Protein AF-A0AAV3YLU3-F1 (afdb_monomer)

pLDDT: mean 72.95, std 26.76, range [26.94, 98.31]

Mean predicted aligned error: 15.56 Å

Foldseek 3Di:
DPDPPDPDPPCLL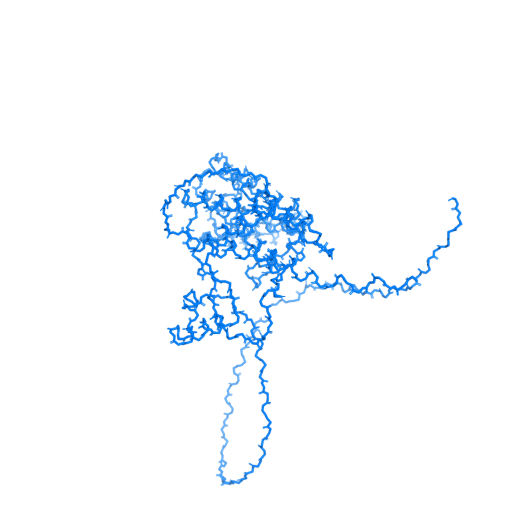QLLLVLQCVVVLVVQLPVPPDDDDDDDDDDDDDPPPPVVVVVVVVVVSCVSRDDPDDDLVLLQVLCVCCVPVVVLDQVCCVVSVNSSDRPPDPDTPSNDHDDVLVVLLVLLVVLVVLLLLLLQVLLVVLLPDPDWLDPLSVLCVFAPLCSVVLVVLVVVLVVVVVVVVVPPDPPVNVVSVVVSVVVSVVRGHDHHDRCSGPQSVCLVVLCVVLVWFFDPPPSRTGGSVNSLSCLDLVSQLCSLVSQLVVSVSTDPPVVSNVSSVVSSVLSNQLSPLVSQLCVLPVDPDRRDPVSSVVNVVSSVSNVVSVVVVVVVCVVVVVDDPPPPVVVPPPPPPPPPPDDDDDDDDDDDDDDDDDDDDDDDDDDPDDDDDPPDPPDDPDDDDDDDDDDDDDDDDDDDD

Organism: NCBI:txid259542

Nearest PDB structures (foldseek):
  2xoa-assembly1_A  TM=3.058E-01  e=7.431E+00  Oryctolagus cuniculus

Secondary structure (DSSP, 8-state):
-----SSSSSSHHHHHHHHHHHHHHHHHHTTS-S------------S-HHHHHHHHHHHHHHHHT-PPPP-HHHHHHHHHHHHHTSTT-GGGGGGGTT--S---S---GGG----HHHHHHHHHHHHHHHHHHHHHHHHHHHHH-S---SHHHHHHHHHBTTHHHHHHHHHHHHHHHHHHTTSS-HHHHHHHHHHHHHHHHTS--B---TT-STTTTTHHHHHHHTT----TTTTTPPPHHHHHHHTSHHHHHHHHHHHHHHHHHH---HHHHHHHHHHHHHHHHHHHHHHHHHHHHSSSSPPPHHHHHHHHHHHHHHHHHHHHHHHHHHHTT-S----GGGGG-----------PPP----------------PPP------------TT---------------PPP----

Radius of gyration: 31.16 Å; Cα contacts (8 Å, |Δi|>4): 279; chains: 1; bounding box: 103×81×79 Å

Structure (mmCIF, N/CA/C/O backbone):
data_AF-A0AAV3YLU3-F1
#
_entry.id   AF-A0AAV3YLU3-F1
#
loop_
_atom_site.group_PDB
_atom_site.id
_atom_site.type_symbol
_atom_site.label_atom_id
_atom_site.label_alt_id
_atom_site.label_comp_id
_atom_site.label_asym_id
_atom_site.label_entity_id
_atom_site.label_seq_id
_atom_site.pdbx_PDB_ins_code
_atom_site.Cartn_x
_atom_site.Cartn_y
_atom_site.Cartn_z
_atom_site.occupancy
_atom_site.B_iso_or_equiv
_atom_site.auth_seq_id
_atom_site.auth_comp_id
_atom_site.auth_asym_id
_atom_site.auth_atom_id
_atom_site.pdbx_PDB_model_num
ATOM 1 N N . MET A 1 1 ? 21.639 33.125 -40.028 1.00 37.78 1 MET A N 1
ATOM 2 C CA . MET A 1 1 ? 21.686 32.409 -38.728 1.00 37.78 1 MET A CA 1
ATOM 3 C C . MET A 1 1 ? 20.550 31.367 -38.610 1.00 37.78 1 MET A C 1
ATOM 5 O O . MET A 1 1 ? 19.800 31.357 -37.646 1.00 37.78 1 MET A O 1
ATOM 9 N N . ARG A 1 2 ? 20.388 30.489 -39.617 1.00 31.20 2 ARG A N 1
ATOM 10 C CA . ARG A 1 2 ? 19.366 29.416 -39.686 1.00 31.20 2 ARG A CA 1
ATOM 11 C C . ARG A 1 2 ? 19.909 28.228 -40.499 1.00 31.20 2 ARG A C 1
ATOM 13 O O . ARG A 1 2 ? 19.443 27.970 -41.600 1.00 31.20 2 ARG A O 1
ATOM 20 N N . ALA A 1 3 ? 20.939 27.547 -39.991 1.00 29.92 3 ALA A N 1
ATOM 21 C CA . ALA A 1 3 ? 21.516 26.383 -40.683 1.00 29.92 3 ALA A CA 1
ATOM 22 C C . ALA A 1 3 ? 22.140 25.303 -39.769 1.00 29.92 3 ALA A C 1
ATOM 24 O O . ALA A 1 3 ? 22.920 24.496 -40.253 1.00 29.92 3 ALA A O 1
ATOM 25 N N . HIS A 1 4 ? 21.801 25.232 -38.472 1.00 30.83 4 HIS A N 1
ATOM 26 C CA . HIS A 1 4 ? 22.415 24.243 -37.559 1.00 30.83 4 HIS A CA 1
ATOM 27 C C . HIS A 1 4 ? 21.443 23.457 -36.660 1.00 30.83 4 HIS A C 1
ATOM 29 O O . HIS A 1 4 ? 21.808 23.024 -35.575 1.00 30.83 4 HIS A O 1
ATOM 35 N N . ILE A 1 5 ? 20.213 23.195 -37.116 1.00 36.72 5 ILE A N 1
ATOM 36 C CA . ILE A 1 5 ? 19.277 22.306 -36.398 1.00 36.72 5 ILE A CA 1
ATOM 37 C C . ILE A 1 5 ? 18.736 21.247 -37.362 1.00 36.72 5 ILE A C 1
ATOM 39 O O . ILE A 1 5 ? 17.593 21.331 -37.797 1.00 36.72 5 ILE A O 1
ATOM 43 N N . LYS A 1 6 ? 19.564 20.266 -37.750 1.00 28.38 6 LYS A N 1
ATOM 44 C CA . LYS A 1 6 ? 19.087 19.044 -38.437 1.00 28.38 6 LYS A CA 1
ATOM 45 C C . LYS A 1 6 ? 19.791 17.734 -38.038 1.00 28.38 6 LYS A C 1
ATOM 47 O O . LYS A 1 6 ? 19.505 16.707 -38.635 1.00 28.38 6 LYS A O 1
ATOM 52 N N . THR A 1 7 ? 20.629 17.703 -36.998 1.00 31.80 7 THR A N 1
ATOM 53 C CA . THR A 1 7 ? 21.407 16.490 -36.639 1.00 31.80 7 THR A CA 1
ATOM 54 C C . THR A 1 7 ? 21.307 16.050 -35.171 1.00 31.80 7 THR A C 1
ATOM 56 O O . THR A 1 7 ? 22.203 15.380 -34.671 1.00 31.80 7 THR A O 1
ATOM 59 N N . ALA A 1 8 ? 20.206 16.357 -34.471 1.00 32.81 8 ALA A N 1
ATOM 60 C CA . ALA A 1 8 ? 20.026 15.965 -33.060 1.00 32.81 8 ALA A CA 1
ATOM 61 C C . ALA A 1 8 ? 18.778 15.107 -32.758 1.00 32.81 8 ALA A C 1
ATOM 63 O O . ALA A 1 8 ? 18.545 14.755 -31.606 1.00 32.81 8 ALA A O 1
ATOM 64 N N . THR A 1 9 ? 17.986 14.717 -33.760 1.00 32.81 9 THR A N 1
ATOM 65 C CA . THR A 1 9 ? 16.745 13.937 -33.563 1.00 32.81 9 THR A CA 1
ATOM 66 C C . THR A 1 9 ? 16.918 12.416 -33.653 1.00 32.81 9 THR A C 1
ATOM 68 O O . THR A 1 9 ? 15.957 11.692 -33.424 1.00 32.81 9 THR A O 1
ATOM 71 N N . CYS A 1 10 ? 18.128 11.904 -33.916 1.00 29.11 10 CYS A N 1
ATOM 72 C CA . CYS A 1 10 ? 18.352 10.467 -34.138 1.00 29.11 10 CYS A CA 1
ATOM 73 C C . CYS A 1 10 ? 18.860 9.676 -32.909 1.00 29.11 10 CYS A C 1
ATOM 75 O O . CYS A 1 10 ? 18.945 8.458 -32.983 1.00 29.11 10 CYS A O 1
ATOM 77 N N . ARG A 1 11 ? 19.180 10.322 -31.773 1.00 36.53 11 ARG A N 1
ATOM 78 C CA . ARG A 1 11 ? 19.734 9.643 -30.571 1.00 36.53 11 ARG A CA 1
ATOM 79 C C . ARG A 1 11 ? 18.795 9.571 -29.359 1.00 36.53 11 ARG A C 1
ATOM 81 O O . ARG A 1 11 ? 19.130 8.952 -28.355 1.00 36.53 11 ARG A O 1
ATOM 88 N N . ALA A 1 12 ? 17.602 10.163 -29.440 1.00 34.69 12 ALA A N 1
ATOM 89 C CA . ALA A 1 12 ? 16.636 10.147 -28.336 1.00 34.69 12 ALA A CA 1
ATOM 90 C C . ALA A 1 12 ? 15.937 8.781 -28.158 1.00 34.69 12 ALA A C 1
ATOM 92 O O . ALA A 1 12 ? 15.554 8.427 -27.044 1.00 34.69 12 ALA A O 1
ATOM 93 N N . SER A 1 13 ? 15.812 7.983 -29.226 1.00 36.03 13 SER A N 1
ATOM 94 C CA . SER A 1 13 ? 15.224 6.637 -29.172 1.00 36.03 13 SER A CA 1
ATOM 95 C C . SER A 1 13 ? 16.159 5.587 -28.561 1.00 36.03 13 SER A C 1
ATOM 97 O O . SER A 1 13 ? 15.684 4.644 -27.935 1.00 36.03 13 SER A O 1
ATOM 99 N N . GLU A 1 14 ? 17.478 5.766 -28.674 1.00 36.41 14 GLU A N 1
ATOM 100 C CA . GLU A 1 14 ? 18.473 4.822 -28.141 1.00 36.41 14 GLU A CA 1
ATOM 101 C C . GLU A 1 14 ? 18.572 4.885 -26.607 1.00 36.41 14 GLU A C 1
ATOM 103 O O . GLU A 1 14 ? 18.702 3.855 -25.950 1.00 36.41 14 GLU A O 1
ATOM 108 N N . LEU A 1 15 ? 18.422 6.069 -26.003 1.00 41.41 15 LEU A N 1
ATOM 109 C CA . LEU A 1 15 ? 18.579 6.257 -24.551 1.00 41.41 15 LEU A CA 1
ATOM 110 C C . LEU A 1 15 ? 17.330 5.852 -23.747 1.00 41.41 15 LEU A C 1
ATOM 112 O O . LEU A 1 15 ? 17.439 5.358 -22.625 1.00 41.41 15 LEU A O 1
ATOM 116 N N . SER A 1 16 ? 16.145 5.979 -24.352 1.00 38.22 16 SER A N 1
ATOM 117 C CA . SER A 1 16 ? 14.884 5.450 -23.817 1.00 38.22 16 SER A CA 1
ATOM 118 C C . SER A 1 16 ? 14.914 3.916 -23.722 1.00 38.22 16 SER A C 1
ATOM 120 O O . SER A 1 16 ? 14.542 3.332 -22.705 1.00 38.22 16 SER A O 1
ATOM 122 N N . SER A 1 17 ? 15.443 3.253 -24.755 1.00 37.09 17 SER A N 1
ATOM 123 C CA . SER A 1 17 ? 15.532 1.791 -24.850 1.00 37.09 17 SER A CA 1
ATOM 124 C C . SER A 1 17 ? 16.413 1.170 -23.752 1.00 37.09 17 SER A C 1
ATOM 126 O O . SER A 1 17 ? 16.040 0.163 -23.144 1.00 37.09 17 SER A O 1
ATOM 128 N N . VAL A 1 18 ? 17.539 1.811 -23.409 1.00 42.09 18 VAL A N 1
ATOM 129 C CA . VAL A 1 18 ? 18.486 1.337 -22.377 1.00 42.09 18 VAL A CA 1
ATOM 130 C C . VAL A 1 18 ? 17.862 1.334 -20.974 1.00 42.09 18 VAL A C 1
ATOM 132 O O . VAL A 1 18 ? 17.966 0.333 -20.259 1.00 42.09 18 VAL A O 1
ATOM 135 N N . PHE A 1 19 ? 17.136 2.395 -20.604 1.00 44.16 19 PHE A N 1
ATOM 136 C CA . PHE A 1 19 ? 16.503 2.535 -19.285 1.00 44.16 19 PHE A CA 1
ATOM 137 C C . PHE A 1 19 ? 15.471 1.427 -19.004 1.00 44.16 19 PHE A C 1
ATOM 139 O O . PHE A 1 19 ? 15.462 0.821 -17.929 1.00 44.16 19 PHE A O 1
ATOM 146 N N . TYR A 1 20 ? 14.627 1.093 -19.982 1.00 46.31 20 TYR A N 1
ATOM 147 C CA . TYR A 1 20 ? 13.596 0.064 -19.803 1.00 46.31 20 TYR A CA 1
ATOM 148 C C . TYR A 1 20 ? 14.111 -1.354 -20.027 1.00 46.31 20 TYR A C 1
ATOM 150 O O . TYR A 1 20 ? 13.642 -2.282 -19.366 1.00 46.31 20 TYR A O 1
ATOM 158 N N . SER A 1 21 ? 15.113 -1.519 -20.891 1.00 41.34 21 SER A N 1
ATOM 159 C CA . SER A 1 21 ? 15.867 -2.759 -21.040 1.00 41.34 21 SER A CA 1
ATOM 160 C C . SER A 1 21 ? 16.469 -3.192 -19.700 1.00 41.34 21 SER A C 1
ATOM 162 O O . SER A 1 21 ? 16.260 -4.334 -19.306 1.00 41.34 21 SER A O 1
ATOM 164 N N . LEU A 1 22 ? 17.089 -2.296 -18.921 1.00 45.91 22 LEU A N 1
ATOM 165 C CA . LEU A 1 22 ? 17.618 -2.640 -17.592 1.00 45.91 22 LEU A CA 1
ATOM 166 C C . LEU A 1 22 ? 16.523 -2.997 -16.572 1.00 45.91 22 LEU A C 1
ATOM 168 O O . LEU A 1 22 ? 16.628 -4.020 -15.894 1.00 45.91 22 LEU A O 1
ATOM 172 N N . VAL A 1 23 ? 15.450 -2.202 -16.477 1.00 46.66 23 VAL A N 1
ATOM 173 C CA . VAL A 1 23 ? 14.373 -2.426 -15.491 1.00 46.66 23 VAL A CA 1
ATOM 174 C C . VAL A 1 23 ? 13.582 -3.707 -15.793 1.00 46.66 23 VAL A C 1
ATOM 176 O O . VAL A 1 23 ? 13.275 -4.474 -14.877 1.00 46.66 23 VAL A O 1
ATOM 179 N N . LEU A 1 24 ? 13.293 -3.989 -17.069 1.00 42.41 24 LEU A N 1
ATOM 180 C CA . LEU A 1 24 ? 12.567 -5.188 -17.495 1.00 42.41 24 LEU A CA 1
ATOM 181 C C . LEU A 1 24 ? 13.467 -6.438 -17.489 1.00 42.41 24 LEU A C 1
ATOM 183 O O . LEU A 1 24 ? 13.022 -7.496 -17.040 1.00 42.41 24 LEU A O 1
ATOM 187 N N . ARG A 1 25 ? 14.742 -6.329 -17.908 1.00 44.66 25 ARG A N 1
ATOM 188 C CA . ARG A 1 25 ? 15.709 -7.447 -17.869 1.00 44.66 25 ARG A CA 1
ATOM 189 C C . ARG A 1 25 ? 16.017 -7.852 -16.434 1.00 44.66 25 ARG A C 1
ATOM 191 O O . ARG A 1 25 ? 15.978 -9.043 -16.143 1.00 44.66 25 ARG A O 1
ATOM 198 N N . HIS A 1 26 ? 16.202 -6.904 -15.513 1.00 44.41 26 HIS A N 1
ATOM 199 C CA . HIS A 1 26 ? 16.452 -7.223 -14.105 1.00 44.41 26 HIS A CA 1
ATOM 200 C C . HIS A 1 26 ? 15.207 -7.799 -13.396 1.00 44.41 26 HIS A C 1
ATOM 202 O O . HIS A 1 26 ? 15.338 -8.659 -12.518 1.00 44.41 26 HIS A O 1
ATOM 208 N N . TRP A 1 27 ? 13.998 -7.382 -13.796 1.00 39.78 27 TRP A N 1
ATOM 209 C CA . TRP A 1 27 ? 12.731 -7.920 -13.282 1.00 39.78 27 TRP A CA 1
ATOM 210 C C . TRP A 1 27 ? 12.436 -9.349 -13.780 1.00 39.78 27 TRP A C 1
ATOM 212 O O . TRP A 1 27 ? 11.986 -10.178 -12.990 1.00 39.78 27 TRP A O 1
ATOM 222 N N . LEU A 1 28 ? 12.754 -9.671 -15.042 1.00 36.88 28 LEU A N 1
ATOM 223 C CA . LEU A 1 28 ? 12.590 -11.017 -15.621 1.00 36.88 28 LEU A CA 1
ATOM 224 C C . LEU A 1 28 ? 13.664 -12.016 -15.160 1.00 36.88 28 LEU A C 1
ATOM 226 O O . LEU A 1 28 ? 13.380 -13.204 -15.012 1.00 36.88 28 LEU A O 1
ATOM 230 N N . CYS A 1 29 ? 14.871 -11.535 -14.860 1.00 36.34 29 CYS A N 1
ATOM 231 C CA . CYS A 1 29 ? 16.017 -12.338 -14.430 1.00 36.34 29 CYS A CA 1
ATOM 232 C C . CYS A 1 29 ? 15.758 -13.233 -13.206 1.00 36.34 29 CYS A C 1
ATOM 234 O O . CYS A 1 29 ? 16.305 -14.324 -13.077 1.00 36.34 29 CYS A O 1
ATOM 236 N N . ARG A 1 30 ? 14.885 -12.792 -12.294 1.00 44.12 30 ARG A N 1
ATOM 237 C CA . ARG A 1 30 ? 14.725 -13.418 -10.975 1.00 44.12 30 ARG A CA 1
ATOM 238 C C . ARG A 1 30 ? 13.584 -14.408 -10.819 1.00 44.12 30 ARG A C 1
ATOM 240 O O . ARG A 1 30 ? 13.431 -14.971 -9.739 1.00 44.12 30 ARG A O 1
ATOM 247 N N . ILE A 1 31 ? 12.818 -14.676 -11.871 1.00 34.47 31 ILE A N 1
ATOM 248 C CA . ILE A 1 31 ? 11.839 -15.773 -11.842 1.00 34.47 31 ILE A CA 1
ATOM 249 C C . ILE A 1 31 ? 12.550 -17.150 -11.851 1.00 34.47 31 ILE A C 1
ATOM 251 O O . ILE A 1 31 ? 11.921 -18.162 -11.561 1.00 34.47 31 ILE A O 1
ATOM 255 N N . ARG A 1 32 ? 13.874 -17.209 -12.089 1.00 37.66 32 ARG A N 1
ATOM 256 C CA . ARG A 1 32 ? 14.597 -18.468 -12.350 1.00 37.66 32 ARG A CA 1
ATOM 257 C C . ARG A 1 32 ? 15.764 -18.813 -11.401 1.00 37.66 32 ARG A C 1
ATOM 259 O O . ARG A 1 32 ? 16.334 -19.887 -11.540 1.00 37.66 32 ARG A O 1
ATOM 266 N N . GLU A 1 33 ? 16.101 -17.997 -10.397 1.00 34.44 33 GLU A N 1
ATOM 267 C CA . GLU A 1 33 ? 17.227 -18.268 -9.467 1.00 34.44 33 GLU A CA 1
ATOM 268 C C . GLU A 1 33 ? 16.894 -19.305 -8.362 1.00 34.44 33 GLU A C 1
ATOM 270 O O . GLU A 1 33 ? 16.993 -19.034 -7.164 1.00 34.44 33 GLU A O 1
ATOM 275 N N . ARG A 1 34 ? 16.520 -20.529 -8.755 1.00 32.56 34 ARG A N 1
ATOM 276 C CA . ARG A 1 34 ? 16.715 -21.745 -7.946 1.00 32.56 34 ARG A CA 1
ATOM 277 C C . ARG A 1 34 ? 17.571 -22.720 -8.752 1.00 32.56 34 ARG A C 1
ATOM 279 O O . ARG A 1 34 ? 17.048 -23.456 -9.579 1.00 32.56 34 ARG A O 1
ATOM 286 N N . GLY A 1 35 ? 18.872 -22.710 -8.475 1.00 30.91 35 GLY A N 1
ATOM 287 C CA . GLY A 1 35 ? 19.823 -23.719 -8.942 1.00 30.91 35 GLY A CA 1
ATOM 288 C C . GLY A 1 35 ? 20.962 -23.151 -9.783 1.00 30.91 35 GLY A C 1
ATOM 289 O O . GLY A 1 35 ? 20.814 -23.014 -10.989 1.00 30.91 35 GLY A O 1
ATOM 290 N N . CYS A 1 36 ? 22.084 -22.816 -9.142 1.00 26.94 36 CYS A N 1
ATOM 291 C CA . CYS A 1 36 ? 23.405 -23.397 -9.430 1.00 26.94 36 CYS A CA 1
ATOM 292 C C . CYS A 1 36 ? 24.501 -22.687 -8.620 1.00 26.94 36 CYS A C 1
ATOM 294 O O . CYS A 1 36 ? 24.477 -21.474 -8.429 1.00 26.94 36 CYS A O 1
ATOM 296 N N . HIS A 1 37 ? 25.447 -23.489 -8.139 1.00 28.23 37 HIS A N 1
ATOM 297 C CA . HIS A 1 37 ? 26.575 -23.147 -7.276 1.00 28.23 37 HIS A CA 1
ATOM 298 C C . HIS A 1 37 ? 27.908 -23.299 -8.043 1.00 28.23 37 HIS A C 1
ATOM 300 O O . HIS A 1 37 ? 27.998 -24.193 -8.879 1.00 28.23 37 HIS A O 1
ATOM 306 N N . TYR A 1 38 ? 28.924 -22.506 -7.642 1.00 27.58 38 TYR A N 1
ATOM 307 C CA . TYR A 1 38 ? 30.381 -22.586 -7.947 1.00 27.58 38 TYR A CA 1
ATOM 308 C C . TYR A 1 38 ? 30.793 -22.291 -9.420 1.00 27.58 38 TYR A C 1
ATOM 310 O O . TYR A 1 38 ? 30.050 -22.603 -10.335 1.00 27.58 38 TYR A O 1
ATOM 318 N N . VAL A 1 39 ? 31.902 -21.613 -9.780 1.00 27.50 39 VAL A N 1
ATOM 319 C CA . VAL A 1 39 ? 33.308 -21.597 -9.306 1.00 27.50 39 VAL A CA 1
ATOM 320 C C . VAL A 1 39 ? 33.986 -20.227 -9.595 1.00 27.50 39 VAL A C 1
ATOM 322 O O . VAL A 1 39 ? 33.650 -19.546 -10.560 1.00 27.50 39 VAL A O 1
ATOM 325 N N . THR A 1 40 ? 34.958 -19.853 -8.755 1.00 31.27 40 THR A N 1
ATOM 326 C CA . THR A 1 40 ? 35.920 -18.721 -8.808 1.00 31.27 40 THR A CA 1
ATOM 327 C C . THR A 1 40 ? 37.156 -18.974 -9.695 1.00 31.27 40 THR A C 1
ATOM 329 O O . THR A 1 40 ? 37.607 -20.109 -9.704 1.00 31.27 40 THR A O 1
ATOM 332 N N . THR A 1 41 ? 37.777 -17.941 -10.310 1.00 30.14 41 THR A N 1
ATOM 333 C CA . THR A 1 41 ? 39.133 -17.391 -9.966 1.00 30.14 41 THR A CA 1
ATOM 334 C C . THR A 1 41 ? 39.801 -16.478 -11.037 1.00 30.14 41 THR A C 1
ATOM 336 O O . THR A 1 41 ? 39.778 -16.799 -12.217 1.00 30.14 41 THR A O 1
ATOM 339 N N . HIS A 1 42 ? 40.499 -15.440 -10.521 1.00 32.34 42 HIS A N 1
ATOM 340 C CA . HIS A 1 42 ? 41.770 -14.755 -10.909 1.00 32.34 42 HIS A CA 1
ATOM 341 C C . HIS A 1 42 ? 41.928 -13.657 -12.014 1.00 32.34 42 HIS A C 1
ATOM 343 O O . HIS A 1 42 ? 41.784 -13.928 -13.196 1.00 32.34 42 HIS A O 1
ATOM 349 N N . ASN A 1 43 ? 42.322 -12.444 -11.534 1.00 30.61 43 ASN A N 1
ATOM 350 C CA . ASN A 1 43 ? 43.468 -11.511 -11.824 1.00 30.61 43 ASN A CA 1
ATOM 351 C C . ASN A 1 43 ? 43.955 -11.244 -13.278 1.00 30.61 43 ASN A C 1
ATOM 353 O O . ASN A 1 43 ? 43.975 -12.166 -14.070 1.00 30.61 43 ASN A O 1
ATOM 357 N N . SER A 1 44 ? 44.477 -10.079 -13.726 1.00 36.06 44 SER A N 1
ATOM 358 C CA . SER A 1 44 ? 44.892 -8.755 -13.181 1.00 36.06 44 SER A CA 1
ATOM 359 C C . SER A 1 44 ? 45.127 -7.739 -14.341 1.00 36.06 44 SER A C 1
ATOM 361 O O . SER A 1 44 ? 45.446 -8.189 -15.433 1.00 36.06 44 SER A O 1
ATOM 363 N N . THR A 1 45 ? 45.055 -6.415 -14.056 1.00 36.47 45 THR A N 1
ATOM 364 C CA . THR A 1 45 ? 45.735 -5.226 -14.697 1.00 36.47 45 THR A CA 1
ATOM 365 C C . THR A 1 45 ? 45.645 -5.032 -16.233 1.00 36.47 45 THR A C 1
ATOM 367 O O . THR A 1 45 ? 45.846 -5.962 -16.985 1.00 36.47 45 THR A O 1
ATOM 370 N N . ASP A 1 46 ? 45.429 -3.868 -16.856 1.00 37.97 46 ASP A N 1
ATOM 371 C CA . ASP A 1 46 ? 45.634 -2.468 -16.483 1.00 37.97 46 ASP A CA 1
ATOM 372 C C . ASP A 1 46 ? 44.843 -1.519 -17.430 1.00 37.97 46 ASP A C 1
ATOM 374 O O . ASP A 1 46 ? 44.225 -1.927 -18.412 1.00 37.97 46 ASP A O 1
ATOM 378 N N . ARG A 1 47 ? 44.856 -0.231 -17.084 1.00 36.22 47 ARG A N 1
ATOM 379 C CA . ARG A 1 47 ? 44.136 0.949 -17.618 1.00 36.22 47 ARG A CA 1
ATOM 380 C C . ARG A 1 47 ? 43.681 0.959 -19.101 1.00 36.22 47 ARG A C 1
ATOM 382 O O . ARG A 1 47 ? 44.339 1.523 -19.966 1.00 36.22 47 ARG A O 1
ATOM 389 N N . CYS A 1 48 ? 42.437 0.530 -19.335 1.00 35.72 48 CYS A N 1
ATOM 390 C CA . CYS A 1 48 ? 41.515 1.006 -20.396 1.00 35.72 48 CYS A CA 1
ATOM 391 C C . CYS A 1 48 ? 40.043 0.961 -19.905 1.00 35.72 48 CYS A C 1
ATOM 393 O O . CYS A 1 48 ? 39.101 0.653 -20.635 1.00 35.72 48 CYS A O 1
ATOM 395 N N . ARG A 1 49 ? 39.845 1.197 -18.601 1.00 39.69 49 ARG A N 1
ATOM 396 C CA . ARG A 1 49 ? 38.741 0.613 -17.819 1.00 39.69 49 ARG A CA 1
ATOM 397 C C . ARG A 1 49 ? 37.377 1.309 -17.893 1.00 39.69 49 ARG A C 1
ATOM 399 O O . ARG A 1 49 ? 36.381 0.656 -17.607 1.00 39.69 49 ARG A O 1
ATOM 406 N N . ALA A 1 50 ? 37.279 2.565 -18.327 1.00 39.44 50 ALA A N 1
ATOM 407 C CA . ALA A 1 50 ? 35.998 3.284 -18.257 1.00 39.44 50 ALA A CA 1
ATOM 408 C C . ALA A 1 50 ? 34.957 2.820 -19.301 1.00 39.44 50 ALA A C 1
ATOM 410 O O . ALA A 1 50 ? 33.768 2.798 -19.003 1.00 39.44 50 ALA A O 1
ATOM 411 N N . ASN A 1 51 ? 35.387 2.360 -20.484 1.00 40.03 51 ASN A N 1
ATOM 412 C CA . ASN A 1 51 ? 34.469 1.858 -21.523 1.00 40.03 51 ASN A CA 1
ATOM 413 C C . ASN A 1 51 ? 34.287 0.329 -21.492 1.00 40.03 51 ASN A C 1
ATOM 415 O O . ASN A 1 51 ? 33.321 -0.191 -22.048 1.00 40.03 51 ASN A O 1
ATOM 419 N N . HIS A 1 52 ? 35.183 -0.402 -20.818 1.00 40.12 52 HIS A N 1
ATOM 420 C CA . HIS A 1 52 ? 35.120 -1.863 -20.733 1.00 40.12 52 HIS A CA 1
ATOM 421 C C . HIS A 1 52 ? 34.357 -2.360 -19.493 1.00 40.12 52 HIS A C 1
ATOM 423 O O . HIS A 1 52 ? 33.765 -3.434 -19.546 1.00 40.12 52 HIS A O 1
ATOM 429 N N . GLU A 1 53 ? 34.282 -1.587 -18.402 1.00 38.06 53 GLU A N 1
ATOM 430 C CA . GLU A 1 53 ? 33.517 -1.983 -17.204 1.00 38.06 53 GLU A CA 1
ATOM 431 C C . GLU A 1 53 ? 32.006 -1.768 -17.354 1.00 38.06 53 GLU A C 1
ATOM 433 O O . GLU A 1 53 ? 31.233 -2.618 -16.911 1.00 38.06 53 GLU A O 1
ATOM 438 N N . ALA A 1 54 ? 31.575 -0.748 -18.107 1.00 43.28 54 ALA A N 1
ATOM 439 C CA . ALA A 1 54 ? 30.182 -0.645 -18.552 1.00 43.28 54 ALA A CA 1
ATOM 440 C C . ALA A 1 54 ? 29.788 -1.837 -19.451 1.00 43.28 54 ALA A C 1
ATOM 442 O O . ALA A 1 54 ? 28.667 -2.339 -19.371 1.00 43.28 54 ALA A O 1
ATOM 443 N N . SER A 1 55 ? 30.729 -2.359 -20.250 1.00 52.59 55 SER A N 1
ATOM 444 C CA . SER A 1 55 ? 30.536 -3.564 -21.069 1.00 52.59 55 SER A CA 1
ATOM 445 C C . SER A 1 55 ? 30.499 -4.842 -20.227 1.00 52.59 55 SER A C 1
ATOM 447 O O . SER A 1 55 ? 29.650 -5.696 -20.468 1.00 52.59 55 SER A O 1
ATOM 449 N N . LEU A 1 56 ? 31.344 -4.961 -19.197 1.00 42.03 56 LEU A N 1
ATOM 450 C CA . LEU A 1 56 ? 31.459 -6.166 -18.370 1.00 42.03 56 LEU A CA 1
ATOM 451 C C . LEU A 1 56 ? 30.299 -6.317 -17.382 1.00 42.03 56 LEU A C 1
ATOM 453 O O . LEU A 1 56 ? 29.773 -7.412 -17.243 1.00 42.03 56 LEU A O 1
ATOM 457 N N . VAL A 1 57 ? 29.831 -5.233 -16.758 1.00 44.66 57 VAL A N 1
ATOM 458 C CA . VAL A 1 57 ? 28.634 -5.266 -15.898 1.00 44.66 57 VAL A CA 1
ATOM 459 C C . VAL A 1 57 ? 27.383 -5.528 -16.742 1.00 44.66 57 VAL A C 1
ATOM 461 O O . VAL A 1 57 ? 26.562 -6.371 -16.383 1.00 44.66 57 VAL A O 1
ATOM 464 N N . THR A 1 58 ? 27.290 -4.932 -17.936 1.00 50.88 58 THR A N 1
ATOM 465 C CA . THR A 1 58 ? 26.228 -5.249 -18.905 1.00 50.88 58 THR A CA 1
ATOM 466 C C . THR A 1 58 ? 26.333 -6.693 -19.417 1.00 50.88 58 THR A C 1
ATOM 468 O O . THR A 1 58 ? 25.310 -7.354 -19.580 1.00 50.88 58 THR A O 1
ATOM 471 N N . GLN A 1 59 ? 27.537 -7.232 -19.640 1.00 47.22 59 GLN A N 1
ATOM 472 C CA . GLN A 1 59 ? 27.766 -8.632 -20.025 1.00 47.22 59 GLN A CA 1
ATOM 473 C C . GLN A 1 59 ? 27.462 -9.607 -18.886 1.00 47.22 59 GLN A C 1
ATOM 475 O O . GLN A 1 59 ? 26.885 -10.655 -19.153 1.00 47.22 59 GLN A O 1
ATOM 480 N N . ILE A 1 60 ? 27.772 -9.264 -17.635 1.00 42.94 60 ILE A N 1
ATOM 481 C CA . ILE A 1 60 ? 27.471 -10.066 -16.443 1.00 42.94 60 ILE A CA 1
ATOM 482 C C . ILE A 1 60 ? 25.959 -10.073 -16.181 1.00 42.94 60 ILE A C 1
ATOM 484 O O . ILE A 1 60 ? 25.385 -11.137 -15.978 1.00 42.94 60 ILE A O 1
ATOM 488 N N . ILE A 1 61 ? 25.271 -8.933 -16.307 1.00 47.31 61 ILE A N 1
ATOM 489 C CA . ILE A 1 61 ? 23.800 -8.866 -16.238 1.00 47.31 61 ILE A CA 1
ATOM 490 C C . ILE A 1 61 ? 23.164 -9.636 -17.413 1.00 47.31 61 ILE A C 1
ATOM 492 O O . ILE A 1 61 ? 22.194 -10.368 -17.220 1.00 47.31 61 ILE A O 1
ATOM 496 N N . ARG A 1 62 ? 23.738 -9.572 -18.625 1.00 45.94 62 ARG A N 1
ATOM 497 C CA . ARG A 1 62 ? 23.333 -10.412 -19.774 1.00 45.94 62 ARG A CA 1
ATOM 498 C C . ARG A 1 62 ? 23.595 -11.909 -19.542 1.00 45.94 62 ARG A C 1
ATOM 500 O O . ARG A 1 62 ? 22.823 -12.727 -20.033 1.00 45.94 62 ARG A O 1
ATOM 507 N N . LEU A 1 63 ? 24.651 -12.272 -18.810 1.00 41.78 63 LEU A N 1
ATOM 508 C CA . LEU A 1 63 ? 25.018 -13.651 -18.457 1.00 41.78 63 LEU A CA 1
ATOM 509 C C . LEU A 1 63 ? 24.104 -14.237 -17.375 1.00 41.78 63 LEU A C 1
ATOM 511 O O . LEU A 1 63 ? 23.720 -15.399 -17.480 1.00 41.78 63 LEU A O 1
ATOM 515 N N . ILE A 1 64 ? 23.719 -13.436 -16.381 1.00 42.53 64 ILE A N 1
ATOM 516 C CA . ILE A 1 64 ? 22.852 -13.856 -15.269 1.00 42.53 64 ILE A CA 1
ATOM 517 C C . ILE A 1 64 ? 21.379 -13.930 -15.719 1.00 42.53 64 ILE A C 1
ATOM 519 O O . ILE A 1 64 ? 20.630 -14.786 -15.256 1.00 42.53 64 ILE A O 1
ATOM 523 N N . CYS A 1 65 ? 20.969 -13.108 -16.694 1.00 49.09 65 CYS A N 1
ATOM 524 C CA . CYS A 1 65 ? 19.577 -12.987 -17.145 1.00 49.09 65 CYS A CA 1
ATOM 525 C C . CYS A 1 65 ? 19.299 -13.568 -18.535 1.00 49.09 65 CYS A C 1
ATOM 527 O O . CYS A 1 65 ? 18.415 -13.040 -19.207 1.00 49.09 65 CYS A O 1
ATOM 529 N N . ARG A 1 66 ? 20.039 -14.600 -18.980 1.00 49.44 66 ARG A N 1
ATOM 530 C CA . ARG A 1 66 ? 20.001 -15.174 -20.347 1.00 49.44 66 ARG A CA 1
ATOM 531 C C . ARG A 1 66 ? 18.607 -15.649 -20.792 1.00 49.44 66 ARG A C 1
ATOM 533 O O . ARG A 1 66 ? 18.325 -16.839 -20.891 1.00 49.44 66 ARG A O 1
ATOM 540 N N . GLN A 1 67 ? 17.745 -14.706 -21.127 1.00 59.72 67 GLN A N 1
ATOM 541 C CA . GLN 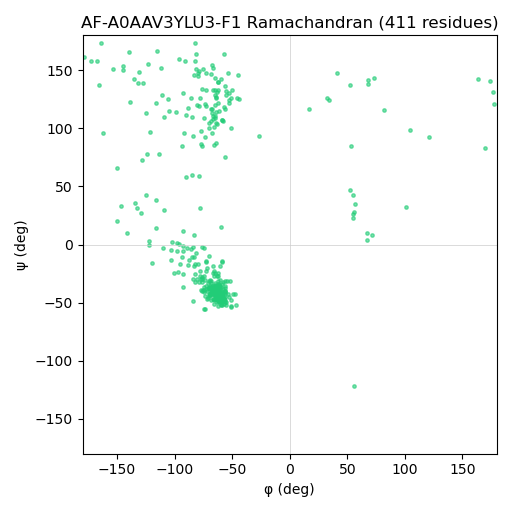A 1 67 ? 16.829 -14.850 -22.236 1.00 59.72 67 GLN A CA 1
ATOM 542 C C . GLN A 1 67 ? 17.545 -14.240 -23.443 1.00 59.72 67 GLN A C 1
ATOM 544 O O . GLN A 1 67 ? 18.098 -13.141 -23.313 1.00 59.72 67 GLN A O 1
ATOM 549 N N . PRO A 1 68 ? 17.602 -14.942 -24.586 1.00 74.38 68 PRO A N 1
ATOM 550 C CA . PRO A 1 68 ? 18.060 -14.324 -25.820 1.00 74.38 68 PRO A CA 1
ATOM 551 C C . PRO A 1 68 ? 17.240 -13.055 -26.074 1.00 74.38 68 PRO A C 1
ATOM 553 O O . PRO A 1 68 ? 16.073 -12.966 -25.679 1.00 74.38 68 PRO A O 1
ATOM 556 N N . GLU A 1 69 ? 17.868 -12.051 -26.685 1.00 78.06 69 GLU A N 1
ATOM 557 C CA . GLU A 1 69 ? 17.160 -10.840 -27.083 1.00 78.06 69 GLU A CA 1
ATOM 558 C C . GLU A 1 69 ? 15.942 -11.238 -27.915 1.00 78.06 69 GLU A C 1
ATOM 560 O O . GLU A 1 69 ? 16.062 -11.996 -28.880 1.00 78.06 69 GLU A O 1
ATOM 565 N N . ARG A 1 70 ? 14.751 -10.799 -27.488 1.00 84.75 70 ARG A N 1
ATOM 566 C CA . ARG A 1 70 ? 13.544 -11.100 -28.250 1.00 84.75 70 ARG A CA 1
ATOM 567 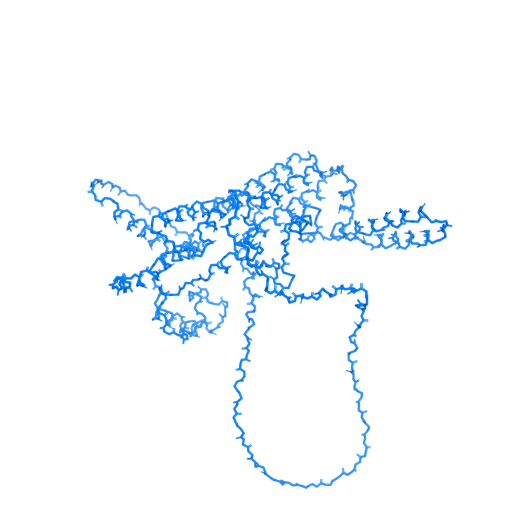C C . ARG A 1 70 ? 13.660 -10.394 -29.585 1.00 84.75 70 ARG A C 1
ATOM 569 O O . ARG A 1 70 ? 13.897 -9.192 -29.635 1.00 84.75 70 ARG A O 1
ATOM 576 N N . THR A 1 71 ? 13.460 -11.155 -30.643 1.00 90.12 71 THR A N 1
ATOM 577 C CA . THR A 1 71 ? 13.348 -10.669 -32.011 1.00 90.12 71 THR A CA 1
ATOM 578 C C . THR A 1 71 ? 11.939 -10.961 -32.516 1.00 90.12 71 THR A C 1
ATOM 580 O O . THR A 1 71 ? 11.201 -11.750 -31.921 1.00 90.12 71 THR A O 1
ATOM 583 N N . PHE A 1 72 ? 11.546 -10.358 -33.636 1.00 90.88 72 PHE A N 1
ATOM 584 C CA . PHE A 1 72 ? 10.280 -10.708 -34.289 1.00 90.88 72 PHE A CA 1
ATOM 585 C C . PHE A 1 72 ? 10.199 -12.184 -34.672 1.00 90.88 72 PHE A C 1
ATOM 587 O O . PHE A 1 72 ? 9.158 -12.816 -34.488 1.00 90.88 72 PHE A O 1
ATOM 594 N N . SER A 1 73 ? 11.317 -12.747 -35.135 1.00 92.44 73 SER A N 1
ATOM 595 C CA . SER A 1 73 ? 11.421 -14.171 -35.449 1.00 92.44 73 SER A CA 1
ATOM 596 C C . SER A 1 73 ? 11.230 -15.033 -34.198 1.00 92.44 73 SER A C 1
ATOM 598 O O . SER A 1 73 ? 10.425 -15.969 -34.209 1.00 92.44 73 SER A O 1
ATOM 600 N N . SER A 1 74 ? 11.871 -14.673 -33.076 1.00 93.31 74 SER A N 1
ATOM 601 C CA . SER A 1 74 ? 11.703 -15.425 -31.828 1.00 93.31 74 SER A CA 1
ATOM 602 C C . SER A 1 74 ? 10.281 -15.314 -31.274 1.00 93.31 74 SER A C 1
ATOM 604 O O . SER A 1 74 ? 9.747 -16.312 -30.813 1.00 93.31 74 SER A O 1
ATOM 606 N N . LEU A 1 75 ? 9.642 -14.138 -31.347 1.00 92.81 75 LEU A N 1
ATOM 607 C CA . LEU A 1 75 ? 8.243 -13.964 -30.936 1.00 92.81 75 LEU A CA 1
ATOM 608 C C . LEU A 1 75 ? 7.286 -14.780 -31.806 1.00 92.81 75 LEU A C 1
ATOM 610 O O . LEU A 1 75 ? 6.390 -15.427 -31.278 1.00 92.81 75 LEU A O 1
ATOM 614 N N . SER A 1 76 ? 7.486 -14.780 -33.124 1.00 94.88 76 SER A N 1
ATOM 615 C CA . SER A 1 76 ? 6.662 -15.572 -34.044 1.00 94.88 76 SER A CA 1
ATOM 616 C C . SER A 1 76 ? 6.809 -17.068 -33.764 1.00 94.88 76 SER A C 1
ATOM 618 O O . SER A 1 76 ? 5.814 -17.783 -33.701 1.00 94.88 76 SER A O 1
ATOM 620 N N . THR A 1 77 ? 8.039 -17.515 -33.495 1.00 95.81 77 THR A N 1
ATOM 621 C CA . THR A 1 77 ? 8.337 -18.901 -33.105 1.00 95.81 77 THR A CA 1
ATOM 622 C C . THR A 1 77 ? 7.695 -19.259 -31.763 1.00 95.81 77 THR A C 1
ATOM 624 O O . THR A 1 77 ? 7.072 -20.311 -31.634 1.00 95.81 77 THR A O 1
ATOM 627 N N . ASP A 1 78 ? 7.824 -18.395 -30.752 1.00 95.75 78 ASP A N 1
ATOM 628 C CA . ASP A 1 78 ? 7.229 -18.610 -29.430 1.00 95.75 78 ASP A CA 1
ATOM 629 C C . ASP A 1 78 ? 5.697 -18.659 -29.513 1.00 95.75 78 ASP A C 1
ATOM 631 O O . ASP A 1 78 ? 5.081 -19.517 -28.882 1.00 95.75 78 ASP A O 1
ATOM 635 N N . TYR A 1 79 ? 5.086 -17.798 -30.331 1.00 97.00 79 TYR A N 1
ATOM 636 C CA . TYR A 1 79 ? 3.647 -17.805 -30.581 1.00 97.00 79 TYR A CA 1
ATOM 637 C C . TYR A 1 79 ? 3.188 -19.087 -31.288 1.00 97.00 79 TYR A C 1
ATOM 639 O O . TYR A 1 79 ? 2.234 -19.719 -30.839 1.00 97.00 79 TYR A O 1
ATOM 647 N N . GLN A 1 80 ? 3.882 -19.522 -32.344 1.00 97.75 80 GLN A N 1
ATOM 648 C CA . GLN A 1 80 ? 3.582 -20.789 -33.023 1.00 97.75 80 GLN A CA 1
ATOM 649 C C . GLN A 1 80 ? 3.660 -21.964 -32.047 1.00 97.75 80 GLN A C 1
ATOM 651 O O . GLN A 1 80 ? 2.722 -22.750 -31.946 1.00 97.75 80 GLN A O 1
ATOM 656 N N . ARG A 1 81 ? 4.713 -22.019 -31.222 1.00 97.62 81 ARG A N 1
ATOM 657 C CA . ARG A 1 81 ? 4.853 -23.051 -30.186 1.00 97.62 81 ARG A CA 1
ATOM 658 C C . ARG A 1 81 ? 3.750 -22.987 -29.132 1.00 97.62 81 ARG A C 1
ATOM 660 O O . ARG A 1 81 ? 3.289 -24.030 -28.668 1.00 97.62 81 ARG A O 1
ATOM 667 N N . PHE A 1 82 ? 3.317 -21.787 -28.752 1.00 97.81 82 PHE A N 1
ATOM 668 C CA . PHE A 1 82 ? 2.192 -21.600 -27.840 1.00 97.81 82 PHE A CA 1
ATOM 669 C C . PHE A 1 82 ? 0.874 -22.116 -28.437 1.00 97.81 82 PHE A C 1
ATOM 671 O O . PHE A 1 82 ? 0.088 -22.744 -27.725 1.00 97.81 82 PHE A O 1
ATOM 678 N N . MET A 1 83 ? 0.643 -21.905 -29.733 1.00 98.06 83 MET A N 1
ATOM 679 C CA . MET A 1 83 ? -0.545 -22.403 -30.428 1.00 98.06 83 MET A CA 1
ATOM 680 C C . MET A 1 83 ? -0.503 -23.925 -30.622 1.00 98.06 83 MET A C 1
ATOM 682 O O . MET A 1 83 ? -1.473 -24.602 -30.292 1.00 98.06 83 MET A O 1
ATOM 686 N N . GLU A 1 84 ? 0.623 -24.469 -31.085 1.00 97.94 84 GLU A N 1
ATOM 687 C CA . GLU A 1 84 ? 0.787 -25.894 -31.406 1.00 97.94 84 GLU A CA 1
ATOM 688 C C . GLU A 1 84 ? 0.903 -26.772 -30.154 1.00 97.94 84 GLU A C 1
ATOM 690 O O . GLU A 1 84 ? 0.123 -27.703 -29.957 1.00 97.94 84 GLU A O 1
ATOM 695 N N . PHE A 1 85 ? 1.862 -26.469 -29.275 1.00 97.56 85 PHE A N 1
ATOM 696 C CA . PHE A 1 85 ? 2.158 -27.292 -28.098 1.00 97.56 85 PHE A CA 1
ATOM 697 C C . PHE A 1 85 ? 1.388 -26.821 -26.864 1.00 97.56 85 PHE A C 1
ATOM 699 O O . PHE A 1 85 ? 0.938 -27.636 -26.059 1.00 97.56 85 PHE A O 1
ATOM 706 N N . GLY A 1 86 ? 1.212 -25.505 -26.721 1.00 96.31 86 GLY A N 1
ATOM 707 C CA . GLY A 1 86 ? 0.467 -24.903 -25.613 1.00 96.31 86 GLY A CA 1
ATOM 708 C C . GLY A 1 86 ? -1.051 -24.921 -25.803 1.00 96.31 86 GLY A C 1
ATOM 709 O O . GLY A 1 86 ? -1.771 -24.567 -24.863 1.00 96.31 86 GLY A O 1
ATOM 710 N N . LYS A 1 87 ? -1.534 -25.323 -26.992 1.00 97.69 87 LYS A N 1
ATOM 711 C CA . LYS A 1 87 ? -2.950 -25.360 -27.400 1.00 97.69 87 LYS A CA 1
ATOM 712 C C . LYS A 1 87 ? -3.673 -24.013 -27.256 1.00 97.69 87 LYS A C 1
ATOM 714 O O . LYS A 1 87 ? -4.886 -23.978 -27.066 1.00 97.69 87 LYS A O 1
ATOM 719 N N . GLY A 1 88 ? -2.932 -22.902 -27.255 1.00 95.81 88 GLY A N 1
ATOM 720 C CA . GLY A 1 88 ? -3.482 -21.565 -27.014 1.00 95.81 88 GLY A CA 1
ATOM 721 C C . GLY A 1 88 ? -4.012 -21.331 -25.589 1.00 95.81 88 GLY A C 1
ATOM 722 O O . GLY A 1 88 ? -4.649 -20.310 -25.319 1.00 95.81 88 GLY A O 1
ATOM 723 N N . GLU A 1 89 ? -3.771 -22.242 -24.639 1.00 96.62 89 GLU A N 1
ATOM 724 C CA . GLU A 1 89 ? -4.298 -22.112 -23.281 1.00 96.62 89 GLU A CA 1
ATOM 725 C C . GLU A 1 89 ? -3.434 -21.156 -22.446 1.00 96.62 89 GLU A C 1
ATOM 727 O O . GLU A 1 89 ? -2.264 -21.428 -22.175 1.00 96.62 89 GLU A O 1
ATOM 732 N N . LYS A 1 90 ? -4.018 -20.061 -21.934 1.00 95.12 90 LYS A N 1
ATOM 733 C CA . LYS A 1 90 ? -3.293 -19.033 -21.149 1.00 95.12 90 LYS A CA 1
ATOM 734 C C . LYS A 1 90 ? -2.471 -19.589 -19.977 1.00 95.12 90 LYS A C 1
ATOM 736 O O . LYS A 1 90 ? -1.432 -19.025 -19.650 1.00 95.12 90 LYS A O 1
ATOM 741 N N . LYS A 1 91 ? -2.902 -20.694 -19.359 1.00 94.94 91 LYS A N 1
ATOM 742 C CA . LYS A 1 91 ? -2.170 -21.364 -18.266 1.00 94.94 91 LYS A CA 1
ATOM 743 C C . LYS A 1 91 ? -0.789 -21.896 -18.696 1.00 94.94 91 LYS A C 1
ATOM 745 O O . LYS A 1 91 ? 0.099 -21.986 -17.858 1.00 94.94 91 LYS A O 1
ATOM 750 N N . ASN A 1 92 ? -0.596 -22.167 -19.989 1.00 95.06 92 ASN A N 1
ATOM 751 C CA . ASN A 1 92 ? 0.656 -22.666 -20.564 1.00 95.06 92 ASN A CA 1
ATOM 752 C C . ASN A 1 92 ? 1.568 -21.535 -21.077 1.00 95.06 92 ASN A C 1
ATOM 754 O O . ASN A 1 92 ? 2.697 -21.793 -21.480 1.00 95.06 92 ASN A O 1
ATOM 758 N N . ALA A 1 93 ? 1.116 -20.274 -21.063 1.00 93.69 93 ALA A N 1
ATOM 759 C CA . ALA A 1 93 ? 1.837 -19.142 -21.657 1.00 93.69 93 ALA A CA 1
ATOM 760 C C . ALA A 1 93 ? 3.251 -18.937 -21.083 1.00 93.69 93 ALA A C 1
ATOM 762 O O . ALA A 1 93 ? 4.163 -18.515 -21.797 1.00 93.69 93 ALA A O 1
ATOM 763 N N . SER A 1 94 ? 3.458 -19.262 -19.806 1.00 92.62 94 SER A N 1
ATOM 764 C CA . SER A 1 94 ? 4.756 -19.137 -19.136 1.00 92.62 94 SER A CA 1
ATOM 765 C C . SER A 1 94 ? 5.843 -20.026 -19.753 1.00 92.62 94 SER A C 1
ATOM 767 O O . SER A 1 94 ? 7.014 -19.651 -19.712 1.00 92.62 94 SER A O 1
ATOM 769 N N . CYS A 1 95 ? 5.472 -21.149 -20.380 1.00 93.06 95 CYS A N 1
ATOM 770 C CA . CYS A 1 95 ? 6.388 -22.043 -21.096 1.00 93.06 95 CYS A CA 1
ATOM 771 C C . CYS A 1 95 ? 6.888 -21.459 -22.428 1.00 93.06 95 CYS A C 1
ATOM 773 O O . CYS A 1 95 ? 7.880 -21.942 -22.966 1.00 93.06 95 CYS A O 1
ATOM 775 N N . TYR A 1 96 ? 6.237 -20.408 -22.937 1.00 93.69 96 TYR A N 1
ATOM 776 C CA . TYR A 1 96 ? 6.502 -19.804 -24.248 1.00 93.69 96 TYR A CA 1
ATOM 777 C C . TYR A 1 96 ? 6.788 -18.309 -24.116 1.00 93.69 96 TYR A C 1
ATOM 779 O O . TYR A 1 96 ? 6.246 -17.476 -24.841 1.00 93.69 96 TYR A O 1
ATOM 787 N N . ASN A 1 97 ? 7.583 -17.938 -23.107 1.00 90.56 97 ASN A N 1
ATOM 788 C CA . ASN A 1 97 ? 7.982 -16.551 -22.854 1.00 90.56 97 ASN A CA 1
ATOM 789 C C . ASN A 1 97 ? 6.792 -15.575 -22.714 1.00 90.56 97 ASN A C 1
ATOM 791 O O . ASN A 1 97 ? 6.933 -14.369 -22.936 1.00 90.56 97 ASN A O 1
ATOM 795 N N . ASN A 1 98 ? 5.618 -16.065 -22.309 1.00 92.50 98 ASN A N 1
ATOM 796 C CA . ASN A 1 98 ? 4.364 -15.309 -22.267 1.00 92.50 98 ASN A CA 1
ATOM 797 C C . ASN A 1 98 ? 3.967 -14.681 -23.622 1.00 92.50 98 ASN A C 1
ATOM 799 O O . ASN A 1 98 ? 3.307 -13.642 -23.647 1.00 92.50 98 ASN A O 1
ATOM 803 N N . CYS A 1 99 ? 4.376 -15.274 -24.749 1.00 94.00 99 CYS A N 1
ATOM 804 C CA . CYS A 1 99 ? 3.950 -14.856 -26.082 1.00 94.00 99 CYS A CA 1
ATOM 805 C C . CYS A 1 99 ? 2.601 -15.505 -26.424 1.00 94.00 99 CYS A C 1
ATOM 807 O O . CYS A 1 99 ? 2.538 -16.640 -26.878 1.00 94.00 99 CYS A O 1
ATOM 809 N N . ILE A 1 100 ? 1.510 -14.786 -26.150 1.00 96.00 100 ILE A N 1
ATOM 810 C CA . ILE A 1 100 ? 0.134 -15.279 -26.353 1.00 96.00 100 ILE A CA 1
ATOM 811 C C . ILE A 1 100 ? -0.549 -14.707 -27.602 1.00 96.00 100 ILE A C 1
ATOM 813 O O . ILE A 1 100 ? -1.670 -15.093 -27.924 1.00 96.00 100 ILE A O 1
ATOM 817 N N . HIS A 1 101 ? 0.114 -13.779 -28.289 1.00 94.31 101 HIS A N 1
ATOM 818 C CA . HIS A 1 101 ? -0.398 -13.107 -29.477 1.00 94.31 101 HIS A CA 1
ATOM 819 C C . HIS A 1 101 ? 0.682 -13.049 -30.548 1.00 94.31 101 HIS A C 1
ATOM 821 O O . HIS A 1 101 ? 1.853 -12.812 -30.239 1.00 94.31 101 HIS A O 1
ATOM 827 N N . GLN A 1 102 ? 0.260 -13.209 -31.800 1.00 94.44 102 GLN A N 1
ATOM 828 C CA . GLN A 1 102 ? 1.102 -12.925 -32.950 1.00 94.44 102 GLN A CA 1
ATOM 829 C C . GLN A 1 102 ? 1.470 -11.433 -32.957 1.00 94.44 102 GLN A C 1
ATOM 831 O O . GLN A 1 102 ? 0.610 -10.596 -32.655 1.00 94.44 102 GLN A O 1
ATOM 836 N N . PRO A 1 103 ? 2.715 -11.064 -33.300 1.00 88.94 103 PRO A N 1
ATOM 837 C CA . PRO A 1 103 ? 3.058 -9.667 -33.517 1.00 88.94 103 PRO A CA 1
ATOM 838 C C . PRO A 1 103 ? 2.160 -9.059 -34.604 1.00 88.94 103 PRO A C 1
ATOM 840 O O . PRO A 1 103 ? 2.161 -9.523 -35.739 1.00 88.94 103 PRO A O 1
ATOM 843 N N . MET A 1 104 ? 1.371 -8.043 -34.247 1.00 90.75 104 MET A N 1
ATOM 844 C CA . MET A 1 104 ? 0.436 -7.393 -35.180 1.00 90.75 104 MET A CA 1
ATOM 845 C C . MET A 1 104 ? 1.108 -6.339 -36.063 1.00 90.75 104 MET A C 1
ATOM 847 O O . MET A 1 104 ? 0.604 -6.017 -37.132 1.00 90.75 104 MET A O 1
ATOM 851 N N . LEU A 1 105 ? 2.213 -5.761 -35.588 1.00 88.25 105 LEU A N 1
ATOM 852 C CA . LEU A 1 105 ? 2.923 -4.663 -36.233 1.00 88.25 105 LEU A CA 1
ATOM 853 C C . LEU A 1 105 ? 4.414 -4.989 -36.278 1.00 88.25 105 LEU A C 1
ATOM 855 O O . LEU A 1 105 ? 4.970 -5.446 -35.277 1.00 88.25 105 LEU A O 1
ATOM 859 N N . ASP A 1 106 ? 5.063 -4.683 -37.398 1.00 86.81 106 ASP A N 1
ATOM 860 C CA . ASP A 1 106 ? 6.510 -4.831 -37.587 1.00 86.81 106 ASP A CA 1
ATOM 861 C C . ASP A 1 106 ? 7.266 -3.596 -37.057 1.00 86.81 106 ASP A C 1
ATOM 863 O O . ASP A 1 106 ? 7.900 -2.835 -37.787 1.00 86.81 106 ASP A O 1
ATOM 867 N N . ILE A 1 107 ? 7.101 -3.315 -35.760 1.00 85.81 107 ILE A N 1
ATOM 868 C CA . ILE A 1 107 ? 7.802 -2.229 -35.060 1.00 85.81 107 ILE A CA 1
ATOM 869 C C . ILE A 1 107 ? 9.003 -2.803 -34.303 1.00 85.81 107 ILE A C 1
ATOM 871 O O . ILE A 1 107 ? 8.790 -3.518 -33.321 1.00 85.81 107 ILE A O 1
ATOM 875 N N . PRO A 1 108 ? 10.251 -2.456 -34.671 1.00 82.56 108 PRO A N 1
ATOM 876 C CA . PRO A 1 108 ? 11.445 -2.924 -33.973 1.00 82.56 108 PRO A CA 1
ATOM 877 C C . PRO A 1 108 ? 11.305 -2.810 -32.447 1.00 82.56 108 PRO A C 1
ATOM 879 O O . PRO A 1 108 ? 10.940 -1.757 -31.920 1.00 82.56 108 PRO A O 1
ATOM 882 N N . LEU A 1 109 ? 11.527 -3.920 -31.735 1.00 81.75 109 LEU A N 1
ATOM 883 C CA . LEU A 1 109 ? 11.248 -4.019 -30.295 1.00 81.75 109 LEU A CA 1
ATOM 884 C C . LEU A 1 109 ? 12.097 -3.054 -29.459 1.00 81.75 109 LEU A C 1
ATOM 886 O O . LEU A 1 109 ? 11.666 -2.614 -28.397 1.00 81.75 109 LEU A O 1
ATOM 890 N N . ASP A 1 110 ? 13.275 -2.690 -29.957 1.00 79.69 110 ASP A N 1
ATOM 891 C CA . ASP A 1 110 ? 14.172 -1.680 -29.395 1.00 79.69 110 ASP A CA 1
ATOM 892 C C . ASP A 1 110 ? 13.597 -0.255 -29.456 1.00 79.69 110 ASP A C 1
ATOM 894 O O . ASP A 1 110 ? 14.041 0.610 -28.699 1.00 79.69 110 ASP A O 1
ATOM 898 N N . ARG A 1 111 ? 12.588 -0.017 -30.304 1.00 81.25 111 ARG A N 1
ATOM 899 C CA . ARG A 1 111 ? 11.857 1.256 -30.420 1.00 81.25 111 ARG A CA 1
ATOM 900 C C . ARG A 1 111 ? 10.594 1.303 -29.565 1.00 81.25 111 ARG A C 1
ATOM 902 O O . ARG A 1 111 ? 10.000 2.371 -29.412 1.00 81.25 111 ARG A O 1
ATOM 909 N N . VAL A 1 112 ? 10.172 0.175 -28.995 1.00 79.62 112 VAL A N 1
ATOM 910 C CA . VAL A 1 112 ? 8.999 0.120 -28.121 1.00 79.62 112 VAL A CA 1
ATOM 911 C C . VAL A 1 112 ? 9.429 0.410 -26.693 1.00 79.62 112 VAL A C 1
ATOM 913 O O . VAL A 1 112 ? 10.185 -0.334 -26.075 1.00 79.62 112 VAL A O 1
ATOM 916 N N . THR A 1 113 ? 8.903 1.500 -26.144 1.00 78.00 113 THR A N 1
ATOM 917 C CA . THR A 1 113 ? 9.188 1.896 -24.768 1.00 78.00 113 THR A CA 1
ATOM 918 C C . THR A 1 113 ? 7.976 1.600 -23.882 1.00 78.00 113 THR A C 1
ATOM 920 O O . THR A 1 113 ? 6.884 2.090 -24.184 1.00 78.00 113 THR A O 1
ATOM 923 N N . PRO A 1 114 ? 8.119 0.841 -22.778 1.00 80.06 114 PRO A N 1
ATOM 924 C CA . PRO A 1 114 ? 7.055 0.703 -21.798 1.00 80.06 114 PRO A CA 1
ATOM 925 C C . PRO A 1 114 ? 6.613 2.081 -21.286 1.00 80.06 114 PRO A C 1
ATOM 927 O O . PRO A 1 114 ? 7.452 2.895 -20.896 1.00 80.06 114 PRO A O 1
ATOM 930 N N . PRO A 1 115 ? 5.305 2.368 -21.246 1.00 87.50 115 PRO A N 1
ATOM 931 C CA . PRO A 1 115 ? 4.822 3.657 -20.777 1.00 87.50 115 PRO A CA 1
ATOM 932 C C . PRO A 1 115 ? 5.099 3.827 -19.277 1.00 87.50 115 PRO A C 1
ATOM 934 O O . PRO A 1 115 ? 4.519 3.115 -18.452 1.00 87.50 115 PRO A O 1
ATOM 937 N N . TYR A 1 116 ? 5.928 4.818 -18.919 1.00 89.81 116 TYR A N 1
ATOM 938 C CA . TYR A 1 116 ? 6.322 5.118 -17.533 1.00 89.81 116 TYR A CA 1
ATOM 939 C C . TYR A 1 116 ? 5.137 5.173 -16.564 1.00 89.81 116 TYR A C 1
ATOM 941 O O . TYR A 1 116 ? 5.195 4.626 -15.463 1.00 89.81 116 TYR A O 1
ATOM 949 N N . LEU A 1 117 ? 4.039 5.799 -16.999 1.00 91.00 117 LEU A N 1
ATOM 950 C CA . LEU A 1 117 ? 2.817 5.925 -16.214 1.00 91.00 117 LEU A CA 1
ATOM 951 C C . LEU A 1 117 ? 2.330 4.564 -15.697 1.00 91.00 117 LEU A C 1
ATOM 953 O O . LEU A 1 117 ? 2.030 4.440 -14.516 1.00 91.00 117 LEU A O 1
ATOM 957 N N . HIS A 1 118 ? 2.307 3.526 -16.532 1.00 90.50 118 HIS A N 1
ATOM 958 C CA . HIS A 1 118 ? 1.834 2.202 -16.122 1.00 90.50 118 HIS A CA 1
ATOM 959 C C . HIS A 1 118 ? 2.782 1.540 -15.116 1.00 90.50 118 HIS A C 1
ATOM 961 O O . HIS A 1 118 ? 2.323 0.918 -14.154 1.00 90.50 118 HIS A O 1
ATOM 967 N N . CYS A 1 119 ? 4.094 1.727 -15.284 1.00 90.88 119 CYS A N 1
ATOM 968 C CA . CYS A 1 119 ? 5.088 1.287 -14.306 1.00 90.88 119 CYS A CA 1
ATOM 969 C C . CYS A 1 119 ? 4.863 1.975 -12.955 1.00 90.88 119 CYS A C 1
ATOM 971 O O . CYS A 1 119 ? 4.811 1.308 -11.921 1.00 90.88 119 CYS A O 1
ATOM 973 N N . LEU A 1 120 ? 4.665 3.296 -12.967 1.00 94.94 120 LEU A N 1
ATOM 974 C CA . LEU A 1 120 ? 4.387 4.090 -11.776 1.00 94.94 120 LEU A CA 1
ATOM 975 C C . LEU A 1 120 ? 3.113 3.606 -11.063 1.00 94.94 120 LEU A C 1
ATOM 977 O O . LEU A 1 120 ? 3.157 3.352 -9.861 1.00 94.94 120 LEU A O 1
ATOM 981 N N . LEU A 1 121 ? 2.011 3.403 -11.793 1.00 94.62 121 LEU A N 1
ATOM 982 C CA . LEU A 1 121 ? 0.756 2.885 -11.233 1.00 94.62 121 LEU A CA 1
ATOM 983 C C . LEU A 1 121 ? 0.947 1.517 -10.563 1.00 94.62 121 LEU A C 1
ATOM 985 O O . LEU A 1 121 ? 0.487 1.301 -9.437 1.00 94.62 121 LEU A O 1
ATOM 989 N N . GLY A 1 122 ? 1.653 0.603 -11.236 1.00 93.88 122 GLY A N 1
ATOM 990 C CA . GLY A 1 122 ? 1.947 -0.728 -10.710 1.00 93.88 122 GLY A CA 1
ATOM 991 C C . GLY A 1 122 ? 2.804 -0.686 -9.444 1.00 93.88 122 GLY A C 1
ATOM 992 O O . GLY A 1 122 ? 2.534 -1.416 -8.487 1.00 93.88 122 GLY A O 1
ATOM 993 N N . ILE A 1 123 ? 3.806 0.195 -9.404 1.00 95.69 123 ILE A N 1
ATOM 994 C CA . ILE A 1 123 ? 4.699 0.343 -8.251 1.00 95.69 123 ILE A CA 1
ATOM 995 C C . ILE A 1 123 ? 3.974 0.994 -7.070 1.00 95.69 123 ILE A C 1
ATOM 997 O O . ILE A 1 123 ? 4.041 0.441 -5.972 1.00 95.69 123 ILE A O 1
ATOM 1001 N N . THR A 1 124 ? 3.210 2.075 -7.280 1.00 97.19 124 THR A N 1
ATOM 1002 C CA . THR A 1 124 ? 2.383 2.685 -6.221 1.00 97.19 124 THR A CA 1
ATOM 1003 C C . THR A 1 124 ? 1.426 1.665 -5.623 1.00 97.19 124 THR A C 1
ATOM 1005 O O . THR A 1 124 ? 1.380 1.509 -4.404 1.00 97.19 124 THR A O 1
ATOM 1008 N N . LYS A 1 125 ? 0.690 0.928 -6.469 1.00 95.88 125 LYS A N 1
ATOM 1009 C CA . LYS A 1 125 ? -0.244 -0.104 -6.008 1.00 95.88 125 LYS A CA 1
ATOM 1010 C C . LYS A 1 125 ? 0.474 -1.142 -5.155 1.00 95.88 125 LYS A C 1
ATOM 1012 O O . LYS A 1 125 ? 0.029 -1.437 -4.055 1.00 95.88 125 LYS A O 1
ATOM 1017 N N . ARG A 1 126 ? 1.611 -1.650 -5.633 1.00 95.00 126 ARG A N 1
ATOM 1018 C CA . ARG A 1 126 ? 2.394 -2.654 -4.912 1.00 95.00 126 ARG A CA 1
ATOM 1019 C C . ARG A 1 126 ? 2.901 -2.145 -3.563 1.00 95.00 126 ARG A C 1
ATOM 1021 O O . ARG A 1 126 ? 2.803 -2.873 -2.582 1.00 95.00 126 ARG A O 1
ATOM 1028 N N . HIS A 1 127 ? 3.445 -0.931 -3.501 1.00 96.75 127 HIS A N 1
ATOM 1029 C CA . HIS A 1 127 ? 3.918 -0.333 -2.246 1.00 96.75 127 HIS A CA 1
ATOM 1030 C C . HIS A 1 127 ? 2.774 -0.122 -1.261 1.00 96.75 127 HIS A C 1
ATOM 1032 O O . HIS A 1 127 ? 2.919 -0.438 -0.083 1.00 96.75 127 HIS A O 1
ATOM 1038 N N . HIS A 1 128 ? 1.626 0.350 -1.745 1.00 97.19 128 HIS A N 1
ATOM 1039 C CA . HIS A 1 128 ? 0.457 0.540 -0.901 1.00 97.19 128 HIS A CA 1
ATOM 1040 C C . HIS A 1 128 ? -0.111 -0.790 -0.391 1.00 97.19 128 HIS A C 1
ATOM 1042 O O . HIS A 1 128 ? -0.435 -0.888 0.784 1.00 97.19 128 HIS A O 1
ATOM 1048 N N . THR A 1 129 ? -0.157 -1.837 -1.221 1.00 95.19 129 THR A N 1
ATOM 1049 C CA . THR A 1 129 ? -0.560 -3.179 -0.773 1.00 95.19 129 THR A CA 1
ATOM 1050 C C . THR A 1 129 ? 0.367 -3.714 0.317 1.00 95.19 129 THR A C 1
ATOM 1052 O O . THR A 1 129 ? -0.131 -4.240 1.300 1.00 95.19 129 THR A O 1
ATOM 1055 N N . LEU A 1 130 ? 1.689 -3.519 0.204 1.00 95.44 130 LEU A N 1
ATOM 1056 C CA . LEU A 1 130 ? 2.631 -3.911 1.264 1.00 95.44 130 LEU A CA 1
ATOM 1057 C C . LEU A 1 130 ? 2.373 -3.168 2.585 1.00 95.44 130 LEU A C 1
ATOM 1059 O O . LEU A 1 130 ? 2.553 -3.742 3.656 1.00 95.44 130 LEU A O 1
ATOM 1063 N N . LEU A 1 131 ? 1.959 -1.901 2.515 1.00 96.81 131 LEU A N 1
ATOM 1064 C CA . LEU A 1 131 ? 1.559 -1.127 3.689 1.00 96.81 131 LEU A CA 1
ATOM 1065 C C . LEU A 1 131 ? 0.233 -1.631 4.281 1.00 96.81 131 LEU A C 1
ATOM 1067 O O . LEU A 1 131 ? 0.138 -1.768 5.495 1.00 96.81 131 LEU A O 1
ATOM 1071 N N . GLU A 1 132 ? -0.773 -1.911 3.446 1.00 96.50 132 GLU A N 1
ATOM 1072 C CA . GLU A 1 132 ? -2.052 -2.481 3.893 1.00 96.50 132 GLU A CA 1
ATOM 1073 C C . GLU A 1 132 ? -1.860 -3.869 4.525 1.00 96.50 132 GLU A C 1
ATOM 1075 O O . GLU A 1 132 ? -2.498 -4.157 5.533 1.00 96.50 132 GLU A O 1
ATOM 1080 N N . ASP A 1 133 ? -0.971 -4.700 3.969 1.00 95.56 133 ASP A N 1
ATOM 1081 C CA . ASP A 1 133 ? -0.608 -6.017 4.509 1.00 95.56 133 ASP A CA 1
ATOM 1082 C C . ASP A 1 133 ? 0.051 -5.889 5.887 1.00 95.56 133 ASP A C 1
ATOM 1084 O O . ASP A 1 133 ? -0.351 -6.572 6.823 1.00 95.56 133 ASP A O 1
ATOM 1088 N N . ALA A 1 134 ? 1.012 -4.971 6.032 1.00 96.56 134 ALA A N 1
ATOM 1089 C CA . ALA A 1 134 ? 1.662 -4.703 7.314 1.00 96.56 134 ALA A CA 1
ATOM 1090 C C . ALA A 1 134 ? 0.675 -4.176 8.369 1.00 96.56 134 ALA A C 1
ATOM 1092 O O . ALA A 1 134 ? 0.747 -4.553 9.534 1.00 96.56 134 ALA A O 1
ATOM 1093 N N . ALA A 1 135 ? -0.257 -3.304 7.976 1.00 97.75 135 ALA A N 1
ATOM 1094 C CA . ALA A 1 135 ? -1.288 -2.807 8.881 1.00 97.75 135 ALA A CA 1
ATOM 1095 C C . ALA A 1 135 ? -2.272 -3.910 9.299 1.00 97.75 135 ALA A C 1
ATOM 1097 O O . ALA A 1 135 ? -2.637 -3.973 10.467 1.00 97.75 135 ALA A O 1
ATOM 1098 N N . ASP A 1 136 ? -2.662 -4.788 8.370 1.00 96.81 136 ASP A N 1
ATOM 1099 C CA . ASP A 1 136 ? -3.530 -5.938 8.655 1.00 96.81 136 ASP A CA 1
ATOM 1100 C C . ASP A 1 136 ? -2.861 -6.945 9.600 1.00 96.81 136 ASP A C 1
ATOM 1102 O O . ASP A 1 136 ? -3.513 -7.472 10.497 1.00 96.81 136 ASP A O 1
ATOM 1106 N N . GLU A 1 137 ? -1.559 -7.190 9.431 1.00 96.75 137 GLU A N 1
ATOM 1107 C CA . GLU A 1 137 ? -0.765 -8.030 10.332 1.00 96.75 137 GLU A CA 1
ATOM 1108 C C . GLU A 1 137 ? -0.793 -7.484 11.764 1.00 96.75 137 GLU A C 1
ATOM 1110 O O . GLU A 1 137 ? -1.126 -8.212 12.697 1.00 96.75 137 GLU A O 1
ATOM 1115 N N . ILE A 1 138 ? -0.542 -6.185 11.936 1.00 97.69 138 ILE A N 1
ATOM 1116 C CA . ILE A 1 138 ? -0.571 -5.548 13.258 1.00 97.69 138 ILE A CA 1
ATOM 1117 C C . ILE A 1 138 ? -1.991 -5.540 13.835 1.00 97.69 138 ILE A C 1
ATOM 1119 O O . ILE A 1 138 ? -2.163 -5.836 15.014 1.00 97.69 138 ILE A O 1
ATOM 1123 N N . ASP A 1 139 ? -3.016 -5.259 13.023 1.00 97.69 139 ASP A N 1
ATOM 1124 C CA . ASP A 1 139 ? -4.418 -5.336 13.453 1.00 97.69 139 ASP A CA 1
ATOM 1125 C C . ASP A 1 139 ? -4.754 -6.732 14.003 1.00 97.69 139 ASP A C 1
ATOM 1127 O O . ASP A 1 139 ? -5.433 -6.845 15.022 1.00 97.69 139 ASP A O 1
ATOM 1131 N N . ARG A 1 140 ? -4.245 -7.802 13.374 1.00 96.69 140 ARG A N 1
ATOM 1132 C CA . ARG A 1 140 ? -4.414 -9.181 13.861 1.00 96.69 140 ARG A CA 1
ATOM 1133 C C . ARG A 1 140 ? -3.682 -9.422 15.174 1.00 96.69 140 ARG A C 1
ATOM 1135 O O . ARG A 1 140 ? -4.266 -10.037 16.057 1.00 96.69 140 ARG A O 1
ATOM 1142 N N . MET A 1 141 ? -2.453 -8.925 15.319 1.00 96.88 141 MET A N 1
ATOM 1143 C CA . MET A 1 141 ? -1.708 -9.040 16.578 1.00 96.88 141 MET A CA 1
ATOM 1144 C C . MET A 1 141 ? -2.445 -8.339 17.725 1.00 96.88 141 MET A C 1
ATOM 1146 O O . MET A 1 141 ? -2.619 -8.928 18.786 1.00 96.88 141 MET A O 1
ATOM 1150 N N . VAL A 1 142 ? -2.939 -7.116 17.497 1.00 96.75 142 VAL A N 1
ATOM 1151 C CA . VAL A 1 142 ? -3.728 -6.351 18.481 1.00 96.75 142 VAL A CA 1
ATOM 1152 C C . VAL A 1 142 ? -5.054 -7.045 18.798 1.00 96.75 142 VAL A C 1
ATOM 1154 O O . VAL A 1 142 ? -5.522 -7.004 19.933 1.00 96.75 142 VAL A O 1
ATOM 1157 N N . PHE A 1 143 ? -5.672 -7.692 17.809 1.00 95.88 143 PHE A N 1
ATOM 1158 C CA . PHE A 1 143 ? -6.908 -8.445 18.009 1.00 95.88 143 PHE A CA 1
ATOM 1159 C C . PHE A 1 143 ? -6.718 -9.661 18.927 1.00 95.88 143 PHE A C 1
ATOM 1161 O O . PHE A 1 143 ? -7.628 -9.985 19.686 1.00 95.88 143 PHE A O 1
ATOM 1168 N N . THR A 1 144 ? -5.560 -10.327 18.850 1.00 96.31 144 THR A N 1
ATOM 1169 C CA . THR A 1 144 ? -5.223 -11.507 19.668 1.00 96.31 144 THR A CA 1
ATOM 1170 C C . THR A 1 144 ? -4.568 -11.181 21.006 1.00 96.31 144 THR A C 1
ATOM 1172 O O . THR A 1 144 ? -4.500 -12.054 21.860 1.00 96.31 144 THR A O 1
ATOM 1175 N N . ASP A 1 145 ? -4.042 -9.969 21.171 1.00 96.25 145 ASP A N 1
ATOM 1176 C CA . ASP A 1 145 ? -3.479 -9.492 22.437 1.00 96.25 145 ASP A CA 1
ATOM 1177 C C . ASP A 1 145 ? -4.586 -9.476 23.498 1.00 96.25 145 ASP A C 1
ATOM 1179 O O . ASP A 1 145 ? -5.706 -9.091 23.179 1.00 96.25 145 ASP A O 1
ATOM 1183 N N . ASP A 1 146 ? -4.326 -9.860 24.747 1.00 92.50 146 ASP A N 1
ATOM 1184 C CA . ASP A 1 146 ? -5.354 -9.802 25.802 1.00 92.50 146 ASP A CA 1
ATOM 1185 C C . ASP A 1 146 ? -5.465 -8.392 26.390 1.00 92.50 146 ASP A C 1
ATOM 1187 O O . ASP A 1 146 ? -6.561 -7.920 26.696 1.00 92.50 146 ASP A O 1
ATOM 1191 N N . ALA A 1 147 ? -4.350 -7.659 26.434 1.00 90.31 147 ALA A N 1
ATOM 1192 C CA . ALA A 1 147 ? -4.321 -6.291 26.922 1.00 90.31 147 ALA A CA 1
ATOM 1193 C C . ALA A 1 147 ? -5.171 -5.369 26.027 1.00 90.31 147 ALA A C 1
ATOM 1195 O O . ALA A 1 147 ? -5.034 -5.334 24.799 1.00 90.31 147 ALA A O 1
ATOM 1196 N N . THR A 1 148 ? -6.093 -4.622 26.633 1.00 82.00 148 THR A N 1
ATOM 1197 C CA . THR A 1 148 ? -6.829 -3.536 25.978 1.00 82.00 148 THR A CA 1
ATOM 1198 C C . THR A 1 148 ? -6.378 -2.211 26.570 1.00 82.00 148 THR A C 1
ATOM 1200 O O . THR A 1 148 ? -6.358 -2.027 27.781 1.00 82.00 148 THR A O 1
ATOM 1203 N N . LYS A 1 149 ? -6.000 -1.264 25.705 1.00 90.12 149 LYS A N 1
ATOM 1204 C CA . LYS A 1 149 ? -5.629 0.095 26.130 1.00 90.12 149 LYS A CA 1
ATOM 1205 C C . LYS A 1 149 ? -6.772 1.098 25.994 1.00 90.12 149 LYS A C 1
ATOM 1207 O O . LYS A 1 149 ? -6.761 2.156 26.612 1.00 90.12 149 LYS A O 1
ATOM 1212 N N . THR A 1 150 ? -7.730 0.813 25.112 1.00 92.50 150 THR A N 1
ATOM 1213 C CA . THR A 1 150 ? -8.796 1.752 24.750 1.00 92.50 150 THR A CA 1
ATOM 1214 C C . THR A 1 150 ? -10.104 1.020 24.488 1.00 92.50 150 THR A C 1
ATOM 1216 O O . THR A 1 150 ? -10.089 -0.081 23.935 1.00 92.50 150 THR A O 1
ATOM 1219 N N . ASN A 1 151 ? -11.224 1.694 24.757 1.00 92.69 151 ASN A N 1
ATOM 1220 C CA . ASN A 1 151 ? -12.569 1.211 24.432 1.00 92.69 151 ASN A CA 1
ATOM 1221 C C . ASN A 1 151 ? -12.718 0.903 22.929 1.00 92.69 151 ASN A C 1
ATOM 1223 O O . ASN A 1 151 ? -13.424 -0.024 22.552 1.00 92.69 151 ASN A O 1
ATOM 1227 N N . GLU A 1 152 ? -12.012 1.633 22.048 1.00 92.75 152 GLU A N 1
ATOM 1228 C CA . GLU A 1 152 ? -11.972 1.328 20.605 1.00 92.75 152 GLU A CA 1
ATOM 1229 C C . GLU A 1 152 ? -11.499 -0.115 20.349 1.00 92.75 152 GLU A C 1
ATOM 1231 O O . GLU A 1 152 ? -12.063 -0.806 19.503 1.00 92.75 152 GLU A O 1
ATOM 1236 N N . ILE A 1 153 ? -10.499 -0.596 21.095 1.00 94.94 153 ILE A N 1
ATOM 1237 C CA . ILE A 1 153 ? -9.984 -1.963 20.948 1.00 94.94 153 ILE A CA 1
ATOM 1238 C C . ILE A 1 153 ? -10.909 -2.999 21.577 1.00 94.94 153 ILE A C 1
ATOM 1240 O O . ILE A 1 153 ? -11.035 -4.094 21.037 1.00 94.94 153 ILE A O 1
ATOM 12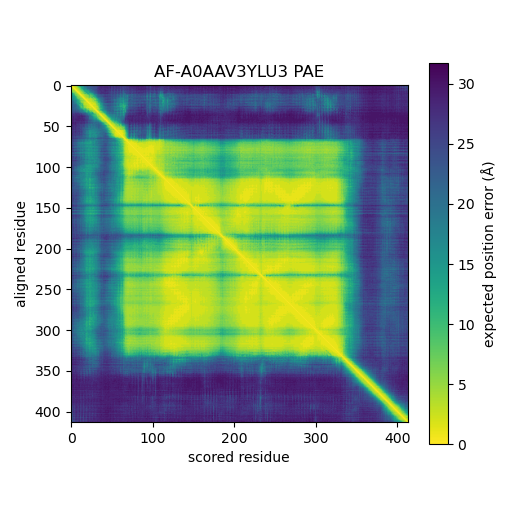44 N N . GLU A 1 154 ? -11.607 -2.666 22.656 1.00 94.94 154 GLU A N 1
ATOM 1245 C CA . GLU A 1 154 ? -12.626 -3.550 23.231 1.00 94.94 154 GLU A CA 1
ATOM 1246 C C . GLU A 1 154 ? -13.769 -3.785 22.245 1.00 94.94 154 GLU A C 1
ATOM 1248 O O . GLU A 1 154 ? -14.089 -4.931 21.928 1.00 94.94 154 GLU A O 1
ATOM 1253 N N . VAL A 1 155 ? -14.294 -2.709 21.648 1.00 94.81 155 VAL A N 1
ATOM 1254 C CA . VAL A 1 155 ? -15.295 -2.792 20.575 1.00 94.81 155 VAL A CA 1
ATOM 1255 C C . VAL A 1 155 ? -14.725 -3.574 19.386 1.00 94.81 155 VAL A C 1
ATOM 1257 O O . VAL A 1 155 ? -15.402 -4.423 18.806 1.00 94.81 155 VAL A O 1
ATOM 1260 N N . PHE A 1 156 ? -13.461 -3.353 19.022 1.00 95.88 156 PHE A N 1
ATOM 1261 C CA . PHE A 1 156 ? -12.824 -4.108 17.946 1.00 95.88 156 PHE A CA 1
ATOM 1262 C C . PHE A 1 156 ? -12.758 -5.616 18.235 1.00 95.88 156 PHE A C 1
ATOM 1264 O O . PHE A 1 156 ? -13.130 -6.416 17.376 1.00 95.88 156 PHE A O 1
ATOM 1271 N N . LYS A 1 157 ? -12.361 -6.023 19.444 1.00 95.50 157 LYS A N 1
ATOM 1272 C CA . LYS A 1 157 ? -12.305 -7.435 19.860 1.00 95.50 157 LYS A CA 1
ATOM 1273 C C . LYS A 1 157 ? -13.695 -8.072 19.961 1.00 95.50 157 LYS A C 1
ATOM 1275 O O . LYS A 1 157 ? -13.855 -9.249 19.607 1.00 95.50 157 LYS A O 1
ATOM 1280 N N . GLN A 1 158 ? -14.693 -7.302 20.397 1.00 95.44 158 GLN A N 1
ATOM 1281 C CA . GLN A 1 158 ? -16.084 -7.738 20.525 1.00 95.44 158 GLN A CA 1
ATOM 1282 C C . GLN A 1 158 ? -16.729 -7.993 19.157 1.00 95.44 158 GLN A C 1
ATOM 1284 O O . GLN A 1 158 ? -17.322 -9.048 18.945 1.00 95.44 158 GLN A O 1
ATOM 1289 N N . TYR A 1 159 ? -16.571 -7.069 18.207 1.00 95.50 159 TYR A N 1
ATOM 1290 C CA . TYR A 1 159 ? -17.310 -7.093 16.938 1.00 95.50 159 TYR A CA 1
ATOM 1291 C C . TYR A 1 159 ? -16.493 -7.592 15.736 1.00 95.50 159 TYR A C 1
ATOM 1293 O O . TYR A 1 159 ? -17.060 -7.914 14.685 1.00 95.50 159 TYR A O 1
ATOM 1301 N N . GLY A 1 160 ? -15.167 -7.684 15.866 1.00 95.00 160 GLY A N 1
ATOM 1302 C CA . GLY A 1 160 ? -14.264 -8.135 14.808 1.00 95.00 160 GLY A CA 1
ATOM 1303 C C . GLY A 1 160 ? -14.411 -7.304 13.533 1.00 95.00 160 GLY A C 1
ATOM 1304 O O . GLY A 1 160 ? -14.270 -6.081 13.550 1.00 95.00 160 GLY A O 1
ATOM 1305 N N . GLY A 1 161 ? -14.736 -7.955 12.413 1.00 93.25 161 GLY A N 1
ATOM 1306 C CA . GLY A 1 161 ? -14.930 -7.304 11.113 1.00 93.25 161 GLY A CA 1
ATOM 1307 C C . GLY A 1 161 ? -16.052 -6.255 11.069 1.00 93.25 161 GLY A C 1
ATOM 1308 O O . GLY A 1 161 ? -16.044 -5.396 10.185 1.00 93.25 161 GLY A O 1
ATOM 1309 N N . ASN A 1 162 ? -16.983 -6.273 12.030 1.00 94.19 162 ASN A N 1
ATOM 1310 C CA . ASN A 1 162 ? -18.079 -5.304 12.128 1.00 94.19 162 ASN A CA 1
ATOM 1311 C C . ASN A 1 162 ? -17.707 -4.020 12.882 1.00 94.19 162 ASN A C 1
ATOM 1313 O O . ASN A 1 162 ? -18.514 -3.088 12.910 1.00 94.19 162 ASN A O 1
ATOM 1317 N N . TYR A 1 163 ? -16.493 -3.932 13.434 1.00 94.19 163 TYR A N 1
ATOM 1318 C CA . TYR A 1 163 ? -16.011 -2.792 14.218 1.00 94.19 163 TYR A CA 1
ATOM 1319 C C . TYR A 1 163 ? -16.306 -1.436 13.565 1.00 94.19 163 TYR A C 1
ATOM 1321 O O . TYR A 1 163 ? -16.948 -0.587 14.172 1.00 94.19 163 TYR A O 1
ATOM 1329 N N . VAL A 1 164 ? -15.937 -1.250 12.292 1.00 92.19 164 VAL A N 1
ATOM 1330 C CA . VAL A 1 164 ? -16.129 0.031 11.584 1.00 92.19 164 VAL A CA 1
ATOM 1331 C C . VAL A 1 164 ? -17.607 0.434 11.509 1.00 92.19 164 VAL A C 1
ATOM 1333 O O . VAL A 1 164 ? -17.933 1.620 11.588 1.00 92.19 164 VAL A O 1
ATOM 1336 N N . THR A 1 165 ? -18.508 -0.535 11.338 1.00 92.31 165 THR A N 1
ATOM 1337 C CA . THR A 1 165 ? -19.956 -0.288 11.297 1.00 92.31 165 THR A CA 1
ATOM 1338 C C . THR A 1 165 ? -20.467 0.132 12.668 1.00 92.31 165 THR A C 1
ATOM 1340 O O . THR A 1 165 ? -21.223 1.100 12.753 1.00 92.31 165 THR A O 1
ATOM 1343 N N . VAL A 1 166 ? -20.020 -0.551 13.726 1.00 93.25 166 VAL A N 1
ATOM 1344 C CA . VAL A 1 166 ? -20.372 -0.225 15.112 1.00 93.25 166 VAL A CA 1
ATOM 1345 C C . VAL A 1 166 ? -19.871 1.170 15.467 1.00 93.25 166 VAL A C 1
ATOM 1347 O O . VAL A 1 166 ? -20.688 2.023 15.791 1.00 93.25 166 VAL A O 1
ATOM 1350 N N . THR A 1 167 ? -18.585 1.474 15.260 1.00 92.06 167 THR A N 1
ATOM 1351 C CA . THR A 1 167 ? -18.015 2.800 15.551 1.00 92.06 167 THR A CA 1
ATOM 1352 C C . THR A 1 167 ? -18.757 3.924 14.827 1.00 92.06 167 THR A C 1
ATOM 1354 O O . THR A 1 167 ? -19.007 4.975 15.410 1.00 92.06 167 THR A O 1
ATOM 1357 N N . LYS A 1 168 ? -19.161 3.720 13.564 1.00 91.50 168 LYS A N 1
ATOM 1358 C CA . LYS A 1 168 ? -19.958 4.711 12.819 1.00 91.50 168 LYS A CA 1
ATOM 1359 C C . LYS A 1 168 ? -21.354 4.904 13.406 1.00 91.50 168 LYS A C 1
ATOM 1361 O O . LYS A 1 168 ? -21.832 6.035 13.443 1.00 91.50 168 LYS A O 1
ATOM 1366 N N . LYS A 1 169 ? -22.022 3.824 13.821 1.00 91.44 169 LYS A N 1
ATOM 1367 C CA . LYS A 1 169 ? -23.354 3.893 14.437 1.00 91.44 169 LYS A CA 1
ATOM 1368 C C . LYS A 1 169 ? -23.289 4.555 15.811 1.00 91.44 169 LYS A C 1
ATOM 1370 O O . LYS A 1 169 ? -24.096 5.443 16.059 1.00 91.44 169 LYS A O 1
ATOM 1375 N N . THR A 1 170 ? -22.295 4.212 16.629 1.00 90.50 170 THR A N 1
ATOM 1376 C CA . THR A 1 170 ? -22.036 4.855 17.925 1.00 90.50 170 THR A CA 1
ATOM 1377 C C . THR A 1 170 ? -21.744 6.344 17.752 1.00 90.50 170 THR A C 1
ATOM 1379 O O . THR A 1 170 ? -22.421 7.162 18.355 1.00 90.50 170 THR A O 1
ATOM 1382 N N . ALA A 1 171 ? -20.859 6.728 16.825 1.00 91.06 171 ALA A N 1
ATOM 1383 C CA . ALA A 1 171 ? -20.582 8.142 16.561 1.00 91.06 171 ALA A CA 1
ATOM 1384 C C . ALA A 1 171 ? -21.822 8.914 16.070 1.00 91.06 171 ALA A C 1
ATOM 1386 O O . ALA A 1 171 ? -22.010 10.081 16.411 1.00 91.06 171 ALA A O 1
ATOM 1387 N N . LYS A 1 172 ? -22.690 8.272 15.272 1.00 89.25 172 LYS A N 1
ATOM 1388 C CA . LYS A 1 172 ? -23.966 8.867 14.852 1.00 89.25 172 LYS A CA 1
ATOM 1389 C C . LYS A 1 172 ? -24.907 9.054 16.048 1.00 89.25 172 LYS A C 1
ATOM 1391 O O . LYS A 1 172 ? -25.571 10.081 16.126 1.00 89.25 172 LYS A O 1
ATOM 1396 N N . LEU A 1 173 ? -24.952 8.085 16.961 1.00 86.88 173 LEU A N 1
ATOM 1397 C CA . LEU A 1 173 ? -25.738 8.161 18.191 1.00 86.88 173 LEU A CA 1
ATOM 1398 C C . LEU A 1 173 ? -25.254 9.298 19.097 1.00 86.88 173 LEU A C 1
ATOM 1400 O O . LEU A 1 173 ? -26.075 10.088 19.548 1.00 86.88 173 LEU A O 1
ATOM 1404 N N . ASP A 1 174 ? -23.943 9.428 19.299 1.00 88.88 174 ASP A N 1
ATOM 1405 C CA . ASP A 1 174 ? -23.348 10.494 20.117 1.00 88.88 174 ASP A CA 1
ATOM 1406 C C . ASP A 1 174 ? -23.642 11.885 19.540 1.00 88.88 174 ASP A C 1
ATOM 1408 O O . ASP A 1 174 ? -23.986 12.819 20.270 1.00 88.88 174 ASP A O 1
ATOM 1412 N N . PHE A 1 175 ? -23.578 12.020 18.212 1.00 89.19 175 PHE A N 1
ATOM 1413 C CA . PHE A 1 175 ? -23.993 13.240 17.524 1.00 89.19 175 PHE A CA 1
ATOM 1414 C C . PHE A 1 175 ? -25.474 13.557 17.777 1.00 89.19 175 PHE A C 1
ATOM 1416 O O . PHE A 1 175 ? -25.795 14.685 18.142 1.00 89.19 175 PHE A O 1
ATOM 1423 N N . TYR A 1 176 ? -26.373 12.574 17.650 1.00 84.06 176 TYR A N 1
ATOM 1424 C CA . TYR A 1 176 ? -27.796 12.788 17.930 1.00 84.06 176 TYR A CA 1
ATOM 1425 C C . TYR A 1 176 ? -28.066 13.152 19.388 1.00 84.06 176 TYR A C 1
ATOM 1427 O O . TYR A 1 176 ? -28.835 14.076 19.620 1.00 84.06 176 TYR A O 1
ATOM 1435 N N . LYS A 1 177 ? -27.413 12.491 20.354 1.00 85.38 177 LYS A N 1
ATOM 1436 C CA . LYS A 1 177 ? -27.496 12.851 21.780 1.00 85.38 177 LYS A CA 1
ATOM 1437 C C . LYS A 1 177 ? -27.086 14.305 22.004 1.00 85.38 177 LYS A C 1
ATOM 1439 O O . LYS A 1 177 ? -27.764 15.041 22.709 1.00 85.38 177 LYS A O 1
ATOM 1444 N N . THR A 1 178 ? -26.020 14.743 21.332 1.00 89.06 178 THR A N 1
ATOM 1445 C CA . THR A 1 178 ? -25.562 16.138 21.391 1.00 89.06 178 THR A CA 1
ATOM 1446 C C . THR A 1 178 ? -26.602 17.102 20.812 1.00 89.06 178 THR A C 1
ATOM 1448 O O . THR A 1 178 ? -26.871 18.131 21.419 1.00 89.06 178 THR A O 1
ATOM 1451 N N . CYS A 1 179 ? -27.213 16.781 19.666 1.00 84.94 179 CYS A N 1
ATOM 1452 C CA . CYS A 1 179 ? -28.270 17.608 19.077 1.00 84.94 179 CYS A CA 1
ATOM 1453 C C . CYS A 1 179 ? -29.545 17.641 19.933 1.00 84.94 179 CYS A C 1
ATOM 1455 O O . CYS A 1 179 ? -30.147 18.700 20.068 1.00 84.94 179 CYS A O 1
ATOM 1457 N N . LEU A 1 180 ? -29.948 16.507 20.509 1.00 83.38 180 LEU A N 1
ATOM 1458 C CA . LEU A 1 180 ? -31.154 16.393 21.333 1.00 83.38 180 LEU A CA 1
ATOM 1459 C C . LEU A 1 180 ? -31.013 17.121 22.664 1.00 83.38 180 LEU A C 1
ATOM 1461 O O . LEU A 1 180 ? -31.961 17.765 23.090 1.00 83.38 180 LEU A O 1
ATOM 1465 N N . ALA A 1 181 ? -29.819 17.127 23.262 1.00 85.25 181 ALA A N 1
ATOM 1466 C CA . ALA A 1 181 ? -29.525 17.946 24.437 1.00 85.25 181 ALA A CA 1
ATOM 1467 C C . ALA A 1 181 ? -29.722 19.458 24.190 1.00 85.25 181 ALA A C 1
ATOM 1469 O O . ALA A 1 181 ? -29.779 20.231 25.143 1.00 85.25 181 ALA A O 1
ATOM 1470 N N . MET A 1 182 ? -29.823 19.888 22.925 1.00 88.00 182 MET A N 1
ATOM 1471 C CA . MET A 1 182 ? -30.138 21.267 22.535 1.00 88.00 182 MET A CA 1
ATOM 1472 C C . MET A 1 182 ? -31.632 21.494 22.232 1.00 88.00 182 MET A C 1
ATOM 1474 O O . MET A 1 182 ? -32.002 22.604 21.856 1.00 88.00 182 MET A O 1
ATOM 1478 N N . THR A 1 183 ? -32.486 20.472 22.353 1.00 85.00 183 THR A N 1
ATOM 1479 C CA . THR A 1 183 ? -33.924 20.526 22.039 1.00 85.00 183 THR A CA 1
ATOM 1480 C C . THR A 1 183 ? -34.769 20.015 23.208 1.00 85.00 183 THR A C 1
ATOM 1482 O O . THR A 1 183 ? -34.464 18.973 23.773 1.00 85.00 183 THR A O 1
ATOM 1485 N N . ASP A 1 184 ? -35.892 20.664 23.519 1.00 81.75 184 ASP A N 1
ATOM 1486 C CA . ASP A 1 184 ? -36.791 20.266 24.623 1.00 81.75 184 ASP A CA 1
ATOM 1487 C C . ASP A 1 184 ? -37.702 19.054 24.293 1.00 81.75 184 ASP A C 1
ATOM 1489 O O . ASP A 1 184 ? -38.833 18.963 24.770 1.00 81.75 184 ASP A O 1
ATOM 1493 N N . ALA A 1 185 ? -37.250 18.115 23.451 1.00 77.00 185 ALA A N 1
ATOM 1494 C CA . ALA A 1 185 ? -38.045 16.988 22.944 1.00 77.00 185 ALA A CA 1
ATOM 1495 C C . ALA A 1 185 ? -37.538 15.618 23.465 1.00 77.00 185 ALA A C 1
ATOM 1497 O O . ALA A 1 185 ? -36.894 14.872 22.726 1.00 77.00 185 ALA A O 1
ATOM 1498 N N . PRO A 1 186 ? -37.842 15.234 24.721 1.00 73.62 186 PRO A N 1
ATOM 1499 C CA . PRO A 1 186 ? -37.269 14.042 25.364 1.00 73.62 186 PRO A CA 1
ATOM 1500 C C . PRO A 1 186 ? -37.792 12.698 24.824 1.00 73.62 186 PRO A C 1
ATOM 1502 O O . PRO A 1 186 ? -37.149 11.666 25.006 1.00 73.62 186 PRO A O 1
ATOM 1505 N N . ASN A 1 187 ? -38.955 12.675 24.163 1.00 78.56 187 ASN A N 1
ATOM 1506 C CA . ASN A 1 187 ? -39.613 11.418 23.781 1.00 78.56 187 ASN A CA 1
ATOM 1507 C C . ASN A 1 187 ? -38.981 10.749 22.541 1.00 78.56 187 ASN A C 1
ATOM 1509 O O . ASN A 1 187 ? -38.997 9.524 22.416 1.00 78.56 187 ASN A O 1
ATOM 1513 N N . ASP A 1 188 ? -38.370 11.535 21.649 1.00 76.56 188 ASP A N 1
ATOM 1514 C CA . ASP A 1 188 ? -37.726 11.021 20.432 1.00 76.56 188 ASP A CA 1
ATOM 1515 C C . ASP A 1 188 ? -36.351 10.393 20.720 1.00 76.56 188 ASP A C 1
ATOM 1517 O O . ASP A 1 188 ? -35.885 9.523 19.976 1.00 76.56 188 ASP A O 1
ATOM 1521 N N . GLU A 1 189 ? -35.715 10.784 21.828 1.00 76.69 189 GLU A N 1
ATOM 1522 C CA . GLU A 1 189 ? -34.398 10.297 22.232 1.00 76.69 189 GLU A CA 1
ATOM 1523 C C . GLU A 1 189 ? -34.419 8.804 22.578 1.00 76.69 189 GLU A C 1
ATOM 1525 O O . GLU A 1 189 ? -33.630 8.025 22.034 1.00 76.69 189 GLU A O 1
ATOM 1530 N N . GLN A 1 190 ? -35.353 8.389 23.438 1.00 79.31 190 GLN A N 1
ATOM 1531 C CA . GLN A 1 190 ? -35.438 7.007 23.920 1.00 79.31 190 GLN A CA 1
ATOM 1532 C C . GLN A 1 190 ? -35.714 6.024 22.776 1.00 79.31 190 GLN A C 1
ATOM 1534 O O . GLN A 1 190 ? -35.104 4.955 22.704 1.00 79.31 190 GLN A O 1
ATOM 1539 N N . GLN A 1 191 ? -36.587 6.392 21.832 1.00 83.31 191 GLN A N 1
ATOM 1540 C CA . GLN A 1 191 ? -36.932 5.513 20.715 1.00 83.31 191 GLN A CA 1
ATOM 1541 C C . GLN A 1 191 ? -35.749 5.309 19.753 1.00 83.31 191 GLN A C 1
ATOM 1543 O O . GLN A 1 191 ? -35.559 4.212 19.220 1.00 83.31 191 GLN A O 1
ATOM 1548 N N . TRP A 1 192 ? -34.950 6.351 19.509 1.00 76.88 192 TRP A N 1
ATOM 1549 C CA . TRP A 1 192 ? -33.773 6.256 18.646 1.00 76.88 192 TRP A CA 1
ATOM 1550 C C . TRP A 1 192 ? -32.607 5.532 19.310 1.00 76.88 192 TRP A C 1
ATOM 1552 O O . TRP A 1 192 ? -31.968 4.716 18.642 1.00 76.88 192 TRP A O 1
ATOM 1562 N N . GLN A 1 193 ? -32.355 5.788 20.597 1.00 80.50 193 GLN A N 1
ATOM 1563 C CA . GLN A 1 193 ? -31.354 5.055 21.376 1.00 80.50 193 GLN A CA 1
ATOM 1564 C C . GLN A 1 193 ? -31.631 3.552 21.316 1.00 80.50 193 GLN A C 1
ATOM 1566 O O . GLN A 1 193 ? -30.778 2.802 20.840 1.00 80.50 193 GLN A O 1
ATOM 1571 N N . LEU A 1 194 ? -32.867 3.142 21.621 1.00 84.88 194 LEU A N 1
ATOM 1572 C CA . LEU A 1 194 ? -33.277 1.741 21.579 1.00 84.88 194 LEU A CA 1
ATOM 1573 C C . LEU A 1 194 ? -33.085 1.123 20.182 1.00 84.88 194 LEU A C 1
ATOM 1575 O O . LEU A 1 194 ? -32.565 0.020 20.048 1.00 84.88 194 LEU A O 1
ATOM 1579 N N . LYS A 1 195 ? -33.441 1.844 19.106 1.00 85.69 195 LYS A N 1
ATOM 1580 C CA . LYS A 1 195 ? -33.237 1.368 17.723 1.00 85.69 195 LYS A CA 1
ATOM 1581 C C . LYS A 1 195 ? -31.759 1.166 17.378 1.00 85.69 195 LYS A C 1
ATOM 1583 O O . LYS A 1 195 ? -31.432 0.223 16.654 1.00 85.69 195 LYS A O 1
ATOM 1588 N N . VAL A 1 196 ? -30.872 2.059 17.824 1.00 81.94 196 VAL A N 1
ATOM 1589 C CA . VAL A 1 196 ? -29.431 1.946 17.548 1.00 81.94 196 VAL A CA 1
ATOM 1590 C C . VAL A 1 196 ? -28.805 0.841 18.387 1.00 81.94 196 VAL A C 1
ATOM 1592 O O . VAL A 1 196 ? -28.056 0.046 17.825 1.00 81.94 196 VAL A O 1
ATOM 1595 N N . GLU A 1 197 ? -29.137 0.762 19.674 1.00 85.12 197 GLU A N 1
ATOM 1596 C CA . GLU A 1 197 ? -28.655 -0.272 20.595 1.00 85.12 197 GLU A CA 1
ATOM 1597 C C . GLU A 1 197 ? -29.056 -1.662 20.111 1.00 85.12 197 GLU A C 1
ATOM 1599 O O . GLU A 1 197 ? -28.171 -2.470 19.840 1.00 85.12 197 GLU A O 1
ATOM 1604 N N . ILE A 1 198 ? -30.344 -1.887 19.814 1.00 87.44 198 ILE A N 1
ATOM 1605 C CA . ILE A 1 198 ? -30.828 -3.145 19.223 1.00 87.44 198 ILE A CA 1
ATOM 1606 C C . ILE A 1 198 ? -30.049 -3.477 17.947 1.00 87.44 198 ILE A C 1
ATOM 1608 O O . ILE A 1 198 ? -29.686 -4.625 17.699 1.00 87.44 198 ILE A O 1
ATOM 1612 N N . HIS A 1 199 ? -29.782 -2.492 17.087 1.00 85.31 199 HIS A N 1
ATOM 1613 C CA . HIS A 1 199 ? -29.053 -2.767 15.856 1.00 85.31 199 HIS A CA 1
ATOM 1614 C C . HIS A 1 199 ? -27.575 -3.097 16.101 1.00 85.31 199 HIS A C 1
ATOM 1616 O O . HIS A 1 199 ? -27.026 -3.924 15.379 1.00 85.31 199 HIS A O 1
ATOM 1622 N N . VAL A 1 200 ? -26.920 -2.446 17.065 1.00 87.25 200 VAL A N 1
ATOM 1623 C CA . VAL A 1 200 ? -25.524 -2.728 17.429 1.00 87.25 200 VAL A CA 1
ATOM 1624 C C . VAL A 1 200 ? -25.410 -4.098 18.094 1.00 87.25 200 VAL A C 1
ATOM 1626 O O . VAL A 1 200 ? -24.539 -4.866 17.701 1.00 87.25 200 VAL A O 1
ATOM 1629 N N . GLU A 1 201 ? -26.325 -4.451 18.995 1.00 86.81 201 GLU A N 1
ATOM 1630 C CA . GLU A 1 201 ? -26.387 -5.776 19.627 1.00 86.81 201 GLU A CA 1
ATOM 1631 C C . GLU A 1 201 ? -26.610 -6.897 18.605 1.00 86.81 201 GLU A C 1
ATOM 1633 O O . GLU A 1 201 ? -26.015 -7.969 18.704 1.00 86.81 201 GLU A O 1
ATOM 1638 N N . ASN A 1 202 ? -27.401 -6.631 17.562 1.00 91.88 202 ASN A N 1
ATOM 1639 C CA . ASN A 1 202 ? -27.626 -7.580 16.470 1.00 91.88 202 ASN A CA 1
ATOM 1640 C C . ASN A 1 202 ? -26.421 -7.739 15.525 1.00 91.88 202 ASN A C 1
ATOM 1642 O O . ASN A 1 202 ? -26.381 -8.686 14.732 1.00 91.88 202 ASN A O 1
ATOM 1646 N N . LEU A 1 203 ? -25.428 -6.841 15.569 1.00 87.62 203 LEU A N 1
ATOM 1647 C CA . LEU A 1 203 ? -24.185 -7.016 14.821 1.00 87.62 203 LEU A CA 1
ATOM 1648 C C . LEU A 1 203 ? -23.315 -8.030 15.567 1.00 87.62 203 LEU A C 1
ATOM 1650 O O . LEU A 1 203 ? -22.462 -7.670 16.364 1.00 87.62 203 LEU A O 1
ATOM 1654 N N . GLY A 1 204 ? -23.508 -9.319 15.295 1.00 92.25 204 GLY A N 1
ATOM 1655 C CA . GLY A 1 204 ? -22.643 -10.365 15.842 1.00 92.25 204 GLY A CA 1
ATOM 1656 C C . GLY A 1 204 ? -21.161 -10.171 15.480 1.00 92.25 204 GLY A C 1
ATOM 1657 O O . GLY A 1 204 ? -20.799 -9.433 14.552 1.00 92.25 204 GLY A O 1
ATOM 1658 N N . LYS A 1 205 ? -20.280 -10.873 16.198 1.00 95.06 205 LYS A N 1
ATOM 1659 C CA . LYS A 1 205 ? -18.845 -10.914 15.892 1.00 95.06 205 LYS A CA 1
ATOM 1660 C C . LYS A 1 205 ? -18.617 -11.542 14.517 1.00 95.06 205 LYS A C 1
ATOM 1662 O O . LYS A 1 205 ? -19.145 -12.610 14.223 1.00 95.06 205 LYS A O 1
ATOM 1667 N N . THR A 1 206 ? -17.814 -10.892 13.679 1.00 95.25 206 THR A N 1
ATOM 1668 C CA . THR A 1 206 ? -17.432 -11.422 12.359 1.00 95.25 206 THR A CA 1
ATOM 1669 C C . THR A 1 206 ? -15.925 -11.521 12.213 1.00 95.25 206 THR A C 1
ATOM 1671 O O . THR A 1 206 ? -15.175 -10.779 12.849 1.00 95.25 206 THR A O 1
ATOM 1674 N N . ASP A 1 207 ? -15.481 -12.418 11.336 1.00 94.31 207 ASP A N 1
ATOM 1675 C CA . ASP A 1 207 ? -14.063 -12.583 11.039 1.00 94.31 207 ASP A CA 1
ATOM 1676 C C . ASP A 1 207 ? -13.436 -11.301 10.494 1.00 94.31 207 ASP A C 1
ATOM 1678 O O . ASP A 1 207 ? -14.024 -10.558 9.695 1.00 94.31 207 ASP A O 1
ATOM 1682 N N . LEU A 1 208 ? -12.189 -11.064 10.904 1.00 93.38 208 LEU A N 1
ATOM 1683 C CA . LEU A 1 208 ? -11.432 -9.900 10.482 1.00 93.38 208 LEU A CA 1
ATOM 1684 C C . LEU A 1 208 ? -11.050 -10.010 9.002 1.00 93.38 208 LEU A C 1
ATOM 1686 O O . LEU A 1 208 ? -10.076 -10.672 8.614 1.00 93.38 208 LEU A O 1
ATOM 1690 N N . ARG A 1 209 ? -11.821 -9.311 8.168 1.00 93.62 209 ARG A N 1
ATOM 1691 C CA . ARG A 1 209 ? -11.502 -9.103 6.756 1.00 93.62 209 ARG A CA 1
ATOM 1692 C C . ARG A 1 209 ? -10.262 -8.231 6.624 1.00 93.62 209 ARG A C 1
ATOM 1694 O O . ARG A 1 209 ? -10.022 -7.348 7.446 1.00 93.62 209 ARG A O 1
ATOM 1701 N N . LYS A 1 210 ? -9.533 -8.427 5.525 1.00 91.25 210 LYS A N 1
ATOM 1702 C CA . LYS A 1 210 ? -8.403 -7.569 5.173 1.00 91.25 210 LYS A CA 1
ATOM 1703 C C . LYS A 1 210 ? -8.842 -6.103 5.174 1.00 91.25 210 LYS A C 1
ATOM 1705 O O . LYS A 1 210 ? -9.839 -5.777 4.525 1.00 91.25 210 LYS A O 1
ATOM 1710 N N . ARG A 1 211 ? -8.090 -5.230 5.852 1.00 91.25 211 ARG A N 1
ATOM 1711 C CA . ARG A 1 211 ? -8.399 -3.788 6.014 1.00 91.25 211 ARG A CA 1
ATOM 1712 C C . ARG A 1 211 ? -9.579 -3.471 6.945 1.00 91.25 211 ARG A C 1
ATOM 1714 O O . ARG A 1 211 ? -10.013 -2.322 6.999 1.00 91.25 211 ARG A O 1
ATOM 1721 N N . GLY A 1 212 ? -10.119 -4.467 7.647 1.00 92.44 212 GLY A N 1
ATOM 1722 C CA . GLY A 1 212 ? -11.232 -4.288 8.583 1.00 92.44 212 GLY A CA 1
ATOM 1723 C C . GLY A 1 212 ? -10.815 -3.736 9.947 1.00 92.44 212 GLY A C 1
ATOM 1724 O O . GLY A 1 212 ? -11.670 -3.257 10.688 1.00 92.44 212 GLY A O 1
ATOM 1725 N N . GLY A 1 213 ? -9.523 -3.797 10.275 1.00 95.62 213 GLY A N 1
ATOM 1726 C CA . GLY A 1 213 ? -9.011 -3.387 11.576 1.00 95.62 213 GLY A CA 1
ATOM 1727 C C . GLY A 1 213 ? -8.803 -1.874 11.735 1.00 95.62 213 GLY A C 1
ATOM 1728 O O . GLY A 1 213 ? -8.820 -1.113 10.7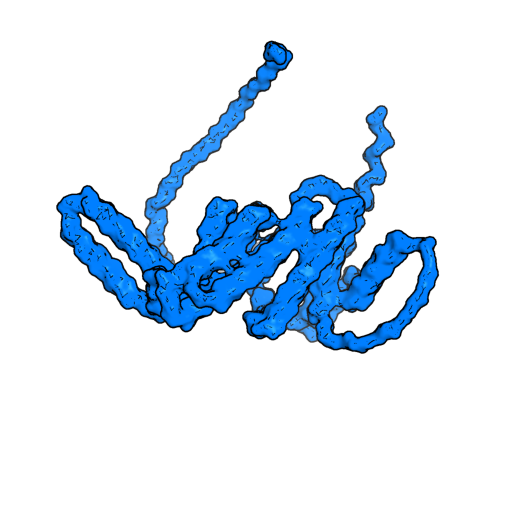54 1.00 95.62 213 GLY A O 1
ATOM 1729 N N . PRO A 1 214 ? -8.657 -1.407 12.986 1.00 96.12 214 PRO A N 1
ATOM 1730 C CA . PRO A 1 214 ? -8.574 0.010 13.325 1.00 96.12 214 PRO A CA 1
ATOM 1731 C C . PRO A 1 214 ? -7.313 0.704 12.792 1.00 96.12 214 PRO A C 1
ATOM 1733 O O . PRO A 1 214 ? -7.345 1.915 12.588 1.00 96.12 214 PRO A O 1
ATOM 1736 N N . ILE A 1 215 ? -6.215 -0.013 12.542 1.00 96.88 215 ILE A N 1
ATOM 1737 C CA . ILE A 1 215 ? -4.978 0.560 11.994 1.00 96.88 215 ILE A CA 1
ATOM 1738 C C . ILE A 1 215 ? -5.073 0.645 10.471 1.00 96.88 215 ILE A C 1
ATOM 1740 O O . ILE A 1 215 ? -4.797 1.691 9.881 1.00 96.88 215 ILE A O 1
ATOM 1744 N N . CYS A 1 216 ? -5.483 -0.436 9.807 1.00 96.44 216 CYS A N 1
ATOM 1745 C CA . CYS A 1 216 ? -5.528 -0.469 8.349 1.00 96.44 216 CYS A CA 1
ATOM 1746 C C . CYS A 1 216 ? -6.636 0.439 7.785 1.00 96.44 216 CYS A C 1
ATOM 1748 O O . CYS A 1 216 ? -6.424 1.149 6.798 1.00 96.44 216 CYS A O 1
ATOM 1750 N N . SER A 1 217 ? -7.796 0.506 8.448 1.00 94.50 217 SER A N 1
ATOM 1751 C CA . SER A 1 217 ? -8.911 1.364 8.019 1.00 94.50 217 SER A CA 1
ATOM 1752 C C . SER A 1 217 ? -8.597 2.866 8.080 1.00 94.50 217 SER A C 1
ATOM 1754 O O . SER A 1 217 ? -9.171 3.644 7.313 1.00 94.50 217 SER A O 1
ATOM 1756 N N . THR A 1 218 ? -7.654 3.304 8.922 1.00 95.19 218 THR A N 1
ATOM 1757 C CA . THR A 1 218 ? -7.295 4.727 9.038 1.00 95.19 218 THR A CA 1
ATOM 1758 C C . THR A 1 218 ? -6.292 5.194 7.985 1.00 95.19 218 THR A C 1
ATOM 1760 O O . THR A 1 218 ? -6.124 6.402 7.804 1.00 95.19 218 THR A O 1
ATOM 1763 N N . LEU A 1 219 ? -5.676 4.285 7.220 1.00 96.62 219 LEU A N 1
ATOM 1764 C CA . LEU A 1 219 ? -4.804 4.652 6.097 1.00 96.62 219 LEU A CA 1
ATOM 1765 C C . LEU A 1 219 ? -5.556 5.467 5.032 1.00 96.62 219 LEU A C 1
ATOM 1767 O O . LEU A 1 219 ? -5.008 6.430 4.489 1.00 96.62 219 LEU A O 1
ATOM 1771 N N . ASP A 1 220 ? -6.834 5.152 4.795 1.00 95.50 220 ASP A N 1
ATOM 1772 C CA . ASP A 1 220 ? -7.688 5.899 3.865 1.00 95.50 220 ASP A CA 1
ATOM 1773 C C . ASP A 1 220 ? -7.870 7.363 4.312 1.00 95.50 220 ASP A C 1
ATOM 1775 O O . ASP A 1 220 ? -7.944 8.259 3.472 1.00 95.50 220 ASP A O 1
ATOM 1779 N N . ALA A 1 221 ? -7.856 7.651 5.620 1.00 95.81 221 ALA A N 1
ATOM 1780 C CA . ALA A 1 221 ? -7.926 9.025 6.123 1.00 95.81 221 ALA A CA 1
ATOM 1781 C C . ALA A 1 221 ? -6.670 9.835 5.756 1.00 95.81 221 ALA A C 1
ATOM 1783 O O . ALA A 1 221 ? -6.773 11.006 5.382 1.00 95.81 221 ALA A O 1
ATOM 1784 N N . VAL A 1 222 ? -5.487 9.210 5.798 1.00 97.12 222 VAL A N 1
ATOM 1785 C CA . VAL A 1 222 ? -4.224 9.850 5.394 1.00 97.12 222 VAL A CA 1
ATOM 1786 C C . VAL A 1 222 ? -4.202 10.103 3.885 1.00 97.12 222 VAL A C 1
ATOM 1788 O O . VAL A 1 222 ? -3.794 11.182 3.448 1.00 97.12 222 VAL A O 1
ATOM 1791 N N . LEU A 1 223 ? -4.686 9.152 3.079 1.00 97.69 223 LEU A N 1
ATOM 1792 C CA . LEU A 1 223 ? -4.822 9.337 1.630 1.00 97.69 223 LEU A CA 1
ATOM 1793 C C . LEU A 1 223 ? -5.800 10.473 1.297 1.00 97.69 223 LEU A C 1
ATOM 1795 O O . LEU A 1 223 ? -5.452 11.383 0.539 1.00 97.69 223 LEU A O 1
ATOM 1799 N N . ASN A 1 224 ? -6.977 10.482 1.928 1.00 97.25 224 ASN A N 1
ATOM 1800 C CA . ASN A 1 224 ? -7.997 11.513 1.731 1.00 97.25 224 ASN A CA 1
ATOM 1801 C C . ASN A 1 224 ? -7.484 12.908 2.116 1.00 97.25 224 ASN A C 1
ATOM 1803 O O . ASN A 1 224 ? -7.673 13.857 1.352 1.00 97.25 224 ASN A O 1
ATOM 1807 N N . LYS A 1 225 ? -6.749 13.030 3.232 1.00 97.62 225 LYS A N 1
ATOM 1808 C CA . LYS A 1 225 ? -6.094 14.285 3.645 1.00 97.62 225 LYS A CA 1
ATOM 1809 C C . LYS A 1 225 ? -5.156 14.832 2.564 1.00 97.62 225 LYS A C 1
ATOM 1811 O O . LYS A 1 225 ? -5.078 16.041 2.366 1.00 97.62 225 LYS A O 1
ATOM 1816 N N . ASN A 1 226 ? -4.485 13.948 1.828 1.00 97.69 226 ASN A N 1
ATOM 1817 C CA . ASN A 1 226 ? -3.568 14.304 0.745 1.00 97.69 226 ASN A CA 1
ATOM 1818 C C . ASN A 1 226 ? -4.241 14.348 -0.641 1.00 97.69 226 ASN A C 1
ATOM 1820 O O . ASN A 1 226 ? -3.558 14.459 -1.665 1.00 97.69 226 ASN A O 1
ATOM 1824 N N . ARG A 1 227 ? -5.582 14.302 -0.694 1.00 97.88 227 ARG A N 1
ATOM 1825 C CA . ARG A 1 227 ? -6.377 14.279 -1.934 1.00 97.88 227 ARG A CA 1
ATOM 1826 C C . ARG A 1 227 ? -5.913 13.164 -2.877 1.00 97.88 227 ARG A C 1
ATOM 1828 O O . ARG A 1 227 ? -5.654 13.407 -4.063 1.00 97.88 227 ARG A O 1
ATOM 1835 N N . ILE A 1 228 ? -5.736 11.974 -2.308 1.00 97.94 228 ILE A N 1
ATOM 1836 C CA . ILE A 1 228 ? -5.444 10.729 -3.007 1.00 97.94 228 ILE A CA 1
ATOM 1837 C C . ILE A 1 228 ? -6.623 9.792 -2.777 1.00 97.94 228 ILE A C 1
ATOM 1839 O O . ILE A 1 228 ? -6.949 9.457 -1.644 1.00 97.94 228 ILE A O 1
ATOM 1843 N N . THR A 1 229 ? -7.238 9.346 -3.865 1.00 95.88 229 THR A N 1
ATOM 1844 C CA . THR A 1 229 ? -8.374 8.421 -3.822 1.00 95.88 229 THR A CA 1
ATOM 1845 C C . THR A 1 229 ? -8.054 7.199 -4.680 1.00 95.88 229 THR A C 1
ATOM 1847 O O . THR A 1 229 ? -7.899 7.343 -5.899 1.00 95.88 229 THR A O 1
ATOM 1850 N N . PRO A 1 230 ? -7.907 6.007 -4.078 1.00 93.62 230 PRO A N 1
ATOM 1851 C CA . PRO A 1 230 ? -7.822 4.754 -4.821 1.00 93.62 230 PRO A CA 1
ATOM 1852 C C . PRO A 1 230 ? -9.134 4.468 -5.563 1.00 93.62 230 PRO A C 1
ATOM 1854 O O . PRO A 1 230 ? -10.220 4.736 -5.051 1.00 93.62 230 PRO A O 1
ATOM 1857 N N . GLN A 1 231 ? -9.056 3.905 -6.767 1.00 92.00 231 GLN A N 1
ATOM 1858 C CA . GLN A 1 231 ? -10.234 3.594 -7.579 1.00 92.00 231 GLN A CA 1
ATOM 1859 C C . GLN A 1 231 ? -10.984 2.375 -7.023 1.00 92.00 231 GLN A C 1
ATOM 1861 O O . GLN A 1 231 ? -10.430 1.276 -6.975 1.00 92.00 231 GLN A O 1
ATOM 1866 N N . ALA A 1 232 ? -12.260 2.540 -6.662 1.00 86.56 232 ALA A N 1
ATOM 1867 C CA . ALA A 1 232 ? -13.072 1.470 -6.073 1.00 86.56 232 ALA A CA 1
ATOM 1868 C C . ALA A 1 232 ? -13.187 0.225 -6.978 1.00 86.56 232 ALA A C 1
ATOM 1870 O O . ALA A 1 232 ? -12.989 -0.893 -6.511 1.00 86.56 232 ALA A O 1
ATOM 1871 N N . TYR A 1 233 ? -13.423 0.419 -8.280 1.00 83.94 233 TYR A N 1
ATOM 1872 C CA . TYR A 1 233 ? -13.742 -0.664 -9.223 1.00 83.94 233 TYR A CA 1
ATOM 1873 C C . TYR A 1 233 ? -12.528 -1.327 -9.895 1.00 83.94 233 TYR A C 1
ATOM 1875 O O . TYR A 1 233 ? -12.683 -2.304 -10.619 1.00 83.94 233 TYR A O 1
ATOM 1883 N N . HIS A 1 234 ? -11.306 -0.849 -9.641 1.00 81.50 234 HIS A N 1
ATOM 1884 C CA . HIS A 1 234 ? -10.089 -1.359 -10.294 1.00 81.50 234 HIS A CA 1
ATOM 1885 C C . HIS A 1 234 ? -9.122 -1.997 -9.298 1.00 81.50 234 HIS A C 1
ATOM 1887 O O . HIS A 1 234 ? -7.906 -1.800 -9.367 1.00 81.50 234 HIS A O 1
ATOM 1893 N N . GLY A 1 235 ? -9.663 -2.719 -8.312 1.00 86.38 235 GLY A N 1
ATOM 1894 C CA . GLY A 1 235 ? -8.873 -3.328 -7.243 1.00 86.38 235 GLY A CA 1
ATOM 1895 C C . GLY A 1 235 ? -8.015 -2.295 -6.514 1.00 86.38 235 GLY A C 1
ATOM 1896 O O . GLY A 1 235 ? -6.823 -2.534 -6.314 1.00 86.38 235 GLY A O 1
ATOM 1897 N N . ARG A 1 236 ? -8.601 -1.121 -6.222 1.00 91.88 236 ARG A N 1
ATOM 1898 C CA . ARG A 1 236 ? -7.950 0.002 -5.526 1.00 91.88 236 ARG A CA 1
ATOM 1899 C C . ARG A 1 236 ? -6.672 0.498 -6.206 1.00 91.88 236 ARG A C 1
ATOM 1901 O O . ARG A 1 236 ? -5.723 0.912 -5.547 1.00 91.88 236 ARG A O 1
ATOM 1908 N N . SER A 1 237 ? -6.642 0.458 -7.537 1.00 92.38 237 SER A N 1
ATOM 1909 C CA . SER A 1 237 ? -5.540 1.041 -8.305 1.00 92.38 237 SER A CA 1
ATOM 1910 C C . SER A 1 237 ? -5.533 2.568 -8.180 1.00 92.38 237 SER A C 1
ATOM 1912 O O . SER A 1 237 ? -6.555 3.198 -7.902 1.00 92.38 237 SER A O 1
ATOM 1914 N N . PHE A 1 238 ? -4.359 3.163 -8.360 1.00 96.00 238 PHE A N 1
ATOM 1915 C CA . PHE A 1 238 ? -4.182 4.611 -8.354 1.00 96.00 238 PHE A CA 1
ATOM 1916 C C . PHE A 1 238 ? -4.333 5.161 -9.775 1.00 96.00 238 PHE A C 1
ATOM 1918 O O . PHE A 1 238 ? -4.146 4.440 -10.751 1.00 96.00 238 PHE A O 1
ATOM 1925 N N . ILE A 1 239 ? -4.648 6.451 -9.885 1.00 95.31 239 ILE A N 1
ATOM 1926 C CA . ILE A 1 239 ? -4.514 7.207 -11.138 1.00 95.31 239 ILE A CA 1
ATOM 1927 C C . ILE A 1 239 ? -3.179 7.962 -11.141 1.00 95.31 239 ILE A C 1
ATOM 1929 O O . ILE A 1 239 ? -2.626 8.227 -10.074 1.00 95.31 239 ILE A O 1
ATOM 1933 N N . GLY A 1 240 ? -2.677 8.359 -12.316 1.00 95.44 240 GLY A N 1
ATOM 1934 C CA . GLY A 1 240 ? -1.329 8.933 -12.461 1.00 95.44 240 GLY A CA 1
ATOM 1935 C C . GLY A 1 240 ? -1.028 10.087 -11.503 1.00 95.44 240 GLY A C 1
ATOM 1936 O O . GLY A 1 240 ? -0.036 10.056 -10.774 1.00 95.44 240 GLY A O 1
ATOM 1937 N N . ASN A 1 241 ? -1.947 11.050 -11.408 1.00 96.88 241 ASN A N 1
ATOM 1938 C CA . ASN A 1 241 ? -1.810 12.194 -10.502 1.00 96.88 241 ASN A CA 1
ATOM 1939 C C . ASN A 1 241 ? -1.757 11.780 -9.023 1.00 96.88 241 ASN A C 1
ATOM 1941 O O . ASN A 1 241 ? -1.079 12.416 -8.219 1.00 96.88 241 ASN A O 1
ATOM 1945 N N . HIS A 1 242 ? -2.471 10.720 -8.645 1.00 97.88 242 HIS A N 1
ATOM 1946 C CA . HIS A 1 242 ? -2.476 10.203 -7.278 1.00 97.88 242 HIS A CA 1
ATOM 1947 C C . HIS A 1 242 ? -1.189 9.438 -6.967 1.00 97.88 242 HIS A C 1
ATOM 1949 O O . HIS A 1 242 ? -0.636 9.616 -5.886 1.00 97.88 242 HIS A O 1
ATOM 1955 N N . SER A 1 243 ? -0.673 8.660 -7.922 1.00 97.31 243 SER A N 1
ATOM 1956 C CA . SER A 1 243 ? 0.629 8.001 -7.799 1.00 97.31 243 SER A CA 1
ATOM 1957 C C . SER A 1 243 ? 1.778 8.992 -7.640 1.00 97.31 243 SER A C 1
ATOM 1959 O O . SER A 1 243 ? 2.629 8.799 -6.777 1.00 97.31 243 SER A O 1
ATOM 1961 N N . HIS A 1 244 ? 1.773 10.086 -8.406 1.00 97.25 244 HIS A N 1
ATOM 1962 C CA . HIS A 1 244 ? 2.759 11.155 -8.244 1.00 97.25 244 HIS A CA 1
ATOM 1963 C C . HIS A 1 244 ? 2.697 11.779 -6.838 1.00 97.25 244 HIS A C 1
ATOM 1965 O O . HIS A 1 244 ? 3.718 11.932 -6.171 1.00 97.25 244 HIS A O 1
ATOM 1971 N N . LYS A 1 245 ? 1.491 12.086 -6.332 1.00 98.12 245 LYS A N 1
ATOM 1972 C CA . LYS A 1 245 ? 1.318 12.605 -4.963 1.00 98.12 245 LYS A CA 1
ATOM 1973 C C . LYS A 1 245 ? 1.763 11.611 -3.891 1.00 98.12 245 LYS A C 1
ATOM 1975 O O . LYS A 1 245 ? 2.325 12.040 -2.890 1.00 98.12 245 LYS A O 1
ATOM 1980 N N . TYR A 1 246 ? 1.512 10.317 -4.087 1.00 98.31 246 TYR A N 1
ATOM 1981 C CA . TYR A 1 246 ? 1.879 9.268 -3.134 1.00 98.31 246 TYR A CA 1
ATOM 1982 C C . TYR A 1 246 ? 3.385 9.271 -2.835 1.00 98.31 246 TYR A C 1
ATOM 1984 O O . TYR A 1 246 ? 3.779 9.166 -1.676 1.00 98.31 246 TYR A O 1
ATOM 1992 N N . PHE A 1 247 ? 4.219 9.456 -3.864 1.00 97.81 247 PHE A N 1
ATOM 1993 C CA . PHE A 1 247 ? 5.680 9.475 -3.733 1.00 97.81 247 PHE A CA 1
ATOM 1994 C C . PHE A 1 247 ? 6.268 10.822 -3.298 1.00 97.81 247 PHE A C 1
ATOM 1996 O O . PHE A 1 247 ? 7.486 10.972 -3.230 1.00 97.81 247 PHE A O 1
ATOM 2003 N N . LYS A 1 248 ? 5.438 11.801 -2.924 1.00 97.69 248 LYS A N 1
ATOM 2004 C CA . LYS A 1 248 ? 5.941 12.958 -2.179 1.00 97.69 248 LYS A CA 1
ATOM 2005 C C . LYS A 1 248 ? 6.399 12.503 -0.796 1.00 97.69 248 LYS A C 1
ATOM 2007 O O . LYS A 1 248 ? 5.646 11.821 -0.097 1.00 97.69 248 LYS A O 1
ATOM 2012 N N . THR A 1 249 ? 7.588 12.944 -0.387 1.00 97.19 249 THR A N 1
ATOM 2013 C CA . THR A 1 249 ? 8.241 12.534 0.867 1.00 97.19 249 THR A CA 1
ATOM 2014 C C . THR A 1 249 ? 7.321 12.633 2.079 1.00 97.19 249 THR A C 1
ATOM 2016 O O . THR A 1 249 ? 7.255 11.718 2.898 1.00 97.19 249 THR A O 1
ATOM 2019 N N . ASP A 1 250 ? 6.545 13.712 2.176 1.00 97.75 250 ASP A N 1
ATOM 2020 C CA . ASP A 1 250 ? 5.632 13.912 3.299 1.00 97.75 250 ASP A CA 1
ATOM 2021 C C . ASP A 1 250 ? 4.460 12.935 3.322 1.00 97.75 250 ASP A C 1
ATOM 2023 O O . ASP A 1 250 ? 4.019 12.554 4.405 1.00 97.75 250 ASP A O 1
ATOM 2027 N N . VAL A 1 251 ? 3.963 12.505 2.162 1.00 98.12 251 VAL A N 1
ATOM 2028 C CA . VAL A 1 251 ? 2.773 11.653 2.068 1.00 98.12 251 VAL A CA 1
ATOM 2029 C C . VAL A 1 251 ? 3.100 10.235 2.511 1.00 98.12 251 VAL A C 1
ATOM 2031 O O . VAL A 1 251 ? 2.471 9.723 3.440 1.00 98.12 251 VAL A O 1
ATOM 2034 N N . HIS A 1 252 ? 4.105 9.600 1.904 1.00 97.44 252 HIS A N 1
ATOM 2035 C CA . HIS A 1 252 ? 4.446 8.229 2.279 1.00 97.44 252 HIS A CA 1
ATOM 2036 C C . HIS A 1 252 ? 5.028 8.142 3.696 1.00 97.44 252 HIS A C 1
ATOM 2038 O O . HIS A 1 252 ? 4.745 7.175 4.397 1.00 97.44 252 HIS A O 1
ATOM 2044 N N . ARG A 1 253 ? 5.747 9.172 4.170 1.00 97.94 253 ARG A N 1
ATOM 2045 C CA . ARG A 1 253 ? 6.212 9.249 5.565 1.00 97.94 253 ARG A CA 1
ATOM 2046 C C . ARG A 1 253 ? 5.057 9.409 6.553 1.00 97.94 253 ARG A C 1
ATOM 2048 O O . ARG A 1 253 ? 5.104 8.854 7.646 1.00 97.94 253 ARG A O 1
ATOM 2055 N N . GLN A 1 254 ? 4.014 10.167 6.200 1.00 98.06 254 GLN A N 1
ATOM 2056 C CA . GLN A 1 254 ? 2.797 10.235 7.016 1.00 98.06 254 GLN A CA 1
ATOM 2057 C C . GLN A 1 254 ? 2.110 8.871 7.086 1.00 98.06 254 GLN A C 1
ATOM 2059 O O . GLN A 1 254 ? 1.723 8.462 8.175 1.00 98.06 254 GLN A O 1
ATOM 2064 N N . LEU A 1 255 ? 1.999 8.158 5.960 1.00 98.12 255 LEU A N 1
ATOM 2065 C CA . LEU A 1 255 ? 1.389 6.827 5.897 1.00 98.12 255 LEU A CA 1
ATOM 2066 C C . LEU A 1 255 ? 2.106 5.812 6.802 1.00 98.12 255 LEU A C 1
ATOM 2068 O O . LEU A 1 255 ? 1.470 5.178 7.642 1.00 98.12 255 LEU A O 1
ATOM 2072 N N . THR A 1 256 ? 3.427 5.689 6.684 1.00 98.12 256 THR A N 1
ATOM 2073 C CA . THR A 1 256 ? 4.229 4.751 7.490 1.00 98.12 256 THR A CA 1
ATOM 2074 C C . THR A 1 256 ? 4.302 5.160 8.962 1.00 98.12 256 THR A C 1
ATOM 2076 O O . THR A 1 256 ? 4.245 4.307 9.844 1.00 98.12 256 THR A O 1
ATOM 2079 N N . ARG A 1 257 ? 4.380 6.462 9.271 1.00 98.12 257 ARG A N 1
ATOM 2080 C CA . ARG A 1 257 ? 4.344 6.957 10.656 1.00 98.12 257 ARG A CA 1
ATOM 2081 C C . ARG A 1 257 ? 2.986 6.715 11.311 1.00 98.12 257 ARG A C 1
ATOM 2083 O O . ARG A 1 257 ? 2.940 6.436 12.508 1.00 98.12 257 ARG A O 1
ATOM 2090 N N . HIS A 1 258 ? 1.897 6.813 10.551 1.00 97.50 258 HIS A N 1
ATOM 2091 C CA . HIS A 1 258 ? 0.550 6.581 11.065 1.00 97.50 258 HIS A CA 1
ATOM 2092 C C . HIS A 1 258 ? 0.372 5.152 11.591 1.00 97.50 258 HIS A C 1
ATOM 2094 O O . HIS A 1 258 ? -0.267 4.980 12.625 1.00 97.50 258 HIS A O 1
ATOM 2100 N N . LEU A 1 259 ? 1.005 4.168 10.938 1.00 97.12 259 LEU A N 1
ATOM 2101 C CA . LEU A 1 259 ? 1.069 2.774 11.388 1.00 97.12 259 LEU A CA 1
ATOM 2102 C C . LEU A 1 259 ? 1.539 2.683 12.849 1.00 97.12 259 LEU A C 1
ATOM 2104 O O . LEU A 1 259 ? 0.841 2.139 13.702 1.00 97.12 259 LEU A O 1
ATOM 2108 N N . LEU A 1 260 ? 2.691 3.290 13.153 1.00 97.94 260 LEU A N 1
ATOM 2109 C CA . LEU A 1 260 ? 3.279 3.275 14.492 1.00 97.94 260 LEU A CA 1
ATOM 2110 C C . LEU A 1 260 ? 2.414 4.039 15.499 1.00 97.94 260 LEU A C 1
ATOM 2112 O O . LEU A 1 260 ? 2.109 3.504 16.557 1.00 97.94 260 LEU A O 1
ATOM 2116 N N . ILE A 1 261 ? 1.974 5.255 15.150 1.00 97.88 261 ILE A N 1
ATOM 2117 C CA . ILE A 1 261 ? 1.147 6.095 16.036 1.00 97.88 261 ILE A CA 1
ATOM 2118 C C . ILE A 1 261 ? -0.119 5.348 16.463 1.00 97.88 261 ILE A C 1
ATOM 2120 O O . ILE A 1 261 ? -0.463 5.329 17.645 1.00 97.88 261 ILE A O 1
ATOM 2124 N N . LYS A 1 262 ? -0.819 4.731 15.507 1.00 97.56 262 LYS A N 1
ATOM 2125 C CA . LYS A 1 262 ? -2.039 3.975 15.795 1.00 97.56 262 LYS A CA 1
ATOM 2126 C C . LYS A 1 262 ? -1.748 2.730 16.618 1.00 97.56 262 LYS A C 1
ATOM 2128 O O . LYS A 1 262 ? -2.446 2.504 17.595 1.00 97.56 262 LYS A O 1
ATOM 2133 N N . THR A 1 263 ? -0.679 2.003 16.309 1.00 97.69 263 THR A N 1
ATOM 2134 C CA . THR A 1 263 ? -0.264 0.841 17.109 1.00 97.69 263 THR A CA 1
ATOM 2135 C C . THR A 1 263 ? -0.029 1.225 18.573 1.00 97.69 263 THR A C 1
ATOM 2137 O O . THR A 1 263 ? -0.653 0.654 19.459 1.00 97.69 263 THR A O 1
ATOM 2140 N N . THR A 1 264 ? 0.765 2.271 18.836 1.00 97.31 264 THR A N 1
ATOM 2141 C CA . THR A 1 264 ? 1.059 2.747 20.204 1.00 97.31 264 THR A CA 1
ATOM 2142 C C . THR A 1 264 ? -0.159 3.313 20.942 1.00 97.31 264 THR A C 1
ATOM 2144 O O . THR A 1 264 ? -0.178 3.377 22.173 1.00 97.31 264 THR A O 1
ATOM 2147 N N . LYS A 1 265 ? -1.190 3.748 20.201 1.00 96.88 265 LYS A N 1
ATOM 2148 C CA . LYS A 1 265 ? -2.480 4.150 20.781 1.00 96.88 265 LYS A CA 1
ATOM 2149 C C . LYS A 1 265 ? -3.250 2.930 21.298 1.00 96.88 265 LYS A C 1
ATOM 2151 O O . LYS A 1 265 ? -3.990 3.062 22.264 1.00 96.88 265 LYS A O 1
ATOM 2156 N N . TYR A 1 266 ? -3.107 1.778 20.647 1.00 96.31 266 TYR A N 1
ATOM 2157 C CA . TYR A 1 266 ? -3.997 0.632 20.818 1.00 96.31 266 TYR A CA 1
ATOM 2158 C C . TYR A 1 266 ? -3.465 -0.477 21.719 1.00 96.31 266 TYR A C 1
ATOM 2160 O O . TYR A 1 266 ? -4.269 -1.194 22.309 1.00 96.31 266 TYR A O 1
ATOM 2168 N N . THR A 1 267 ? -2.151 -0.595 21.868 1.00 96.81 267 THR A N 1
ATOM 2169 C CA . THR A 1 267 ? -1.525 -1.593 22.739 1.00 96.81 267 THR A CA 1
ATOM 2170 C C . THR A 1 267 ? -0.263 -1.022 23.387 1.00 96.81 267 THR A C 1
ATOM 2172 O O . THR A 1 267 ? 0.367 -0.116 22.833 1.00 96.81 267 THR A O 1
ATOM 2175 N N . ASP A 1 268 ? 0.082 -1.557 24.557 1.00 96.44 268 ASP A N 1
ATOM 2176 C CA . ASP A 1 268 ? 1.368 -1.361 25.241 1.00 96.44 268 ASP A CA 1
ATOM 2177 C C . ASP A 1 268 ? 2.294 -2.582 25.078 1.00 96.44 268 ASP A C 1
ATOM 2179 O O . ASP A 1 268 ? 3.407 -2.607 25.601 1.00 96.44 268 ASP A O 1
ATOM 2183 N N . ASN A 1 269 ? 1.858 -3.603 24.331 1.00 96.75 269 ASN A N 1
ATOM 2184 C CA . ASN A 1 269 ? 2.655 -4.784 24.039 1.00 96.75 269 ASN A CA 1
ATOM 2185 C C . ASN A 1 269 ? 3.856 -4.404 23.157 1.00 96.75 269 ASN A C 1
ATOM 2187 O O . ASN A 1 269 ? 3.721 -4.123 21.958 1.00 96.75 269 ASN A O 1
ATOM 2191 N N . GLN A 1 270 ? 5.047 -4.418 23.762 1.00 97.12 270 GLN A N 1
ATOM 2192 C CA . GLN A 1 270 ? 6.282 -3.976 23.119 1.00 97.12 270 GLN A CA 1
ATOM 2193 C C . GLN A 1 270 ? 6.590 -4.766 21.841 1.00 97.12 270 GLN A C 1
ATOM 2195 O O . GLN A 1 270 ? 7.052 -4.185 20.865 1.00 97.12 270 GLN A O 1
ATOM 2200 N N . THR A 1 271 ? 6.252 -6.058 21.782 1.00 96.94 271 THR A N 1
ATOM 2201 C CA . THR A 1 271 ? 6.473 -6.884 20.587 1.00 96.94 271 THR A CA 1
ATOM 2202 C C . THR A 1 271 ? 5.656 -6.395 19.388 1.00 96.94 271 THR A C 1
ATOM 2204 O O . THR A 1 271 ? 6.158 -6.365 18.259 1.00 96.94 271 THR A O 1
ATOM 2207 N N . ILE A 1 272 ? 4.411 -5.964 19.612 1.00 97.31 272 ILE A N 1
ATOM 2208 C CA . ILE A 1 272 ? 3.550 -5.413 18.555 1.00 97.31 272 ILE A CA 1
ATOM 2209 C C . ILE A 1 272 ? 4.083 -4.045 18.103 1.00 97.31 272 ILE A C 1
ATOM 2211 O O . ILE A 1 272 ? 4.166 -3.770 16.903 1.00 97.31 272 ILE A O 1
ATOM 2215 N N . ILE A 1 273 ? 4.506 -3.204 19.053 1.00 97.75 273 ILE A N 1
ATOM 2216 C CA . ILE A 1 273 ? 5.085 -1.881 18.774 1.00 97.75 273 ILE A CA 1
ATOM 2217 C C . ILE A 1 273 ? 6.388 -2.006 17.970 1.00 97.75 273 ILE A C 1
ATOM 2219 O O . ILE A 1 273 ? 6.555 -1.311 16.963 1.00 97.75 273 ILE A O 1
ATOM 2223 N N . ASP A 1 274 ? 7.281 -2.918 18.356 1.00 97.25 274 ASP A N 1
ATOM 2224 C CA . ASP A 1 274 ? 8.541 -3.186 17.656 1.00 97.25 274 ASP A CA 1
ATOM 2225 C C . ASP A 1 274 ? 8.288 -3.692 16.232 1.00 97.25 274 ASP A C 1
ATOM 2227 O O . ASP A 1 274 ? 8.947 -3.262 15.278 1.00 97.25 274 ASP A O 1
ATOM 2231 N N . THR A 1 275 ? 7.274 -4.544 16.061 1.00 96.88 275 THR A N 1
ATOM 2232 C CA . THR A 1 275 ? 6.833 -5.023 14.745 1.00 96.88 275 THR A CA 1
ATOM 2233 C C . THR A 1 275 ? 6.357 -3.857 13.876 1.00 96.88 275 THR A C 1
ATOM 2235 O O . THR A 1 275 ? 6.832 -3.683 12.747 1.00 96.88 275 THR A O 1
ATOM 2238 N N . ALA A 1 276 ? 5.506 -2.975 14.410 1.00 97.62 276 ALA A N 1
ATOM 2239 C CA . ALA A 1 276 ? 5.056 -1.773 13.710 1.00 97.62 276 ALA A CA 1
ATOM 2240 C C . ALA A 1 276 ? 6.213 -0.831 13.343 1.00 97.62 276 ALA A C 1
ATOM 2242 O O . ALA A 1 276 ? 6.266 -0.309 12.224 1.00 97.62 276 ALA A O 1
ATOM 2243 N N . PHE A 1 277 ? 7.179 -0.643 14.244 1.00 97.81 277 PHE A N 1
ATOM 2244 C CA . PHE A 1 277 ? 8.376 0.152 13.983 1.00 97.81 277 PHE A CA 1
ATOM 2245 C C . PHE A 1 277 ? 9.237 -0.457 12.864 1.00 97.81 277 PHE A C 1
ATOM 2247 O O . PHE A 1 277 ? 9.704 0.259 11.967 1.00 97.81 277 PHE A O 1
ATOM 2254 N N . ALA A 1 278 ? 9.402 -1.782 12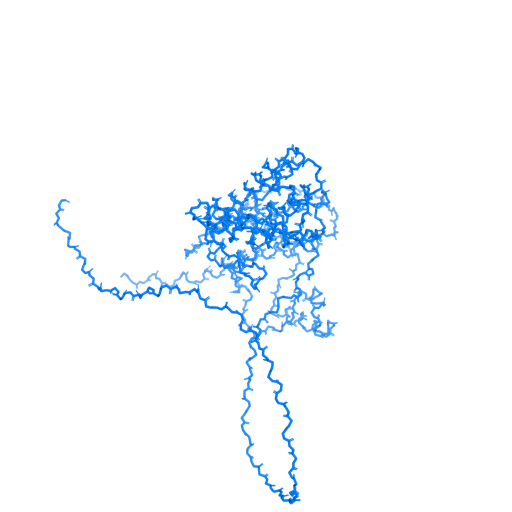.862 1.00 96.44 278 ALA A N 1
ATOM 2255 C CA . ALA A 1 278 ? 10.122 -2.500 11.819 1.00 96.44 278 ALA A CA 1
ATOM 2256 C C . ALA A 1 278 ? 9.430 -2.359 10.452 1.00 96.44 278 ALA A C 1
ATOM 2258 O O . ALA A 1 278 ? 10.104 -2.074 9.456 1.00 96.44 278 ALA A O 1
ATOM 2259 N N . HIS A 1 279 ? 8.100 -2.502 10.379 1.00 96.44 279 HIS A N 1
ATOM 2260 C CA . HIS A 1 279 ? 7.343 -2.282 9.140 1.00 96.44 279 HIS A CA 1
ATOM 2261 C C . HIS A 1 279 ? 7.449 -0.842 8.647 1.00 96.44 279 HIS A C 1
ATOM 2263 O O . HIS A 1 279 ? 7.759 -0.630 7.472 1.00 96.44 279 HIS A O 1
ATOM 2269 N N . LYS A 1 280 ? 7.264 0.143 9.538 1.00 97.38 280 LYS A N 1
ATOM 2270 C CA . LYS A 1 280 ? 7.449 1.564 9.221 1.00 97.38 280 LYS A CA 1
ATOM 2271 C C . LYS A 1 280 ? 8.808 1.793 8.564 1.00 97.38 280 LYS A C 1
ATOM 2273 O O . LYS A 1 280 ? 8.869 2.359 7.478 1.00 97.38 280 LYS A O 1
ATOM 2278 N N . THR A 1 281 ? 9.884 1.331 9.200 1.00 96.69 281 THR A N 1
ATOM 2279 C CA . THR A 1 281 ? 11.258 1.555 8.727 1.00 96.69 281 THR A CA 1
ATOM 2280 C C . THR A 1 281 ? 11.496 0.910 7.362 1.00 96.69 281 THR A C 1
ATOM 2282 O O . THR A 1 281 ? 11.999 1.563 6.450 1.00 96.69 281 THR A O 1
ATOM 2285 N N . LYS A 1 282 ? 11.063 -0.343 7.172 1.00 95.81 282 LYS A N 1
ATOM 2286 C CA . LYS A 1 282 ? 11.187 -1.053 5.886 1.00 95.81 282 LYS A CA 1
ATOM 2287 C C . LYS A 1 282 ? 10.448 -0.328 4.758 1.00 95.81 282 LYS A C 1
ATOM 2289 O O . LYS A 1 282 ? 11.002 -0.139 3.675 1.00 95.81 282 LYS A O 1
ATOM 2294 N N . LEU A 1 283 ? 9.203 0.073 5.008 1.00 96.81 283 LEU A N 1
ATOM 2295 C CA . LEU A 1 283 ? 8.366 0.748 4.018 1.00 96.81 283 LEU A CA 1
ATOM 2296 C C . LEU A 1 283 ? 8.873 2.166 3.724 1.00 96.81 283 LEU A C 1
ATOM 2298 O O . LEU A 1 283 ? 8.854 2.578 2.566 1.00 96.81 283 LEU A O 1
ATOM 2302 N N . ASP A 1 284 ? 9.391 2.885 4.723 1.00 97.12 284 ASP A N 1
ATOM 2303 C CA . ASP A 1 284 ? 10.065 4.175 4.532 1.00 97.12 284 ASP A CA 1
ATOM 2304 C C . ASP A 1 284 ? 11.264 4.035 3.589 1.00 97.12 284 ASP A C 1
ATOM 2306 O O . ASP A 1 284 ? 11.372 4.791 2.624 1.00 97.12 284 ASP A O 1
ATOM 2310 N N . CYS A 1 285 ? 12.135 3.045 3.808 1.00 97.25 285 CYS A N 1
ATOM 2311 C CA . CYS A 1 285 ? 13.286 2.795 2.937 1.00 97.25 285 CYS A CA 1
ATOM 2312 C C . CYS A 1 285 ? 12.868 2.519 1.485 1.00 97.25 285 CYS A C 1
ATOM 2314 O O . CYS A 1 285 ? 13.455 3.076 0.559 1.00 97.25 285 CYS A O 1
ATOM 2316 N N . ILE A 1 286 ? 11.839 1.692 1.275 1.00 97.44 286 ILE A N 1
ATOM 2317 C CA . ILE A 1 286 ? 11.351 1.337 -0.068 1.00 97.44 286 ILE A CA 1
ATOM 2318 C C . ILE A 1 286 ? 10.753 2.543 -0.785 1.00 97.44 286 ILE A C 1
ATOM 2320 O O . ILE A 1 286 ? 11.078 2.780 -1.951 1.00 97.44 286 ILE A O 1
ATOM 2324 N N . ASN A 1 287 ? 9.895 3.296 -0.093 1.00 98.06 287 ASN A N 1
ATOM 2325 C CA . ASN A 1 287 ? 9.270 4.480 -0.664 1.00 98.06 287 ASN A CA 1
ATOM 2326 C C . ASN A 1 287 ? 10.334 5.532 -0.995 1.00 98.06 287 ASN A C 1
ATOM 2328 O O . ASN A 1 287 ? 10.356 6.009 -2.119 1.00 98.06 287 ASN A O 1
ATOM 2332 N N . ASN A 1 288 ? 11.275 5.814 -0.085 1.00 98.00 288 ASN A N 1
ATOM 2333 C CA . ASN A 1 288 ? 12.365 6.765 -0.331 1.00 98.00 288 ASN A CA 1
ATOM 2334 C C . ASN A 1 288 ? 13.228 6.372 -1.539 1.00 98.00 288 ASN A C 1
ATOM 2336 O O . ASN A 1 288 ? 13.518 7.212 -2.393 1.00 98.00 288 ASN A O 1
ATOM 2340 N N . ALA A 1 289 ? 13.612 5.095 -1.637 1.00 97.69 289 ALA A N 1
ATOM 2341 C CA . ALA A 1 289 ? 14.425 4.611 -2.747 1.00 97.69 289 ALA A CA 1
ATOM 2342 C C . ALA A 1 289 ? 13.704 4.773 -4.097 1.00 97.69 289 ALA A C 1
ATOM 2344 O O . ALA A 1 289 ? 14.313 5.217 -5.070 1.00 97.69 289 ALA A O 1
ATOM 2345 N N . PHE A 1 290 ? 12.399 4.485 -4.159 1.00 97.88 290 PHE A N 1
ATOM 2346 C CA . PHE A 1 290 ? 11.633 4.689 -5.390 1.00 97.88 290 PHE A CA 1
ATOM 2347 C C . PHE A 1 290 ? 11.320 6.160 -5.675 1.00 97.88 290 PHE A C 1
ATOM 2349 O O . PHE A 1 290 ? 11.362 6.567 -6.834 1.00 97.88 290 PHE A O 1
ATOM 2356 N N . SER A 1 291 ? 11.052 6.974 -4.651 1.00 97.88 291 SER A N 1
ATOM 2357 C CA . SER A 1 291 ? 10.837 8.416 -4.803 1.00 97.88 291 SER A CA 1
ATOM 2358 C C . SER A 1 291 ? 12.032 9.081 -5.486 1.00 97.88 291 SER A C 1
ATOM 2360 O O . SER A 1 291 ? 11.832 9.925 -6.356 1.00 97.88 291 SER A O 1
ATOM 2362 N N . LYS A 1 292 ? 13.268 8.645 -5.189 1.00 97.38 292 LYS A N 1
ATOM 2363 C CA . LYS A 1 292 ? 14.466 9.110 -5.907 1.00 97.38 292 LYS A CA 1
ATOM 2364 C C . LYS A 1 292 ? 14.393 8.795 -7.405 1.00 97.38 292 LYS A C 1
ATOM 2366 O O . LYS A 1 292 ? 14.566 9.699 -8.212 1.00 97.38 292 LYS A O 1
ATOM 2371 N N . ILE A 1 293 ? 14.075 7.553 -7.781 1.00 96.50 293 ILE A N 1
ATOM 2372 C CA . ILE A 1 293 ? 13.901 7.170 -9.195 1.00 96.50 293 ILE A CA 1
ATOM 2373 C C . ILE A 1 293 ? 12.809 8.022 -9.840 1.00 96.50 293 ILE A C 1
ATOM 2375 O O . ILE A 1 293 ? 13.016 8.573 -10.915 1.00 96.50 293 ILE A O 1
ATOM 2379 N N . HIS A 1 294 ? 11.658 8.154 -9.176 1.00 96.44 294 HIS A N 1
ATOM 2380 C CA . HIS A 1 294 ? 10.526 8.923 -9.677 1.00 96.44 294 HIS A CA 1
ATOM 2381 C C . HIS A 1 294 ? 10.912 10.373 -9.974 1.00 96.44 294 HIS A C 1
ATOM 2383 O O . HIS A 1 294 ? 10.611 10.857 -11.058 1.00 96.44 294 HIS A O 1
ATOM 2389 N N . LEU A 1 295 ? 11.629 11.043 -9.070 1.00 95.75 295 LEU A N 1
ATOM 2390 C CA . LEU A 1 295 ? 12.096 12.415 -9.278 1.00 95.75 295 LEU A CA 1
ATOM 2391 C C . LEU A 1 295 ? 13.045 12.545 -10.475 1.00 95.75 295 LEU A C 1
ATOM 2393 O O . LEU A 1 295 ? 12.964 13.527 -11.208 1.00 95.75 295 LEU A O 1
ATOM 2397 N N . LEU A 1 296 ? 13.915 11.556 -10.690 1.00 94.88 296 LEU A N 1
ATOM 2398 C CA . LEU A 1 296 ? 14.884 11.578 -11.786 1.00 94.88 296 LEU A CA 1
ATOM 2399 C C . LEU A 1 296 ? 14.259 11.360 -13.167 1.00 94.88 296 LEU A C 1
ATOM 2401 O O . LEU A 1 296 ? 14.871 11.745 -14.153 1.00 94.88 296 LEU A O 1
ATOM 2405 N N . VAL A 1 297 ? 13.081 10.734 -13.250 1.00 94.12 297 VAL A N 1
ATOM 2406 C CA . VAL A 1 297 ? 12.479 10.338 -14.540 1.00 94.12 297 VAL A CA 1
ATOM 2407 C C . VAL A 1 297 ? 11.113 10.971 -14.808 1.00 94.12 297 VAL A C 1
ATOM 2409 O O . VAL A 1 297 ? 10.633 10.957 -15.937 1.00 94.12 297 VAL A O 1
ATOM 2412 N N . SER A 1 298 ? 10.456 11.528 -13.787 1.00 93.31 298 SER A N 1
ATOM 2413 C CA . SER A 1 298 ? 9.119 12.121 -13.887 1.00 93.31 298 SER A CA 1
ATOM 2414 C C . SER A 1 298 ? 9.182 13.608 -14.236 1.00 93.31 298 SER A C 1
ATOM 2416 O O . SER A 1 298 ? 8.661 14.452 -13.505 1.00 93.31 298 SER A O 1
ATOM 2418 N N . HIS A 1 299 ? 9.803 13.930 -15.365 1.00 92.31 299 HIS A N 1
ATOM 2419 C CA . HIS A 1 299 ? 9.862 15.286 -15.900 1.00 92.31 299 HIS A CA 1
ATOM 2420 C C . HIS A 1 299 ? 9.692 15.292 -17.420 1.00 92.31 299 HIS A C 1
ATOM 2422 O O . HIS A 1 299 ? 9.802 14.266 -18.083 1.00 92.31 299 HIS A O 1
ATOM 2428 N N . THR A 1 300 ? 9.431 16.469 -17.982 1.00 91.44 300 THR A N 1
ATOM 2429 C CA . THR A 1 300 ? 9.238 16.659 -19.429 1.00 91.44 300 THR A CA 1
ATOM 2430 C C . THR A 1 300 ? 10.541 16.905 -20.187 1.00 91.44 300 THR A C 1
ATOM 2432 O O . THR A 1 300 ? 10.547 16.856 -21.413 1.00 91.44 300 THR A O 1
ATOM 2435 N N . TYR A 1 301 ? 11.638 17.193 -19.483 1.00 91.81 301 TYR A N 1
ATOM 2436 C CA . TYR A 1 301 ? 12.932 17.464 -20.108 1.00 91.81 301 TYR A CA 1
ATOM 2437 C C . TYR A 1 301 ? 13.572 16.190 -20.680 1.00 91.81 301 TYR A C 1
ATOM 2439 O O . TYR A 1 301 ? 13.402 15.116 -20.099 1.00 91.81 301 TYR A O 1
ATOM 2447 N N . PRO A 1 302 ? 14.342 16.289 -21.777 1.00 90.56 302 PRO A N 1
ATOM 2448 C CA . PRO A 1 302 ? 15.222 15.209 -22.203 1.00 90.56 302 PRO A CA 1
ATOM 2449 C C . PRO A 1 302 ? 16.195 14.824 -21.082 1.00 90.56 302 PRO A C 1
ATOM 2451 O O . PRO A 1 302 ? 16.765 15.690 -20.419 1.00 90.56 302 PRO A O 1
ATOM 2454 N N . ILE A 1 303 ? 16.390 13.524 -20.868 1.00 89.62 303 ILE A N 1
ATOM 2455 C CA . ILE A 1 303 ? 17.376 13.019 -19.908 1.00 89.62 303 ILE A CA 1
ATOM 2456 C C . ILE A 1 303 ? 18.756 13.098 -20.565 1.00 89.62 303 ILE A C 1
ATOM 2458 O O . ILE A 1 303 ? 18.990 12.482 -21.605 1.00 89.62 303 ILE A O 1
ATOM 2462 N N . HIS A 1 304 ? 19.666 13.860 -19.964 1.00 92.69 304 HIS A N 1
ATOM 2463 C CA . HIS A 1 304 ? 21.049 13.957 -20.422 1.00 92.69 304 HIS A CA 1
ATOM 2464 C C . HIS A 1 304 ? 21.859 12.701 -20.047 1.00 92.69 304 HIS A C 1
ATOM 2466 O O . HIS A 1 304 ? 21.569 12.035 -19.052 1.00 92.69 304 HIS A O 1
ATOM 2472 N N . CYS A 1 305 ? 22.876 12.363 -20.849 1.00 90.38 305 CYS A N 1
ATOM 2473 C CA . CYS A 1 305 ? 23.658 11.130 -20.678 1.00 90.38 305 CYS A CA 1
ATOM 2474 C C . CYS A 1 305 ? 24.376 11.035 -19.321 1.00 90.38 305 CYS A C 1
ATOM 2476 O O . CYS A 1 305 ? 24.545 9.944 -18.791 1.00 90.38 305 CYS A O 1
ATOM 2478 N N . ASP A 1 306 ? 24.768 12.167 -18.744 1.00 91.81 306 ASP A N 1
ATOM 2479 C CA . ASP A 1 306 ? 25.370 12.282 -17.411 1.00 91.81 306 ASP A CA 1
ATOM 2480 C C . ASP A 1 306 ? 24.404 11.890 -16.276 1.00 91.81 306 ASP A C 1
ATOM 2482 O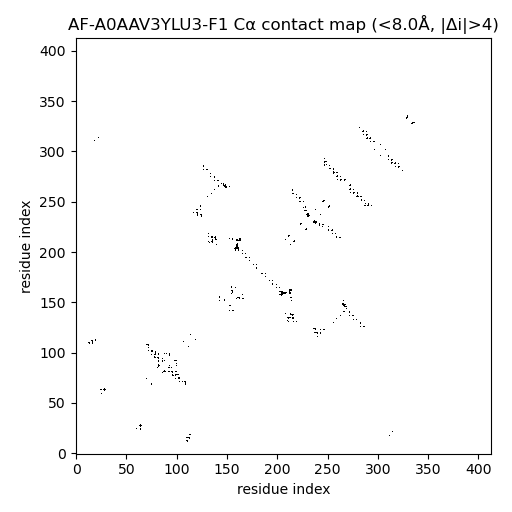 O . ASP A 1 306 ? 24.835 11.403 -15.232 1.00 91.81 306 ASP A O 1
ATOM 2486 N N . ARG A 1 307 ? 23.090 12.033 -16.487 1.00 92.25 307 ARG A N 1
ATOM 2487 C CA . ARG A 1 307 ? 22.042 11.648 -15.524 1.00 92.25 307 ARG A CA 1
ATOM 2488 C C . ARG A 1 307 ? 21.709 10.157 -15.569 1.00 92.25 307 ARG A C 1
ATOM 2490 O O . ARG A 1 307 ? 21.101 9.652 -14.626 1.00 92.25 307 ARG A O 1
ATOM 2497 N N . ILE A 1 308 ? 22.099 9.444 -16.629 1.00 92.44 308 ILE A N 1
ATOM 2498 C CA . ILE A 1 308 ? 21.800 8.011 -16.796 1.00 92.44 308 ILE A CA 1
ATOM 2499 C C . ILE A 1 308 ? 22.441 7.201 -15.670 1.00 92.44 308 ILE A C 1
ATOM 2501 O O . ILE A 1 308 ? 21.748 6.425 -15.018 1.00 92.44 308 ILE A O 1
ATOM 2505 N N . THR A 1 309 ? 23.713 7.458 -15.361 1.00 93.19 309 THR A N 1
ATOM 2506 C CA . THR A 1 309 ? 24.424 6.780 -14.269 1.00 93.19 309 THR A CA 1
ATOM 2507 C C . THR A 1 309 ? 23.731 6.988 -12.919 1.00 93.19 309 THR A C 1
ATOM 2509 O O . THR A 1 309 ? 23.615 6.057 -12.124 1.00 93.19 309 THR A O 1
ATOM 2512 N N . GLU A 1 310 ? 23.220 8.194 -12.647 1.00 95.56 310 GLU A N 1
ATOM 2513 C CA . GLU A 1 310 ? 22.492 8.475 -11.402 1.00 95.56 310 GLU A CA 1
ATOM 2514 C C . GLU A 1 310 ? 21.171 7.695 -11.327 1.00 95.56 310 GLU A C 1
ATOM 2516 O O . GLU A 1 310 ? 20.808 7.154 -10.278 1.00 95.56 310 GLU A O 1
ATOM 2521 N N . ILE A 1 311 ? 20.455 7.621 -12.448 1.00 94.38 311 ILE A N 1
ATOM 2522 C CA . ILE A 1 311 ? 19.214 6.862 -12.570 1.00 94.38 311 ILE A CA 1
ATOM 2523 C C . ILE A 1 311 ? 19.467 5.364 -12.356 1.00 94.38 311 ILE A C 1
ATOM 2525 O O . ILE A 1 311 ? 18.733 4.723 -11.600 1.00 94.38 311 ILE A O 1
ATOM 2529 N N . GLU A 1 312 ? 20.512 4.812 -12.974 1.00 93.25 312 GLU A N 1
ATOM 2530 C CA . GLU A 1 312 ? 20.912 3.410 -12.825 1.00 93.25 312 GLU A CA 1
ATOM 2531 C C . GLU A 1 312 ? 21.250 3.077 -11.369 1.00 93.25 312 GLU A C 1
ATOM 2533 O O . GLU A 1 312 ? 20.701 2.123 -10.815 1.00 93.25 312 GLU A O 1
ATOM 2538 N N . GLN A 1 313 ? 22.048 3.918 -10.707 1.00 95.75 313 GLN A N 1
ATOM 2539 C CA . GLN A 1 313 ? 22.371 3.762 -9.286 1.00 95.75 313 GLN A CA 1
ATOM 2540 C C . GLN A 1 313 ? 21.121 3.831 -8.396 1.00 95.75 313 GLN A C 1
ATOM 2542 O O . GLN A 1 313 ? 20.989 3.067 -7.436 1.00 95.75 313 GLN A O 1
ATOM 2547 N N . ALA A 1 314 ? 20.173 4.725 -8.699 1.00 95.81 314 ALA A N 1
ATOM 2548 C CA . ALA A 1 314 ? 18.916 4.813 -7.958 1.00 95.81 314 ALA A CA 1
ATOM 2549 C C . ALA A 1 314 ? 18.060 3.543 -8.129 1.00 95.81 314 ALA A C 1
ATOM 2551 O O . ALA A 1 314 ? 17.482 3.054 -7.153 1.00 95.81 314 ALA A O 1
ATOM 2552 N N . ILE A 1 315 ? 18.011 2.981 -9.342 1.00 95.12 315 ILE A N 1
ATOM 2553 C CA . ILE A 1 315 ? 17.337 1.707 -9.629 1.00 95.12 315 ILE A CA 1
ATOM 2554 C C . ILE A 1 315 ? 18.005 0.558 -8.878 1.00 95.12 315 ILE A C 1
ATOM 2556 O O . ILE A 1 315 ? 17.312 -0.209 -8.208 1.00 95.12 315 ILE A O 1
ATOM 2560 N N . GLU A 1 316 ? 19.328 0.440 -8.959 1.00 94.75 316 GLU A N 1
ATOM 2561 C CA . GLU A 1 316 ? 20.085 -0.618 -8.290 1.00 94.75 316 GLU A CA 1
ATOM 2562 C C . GLU A 1 316 ? 19.890 -0.564 -6.770 1.00 94.75 316 GLU A C 1
ATOM 2564 O O . GLU A 1 316 ? 19.621 -1.587 -6.126 1.00 94.75 316 GLU A O 1
ATOM 2569 N N . HIS A 1 317 ? 19.905 0.642 -6.198 1.00 96.44 317 HIS A N 1
ATOM 2570 C CA . HIS A 1 317 ? 19.608 0.857 -4.789 1.00 96.44 317 HIS A CA 1
ATOM 2571 C C . HIS A 1 317 ? 18.191 0.386 -4.424 1.00 96.44 317 HIS A C 1
ATOM 2573 O O . HIS A 1 317 ? 18.021 -0.427 -3.514 1.00 96.44 317 HIS A O 1
ATOM 2579 N N . TYR A 1 318 ? 17.164 0.820 -5.159 1.00 96.69 318 TYR A N 1
ATOM 2580 C CA . TYR A 1 318 ? 15.782 0.387 -4.928 1.00 96.69 318 TYR A CA 1
ATOM 2581 C C . TYR A 1 318 ? 15.605 -1.132 -5.053 1.00 96.69 318 TYR A C 1
ATOM 2583 O O . TYR A 1 318 ? 14.942 -1.761 -4.219 1.00 96.69 318 TYR A O 1
ATOM 2591 N N . MET A 1 319 ? 16.228 -1.745 -6.061 1.00 94.31 319 MET A N 1
ATOM 2592 C CA . MET A 1 319 ? 16.187 -3.191 -6.266 1.00 94.31 319 MET A CA 1
ATOM 2593 C C . MET A 1 319 ? 16.877 -3.936 -5.125 1.00 94.31 319 MET A C 1
ATOM 2595 O O . MET A 1 319 ? 16.354 -4.955 -4.660 1.00 94.31 319 MET A O 1
ATOM 2599 N N . THR A 1 320 ? 17.988 -3.412 -4.612 1.00 95.00 320 THR A N 1
ATOM 2600 C CA . THR A 1 320 ? 18.676 -3.941 -3.429 1.00 95.00 320 THR A CA 1
ATOM 2601 C C . THR A 1 320 ? 17.775 -3.880 -2.196 1.00 95.00 320 THR A C 1
ATOM 2603 O O . THR A 1 320 ? 17.576 -4.905 -1.538 1.00 95.00 320 THR A O 1
ATOM 2606 N N . VAL A 1 321 ? 17.132 -2.736 -1.937 1.00 94.50 321 VAL A N 1
ATOM 2607 C CA . VAL A 1 321 ? 16.202 -2.553 -0.808 1.00 94.50 321 VAL A CA 1
ATOM 2608 C C . VAL A 1 321 ? 15.015 -3.523 -0.897 1.00 94.50 321 VAL A C 1
ATOM 2610 O O . VAL A 1 321 ? 14.724 -4.238 0.065 1.00 94.50 321 VAL A O 1
ATOM 2613 N N . ILE A 1 322 ? 14.355 -3.633 -2.058 1.00 92.94 322 ILE A N 1
ATOM 2614 C CA . ILE A 1 322 ? 13.238 -4.577 -2.246 1.00 92.94 322 ILE A CA 1
ATOM 2615 C C . ILE A 1 322 ? 13.687 -6.032 -2.101 1.00 92.94 322 ILE A C 1
ATOM 2617 O O . ILE A 1 322 ? 12.952 -6.856 -1.552 1.00 92.94 322 ILE A O 1
ATOM 2621 N N . THR A 1 323 ? 14.871 -6.373 -2.609 1.00 90.00 323 THR A N 1
ATOM 2622 C CA . THR A 1 323 ? 15.434 -7.723 -2.485 1.00 90.00 323 THR A CA 1
ATOM 2623 C C . THR A 1 323 ? 15.651 -8.086 -1.032 1.00 90.00 323 THR A C 1
ATOM 2625 O O . THR A 1 323 ? 15.247 -9.167 -0.602 1.00 90.00 323 THR A O 1
ATOM 2628 N N . HIS A 1 324 ? 16.296 -7.185 -0.296 1.00 90.31 324 HIS A N 1
ATOM 2629 C CA . HIS A 1 324 ? 16.571 -7.371 1.112 1.00 90.31 324 HIS A CA 1
ATOM 2630 C C . HIS A 1 324 ? 15.262 -7.571 1.878 1.00 90.31 324 HIS A C 1
ATOM 2632 O O . HIS A 1 324 ? 15.120 -8.579 2.563 1.00 90.31 324 HIS A O 1
ATOM 2638 N N . MET A 1 325 ? 14.256 -6.715 1.651 1.00 88.62 325 MET A N 1
ATOM 2639 C CA . MET A 1 325 ? 12.937 -6.880 2.268 1.00 88.62 325 MET A CA 1
ATOM 2640 C C . MET A 1 325 ? 12.333 -8.258 1.969 1.00 88.62 325 MET A C 1
ATOM 2642 O O . MET A 1 325 ? 11.919 -8.945 2.897 1.00 88.62 325 MET A O 1
ATOM 2646 N N . LYS A 1 326 ? 12.316 -8.698 0.701 1.00 84.50 326 LYS A N 1
ATOM 2647 C CA . LYS A 1 326 ? 11.776 -10.019 0.331 1.00 84.50 326 LYS A CA 1
ATOM 2648 C C . LYS A 1 326 ? 12.474 -11.154 1.081 1.00 84.50 326 LYS A C 1
ATOM 2650 O O . LYS A 1 326 ? 11.798 -12.017 1.628 1.00 84.50 326 LYS A O 1
ATOM 2655 N N . ARG A 1 327 ? 13.812 -11.142 1.126 1.00 85.56 327 ARG A N 1
ATOM 2656 C CA . ARG A 1 327 ? 14.604 -12.167 1.827 1.00 85.56 327 ARG A CA 1
ATOM 2657 C C . ARG A 1 327 ? 14.295 -12.180 3.322 1.00 85.56 327 ARG A C 1
ATOM 2659 O O . ARG A 1 327 ? 14.119 -13.255 3.887 1.00 85.56 327 ARG A O 1
ATOM 2666 N N . THR A 1 328 ? 14.183 -11.010 3.945 1.00 78.00 328 THR A N 1
ATOM 2667 C CA . THR A 1 328 ? 13.857 -10.894 5.371 1.00 78.00 328 THR A CA 1
ATOM 2668 C C . THR A 1 328 ? 12.433 -11.381 5.654 1.00 78.00 328 THR A C 1
ATOM 2670 O O . THR A 1 328 ? 12.238 -12.138 6.598 1.00 78.00 328 THR A O 1
ATOM 2673 N N . CYS A 1 329 ? 11.449 -11.059 4.807 1.00 74.56 329 CYS A N 1
ATOM 2674 C CA . CYS A 1 329 ? 10.081 -11.572 4.954 1.00 74.56 329 CYS A CA 1
ATOM 2675 C C . CYS A 1 329 ? 9.997 -13.098 4.784 1.00 74.56 329 CYS A C 1
ATOM 2677 O O . CYS A 1 329 ? 9.297 -13.758 5.548 1.00 74.56 329 CYS A O 1
ATOM 2679 N N . THR A 1 330 ? 10.742 -13.674 3.831 1.00 74.38 330 THR A N 1
ATOM 2680 C CA . THR A 1 330 ? 10.825 -15.134 3.662 1.00 74.38 330 THR A CA 1
ATOM 2681 C C . THR A 1 330 ? 11.491 -15.809 4.862 1.00 74.38 330 THR A C 1
ATOM 2683 O O . THR A 1 330 ? 10.988 -16.821 5.334 1.00 74.38 330 THR A O 1
ATOM 2686 N N . ARG A 1 331 ? 12.590 -15.250 5.389 1.00 69.19 331 ARG A N 1
ATOM 2687 C CA . ARG A 1 331 ? 13.310 -15.823 6.542 1.00 69.19 331 ARG A CA 1
ATOM 2688 C C . ARG A 1 331 ? 12.491 -15.823 7.829 1.00 69.19 331 ARG A C 1
ATOM 2690 O O . ARG A 1 331 ? 12.637 -16.744 8.617 1.00 69.19 331 ARG A O 1
ATOM 2697 N N . MET A 1 332 ? 11.658 -14.808 8.042 1.00 63.62 332 MET A N 1
ATOM 2698 C CA . MET A 1 332 ? 10.828 -14.712 9.247 1.00 63.62 332 MET A CA 1
ATOM 2699 C C . MET A 1 332 ? 9.520 -15.514 9.140 1.00 63.62 332 MET A C 1
ATOM 2701 O O . MET A 1 332 ? 8.727 -15.494 10.070 1.00 63.62 332 MET A O 1
ATOM 2705 N N . GLY A 1 333 ? 9.238 -16.161 8.001 1.00 63.22 333 GLY A N 1
ATOM 2706 C CA . GLY A 1 333 ? 7.965 -16.860 7.778 1.00 63.22 333 GLY A CA 1
ATOM 2707 C C . GLY A 1 333 ? 6.736 -15.941 7.692 1.00 63.22 333 GLY A C 1
ATOM 2708 O O . GLY A 1 333 ? 5.625 -16.434 7.530 1.00 63.22 333 GLY A O 1
ATOM 2709 N N . ILE A 1 334 ? 6.929 -14.618 7.751 1.00 60.44 334 ILE A N 1
ATOM 2710 C CA . ILE A 1 334 ? 5.856 -13.610 7.806 1.00 60.44 334 ILE A CA 1
ATOM 2711 C C . ILE A 1 334 ? 5.091 -13.529 6.479 1.00 60.44 334 ILE A C 1
ATOM 2713 O O . ILE A 1 334 ? 3.890 -13.283 6.443 1.00 60.44 334 ILE A O 1
ATOM 2717 N N . THR A 1 335 ? 5.756 -13.807 5.357 1.00 47.66 335 THR A N 1
ATOM 2718 C CA . THR A 1 335 ? 5.082 -13.899 4.057 1.00 47.66 335 THR A CA 1
ATOM 2719 C C . THR A 1 335 ? 4.939 -15.348 3.628 1.00 47.66 335 THR A C 1
ATOM 2721 O O . THR A 1 335 ? 5.937 -15.977 3.260 1.00 47.66 335 THR A O 1
ATOM 2724 N N . ARG A 1 336 ? 3.692 -15.840 3.533 1.00 50.56 336 ARG A N 1
ATOM 2725 C CA . ARG A 1 336 ? 3.383 -16.910 2.573 1.00 50.56 336 ARG A CA 1
ATOM 2726 C C . ARG A 1 336 ? 3.933 -16.458 1.212 1.00 50.56 336 ARG A C 1
ATOM 2728 O O . ARG A 1 336 ? 3.744 -15.288 0.862 1.00 50.56 336 ARG A O 1
ATOM 2735 N N . PRO A 1 337 ? 4.661 -17.313 0.470 1.00 44.22 337 PRO A N 1
ATOM 2736 C CA . PRO A 1 337 ? 5.160 -16.943 -0.847 1.00 44.22 337 PRO A CA 1
ATOM 2737 C C . PRO A 1 337 ? 3.985 -16.393 -1.649 1.00 44.22 337 PRO A C 1
ATOM 2739 O O . PRO A 1 337 ? 2.938 -17.034 -1.694 1.00 44.22 337 PRO A O 1
ATOM 2742 N N . PHE A 1 338 ? 4.135 -15.184 -2.201 1.00 48.91 338 PHE A N 1
ATOM 2743 C CA . PHE A 1 338 ? 3.121 -14.557 -3.045 1.00 48.91 338 PHE A CA 1
ATOM 2744 C C . PHE A 1 338 ? 2.715 -15.567 -4.120 1.00 48.91 338 PHE A C 1
ATOM 2746 O O . PHE A 1 338 ? 3.431 -15.754 -5.102 1.00 48.91 338 PHE A O 1
ATOM 2753 N N . THR A 1 339 ? 1.583 -16.243 -3.942 1.00 41.47 339 THR A N 1
ATOM 2754 C CA . THR A 1 339 ? 0.977 -16.998 -5.024 1.00 41.47 339 THR A CA 1
ATOM 2755 C C . THR A 1 339 ? 0.507 -15.946 -6.012 1.00 41.47 339 THR A C 1
ATOM 2757 O O . THR A 1 339 ? -0.465 -15.238 -5.751 1.00 41.47 339 THR A O 1
ATOM 2760 N N . GLU A 1 340 ? 1.202 -15.815 -7.142 1.00 41.56 340 GLU A N 1
ATOM 2761 C CA . GLU A 1 340 ? 0.845 -14.940 -8.269 1.00 41.56 340 GLU A CA 1
ATOM 2762 C C . GLU A 1 340 ? -0.536 -15.269 -8.896 1.00 41.56 340 GLU A C 1
ATOM 2764 O O . GLU A 1 340 ? -0.869 -14.774 -9.969 1.00 41.56 340 GLU A O 1
ATOM 2769 N N . ALA A 1 341 ? -1.388 -16.050 -8.223 1.00 37.97 341 ALA A N 1
ATOM 2770 C CA . ALA A 1 341 ? -2.726 -16.449 -8.649 1.00 37.97 341 ALA A CA 1
ATOM 2771 C C . ALA A 1 341 ? -3.686 -15.265 -8.901 1.00 37.97 341 ALA A C 1
ATOM 2773 O O . ALA A 1 341 ? -4.694 -15.430 -9.581 1.00 37.97 341 ALA A O 1
ATOM 2774 N N . SER A 1 342 ? -3.363 -14.045 -8.453 1.00 39.84 342 SER A N 1
ATOM 2775 C CA . SER A 1 342 ? -4.144 -12.843 -8.793 1.00 39.84 342 SER A CA 1
ATOM 2776 C C . SER A 1 342 ? -3.909 -12.318 -10.223 1.00 39.84 342 SER A C 1
ATOM 2778 O O . SER A 1 342 ? -4.557 -11.347 -10.615 1.00 39.84 342 SER A O 1
ATOM 2780 N N . ARG A 1 343 ? -3.023 -12.922 -11.031 1.00 44.97 343 ARG A N 1
ATOM 2781 C CA . ARG A 1 343 ? -2.828 -12.537 -12.447 1.00 44.97 343 ARG A CA 1
ATOM 2782 C C . ARG A 1 343 ? -3.944 -12.998 -13.401 1.00 44.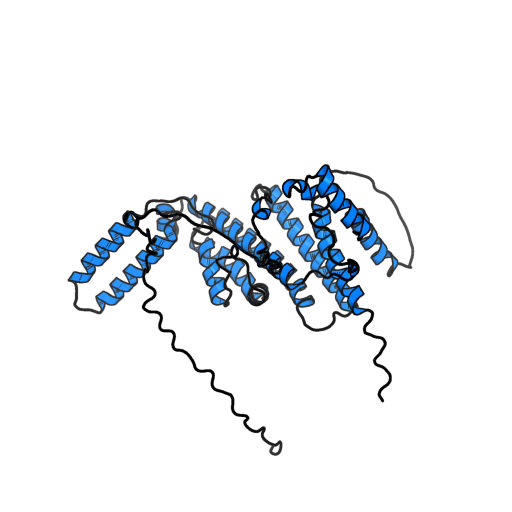97 343 ARG A C 1
ATOM 2784 O O . ARG A 1 343 ? -3.902 -12.643 -14.573 1.00 44.97 343 ARG A O 1
ATOM 2791 N N . GLY A 1 344 ? -4.946 -13.744 -12.929 1.00 37.00 344 GLY A N 1
ATOM 2792 C CA . GLY A 1 344 ? -5.985 -14.334 -13.786 1.00 37.00 344 GLY A CA 1
ATOM 2793 C C . GLY A 1 344 ? -7.197 -13.458 -14.146 1.00 37.00 344 GLY A C 1
ATOM 2794 O O . GLY A 1 344 ? -7.967 -13.865 -15.007 1.00 37.00 344 GLY A O 1
ATOM 2795 N N . GLN A 1 345 ? -7.403 -12.287 -13.528 1.00 34.53 345 GLN A N 1
ATOM 2796 C CA . GLN A 1 345 ? -8.657 -11.515 -13.688 1.00 34.53 345 GLN A CA 1
ATOM 2797 C C . GLN A 1 345 ? -8.470 -10.007 -13.927 1.00 34.53 345 GLN A C 1
ATOM 2799 O O . GLN A 1 345 ? -9.281 -9.187 -13.511 1.00 34.53 345 GLN A O 1
ATOM 2804 N N . THR A 1 346 ? -7.432 -9.607 -14.654 1.00 38.72 346 THR A N 1
ATOM 2805 C CA . THR A 1 346 ? -7.524 -8.373 -15.451 1.00 38.72 346 THR A CA 1
ATOM 2806 C C . THR A 1 346 ? -7.962 -8.772 -16.849 1.00 38.72 346 THR A C 1
ATOM 2808 O O . THR A 1 346 ? -7.133 -8.998 -17.726 1.00 38.72 346 THR A O 1
ATOM 2811 N N . THR A 1 347 ? -9.273 -8.909 -17.054 1.00 35.38 347 THR A N 1
ATOM 2812 C CA . THR A 1 347 ? -9.844 -8.779 -18.394 1.00 35.38 347 THR A CA 1
ATOM 2813 C C . THR A 1 347 ? -9.484 -7.380 -18.872 1.00 35.38 347 THR A C 1
ATOM 2815 O O . THR A 1 347 ? -10.002 -6.389 -18.357 1.00 35.38 347 THR A O 1
ATOM 2818 N N . ALA A 1 348 ? -8.544 -7.288 -19.811 1.00 32.81 348 ALA A N 1
ATOM 2819 C CA . ALA A 1 348 ? -8.520 -6.151 -20.708 1.00 32.81 348 ALA A CA 1
ATOM 2820 C C . ALA A 1 348 ? -9.924 -6.069 -21.311 1.00 32.81 348 ALA A C 1
ATOM 2822 O O . ALA A 1 348 ? -10.407 -7.055 -21.867 1.00 32.81 348 ALA A O 1
ATOM 2823 N N . THR A 1 349 ? -10.606 -4.946 -21.127 1.00 32.94 349 THR A N 1
ATOM 2824 C CA . THR A 1 349 ? -11.813 -4.622 -21.878 1.00 32.94 349 THR A CA 1
ATOM 2825 C C . THR A 1 349 ? -11.368 -4.483 -23.334 1.00 32.94 349 THR A C 1
ATOM 2827 O O . THR A 1 349 ? -10.955 -3.406 -23.758 1.00 32.94 349 THR A O 1
ATOM 2830 N N . SER A 1 350 ? -11.330 -5.590 -24.080 1.00 29.09 350 SER A N 1
ATOM 2831 C CA . SER A 1 350 ? -11.302 -5.518 -25.533 1.00 29.09 350 SER A CA 1
ATOM 2832 C C . SER A 1 350 ? -12.660 -4.968 -25.938 1.00 29.09 350 SER A C 1
ATOM 2834 O O . SER A 1 350 ? -13.698 -5.566 -25.670 1.00 29.09 350 SER A O 1
ATOM 2836 N N . VAL A 1 351 ? -12.654 -3.762 -26.492 1.00 29.67 351 VAL A N 1
ATOM 2837 C CA . VAL A 1 351 ? -13.800 -3.253 -27.233 1.00 29.67 351 VAL A CA 1
ATOM 2838 C C . VAL A 1 351 ? -13.835 -4.090 -28.505 1.00 29.67 351 VAL A C 1
ATOM 2840 O O . VAL A 1 351 ? -12.965 -3.931 -29.361 1.00 29.67 351 VAL A O 1
ATOM 2843 N N . ASP A 1 352 ? -14.767 -5.037 -28.582 1.00 27.58 352 ASP A N 1
ATOM 2844 C CA . ASP A 1 352 ? -15.021 -5.786 -29.807 1.00 27.58 352 ASP A CA 1
ATOM 2845 C C . ASP A 1 352 ? -15.497 -4.795 -30.875 1.00 27.58 352 ASP A C 1
ATOM 2847 O O . ASP A 1 352 ? -16.629 -4.312 -30.852 1.00 27.58 352 ASP A O 1
ATOM 2851 N N . PHE A 1 353 ? -14.610 -4.455 -31.810 1.00 29.58 353 PHE A N 1
ATOM 2852 C CA . PHE A 1 353 ? -15.005 -3.841 -33.069 1.00 29.58 353 PHE A CA 1
ATOM 2853 C C . PHE A 1 353 ? -15.641 -4.934 -33.928 1.00 29.58 353 PHE A C 1
ATOM 2855 O O . PHE A 1 353 ? -14.957 -5.664 -34.642 1.00 29.58 353 PHE A O 1
ATOM 2862 N N . VAL A 1 354 ? -16.963 -5.063 -33.829 1.00 33.81 354 VAL A N 1
ATOM 2863 C CA . VAL A 1 354 ? -17.758 -5.847 -34.775 1.00 33.81 354 VAL A CA 1
ATOM 2864 C C . VAL A 1 354 ? -17.652 -5.169 -36.142 1.00 33.81 354 VAL A C 1
ATOM 2866 O O . VAL A 1 354 ? -18.167 -4.069 -36.342 1.00 33.81 354 VAL A O 1
ATOM 2869 N N . GLN A 1 355 ? -16.961 -5.819 -37.079 1.00 34.06 355 GLN A N 1
ATOM 2870 C CA . GLN A 1 355 ? -17.065 -5.515 -38.504 1.00 34.06 355 GLN A CA 1
ATOM 2871 C C . GLN A 1 355 ? -18.493 -5.834 -38.960 1.00 34.06 355 GLN A C 1
ATOM 2873 O O . GLN A 1 355 ? -18.910 -6.991 -38.956 1.00 34.06 355 GLN A O 1
ATOM 2878 N N . GLN A 1 356 ? -19.243 -4.802 -39.343 1.00 33.59 356 GLN A N 1
ATOM 2879 C CA . GLN A 1 356 ? -20.465 -4.956 -40.126 1.00 33.59 356 GLN A CA 1
ATOM 2880 C C . GLN A 1 356 ? -20.077 -5.442 -41.528 1.00 33.59 356 GLN A C 1
ATOM 2882 O O . GLN A 1 356 ? -19.354 -4.753 -42.248 1.00 33.59 356 GLN A O 1
ATOM 2887 N N . GLY A 1 357 ? -20.521 -6.647 -41.884 1.00 35.91 357 GLY A N 1
ATOM 2888 C CA . GLY A 1 357 ? -20.552 -7.111 -43.270 1.00 35.91 357 GLY A CA 1
ATOM 2889 C C . GLY A 1 357 ? -21.762 -6.513 -44.002 1.00 35.91 357 GLY A C 1
ATOM 2890 O O . GLY A 1 357 ? -22.767 -6.235 -43.345 1.00 35.91 357 GLY A O 1
ATOM 2891 N N . PRO A 1 358 ? -21.668 -6.283 -45.322 1.00 40.75 358 PRO A N 1
ATOM 2892 C CA . PRO A 1 358 ? -22.699 -5.593 -46.079 1.00 40.75 358 PRO A CA 1
ATOM 2893 C C . PRO A 1 358 ? -23.849 -6.515 -46.497 1.00 40.75 358 PRO A C 1
ATOM 2895 O O . PRO A 1 358 ? -23.717 -7.736 -46.587 1.00 40.75 358 PRO A O 1
ATOM 2898 N N . ASP A 1 359 ? -24.960 -5.840 -46.756 1.00 34.75 359 ASP A N 1
ATOM 2899 C CA . ASP A 1 359 ? -26.270 -6.305 -47.183 1.00 34.75 359 ASP A CA 1
ATOM 2900 C C . ASP A 1 359 ? -26.274 -7.344 -48.314 1.00 34.75 359 ASP A C 1
ATOM 2902 O O . ASP A 1 359 ? -25.523 -7.255 -49.286 1.00 34.75 359 ASP A O 1
ATOM 2906 N N . SER A 1 360 ? -27.243 -8.260 -48.245 1.00 39.38 360 SER A N 1
ATOM 2907 C CA . SER A 1 360 ? -27.869 -8.833 -49.439 1.00 39.38 360 SER A CA 1
ATOM 2908 C C . SER A 1 360 ? -29.380 -8.964 -49.222 1.00 39.38 360 SER A C 1
ATOM 2910 O O . SER A 1 360 ? -29.851 -9.541 -48.243 1.00 39.38 360 SER A O 1
ATOM 2912 N N . HIS A 1 361 ? -30.103 -8.311 -50.128 1.00 35.12 361 HIS A N 1
ATOM 2913 C CA . HIS A 1 361 ? -31.548 -8.316 -50.333 1.00 35.12 361 HIS A CA 1
ATOM 2914 C C . HIS A 1 361 ? -31.983 -9.551 -51.155 1.00 35.12 361 HIS A C 1
ATOM 2916 O O . HIS A 1 361 ? -31.126 -10.213 -51.732 1.00 35.12 361 HIS A O 1
ATOM 2922 N N . GLU A 1 362 ? -33.313 -9.723 -51.273 1.00 32.22 362 GLU A N 1
ATOM 2923 C CA . GLU A 1 362 ? -34.114 -10.645 -52.129 1.00 32.22 362 GLU A CA 1
ATOM 2924 C C . GLU A 1 362 ? -34.716 -11.843 -51.357 1.00 32.22 362 GLU A C 1
ATOM 2926 O O . GLU A 1 362 ? -33.991 -12.675 -50.823 1.00 32.22 362 GLU A O 1
ATOM 2931 N N . SER A 1 363 ? -36.002 -11.776 -50.954 1.00 39.44 363 SER A N 1
ATOM 2932 C CA . SER A 1 363 ? -37.258 -12.122 -51.690 1.00 39.44 363 SER A CA 1
ATOM 2933 C C . SER A 1 363 ? -37.429 -13.656 -51.832 1.00 39.44 363 SER A C 1
ATOM 2935 O O . SER A 1 363 ? -36.446 -14.369 -51.938 1.00 39.44 363 SER A O 1
ATOM 2937 N N . GLU A 1 364 ? -38.589 -14.321 -51.778 1.00 33.22 364 GLU A N 1
ATOM 2938 C CA . GLU A 1 364 ? -40.013 -13.985 -51.871 1.00 33.22 364 GLU A CA 1
ATOM 2939 C C . GLU A 1 364 ? -40.843 -15.263 -51.523 1.00 33.22 364 GLU A C 1
ATOM 2941 O O . GLU A 1 364 ? -40.356 -16.371 -51.733 1.00 33.22 364 GLU A O 1
ATOM 2946 N N . ASN A 1 365 ? -42.113 -15.092 -51.104 1.00 33.31 365 ASN A N 1
ATOM 2947 C CA . ASN A 1 365 ? -43.274 -16.024 -51.188 1.00 33.31 365 ASN A CA 1
ATOM 2948 C C . ASN A 1 365 ? -43.304 -17.341 -50.352 1.00 33.31 365 ASN A C 1
ATOM 2950 O O . ASN A 1 365 ? -42.337 -18.081 -50.287 1.00 33.31 365 ASN A O 1
ATOM 2954 N N . GLY A 1 366 ? -44.413 -17.776 -49.728 1.00 30.17 366 GLY A N 1
ATOM 2955 C CA . GLY A 1 366 ? -45.791 -17.271 -49.666 1.00 30.17 366 GLY A CA 1
ATOM 2956 C C . GLY A 1 366 ? -46.724 -18.128 -48.768 1.00 30.17 366 GLY A C 1
ATOM 2957 O O . GLY A 1 366 ? -46.413 -19.269 -48.445 1.00 30.17 366 GLY A O 1
ATOM 2958 N N . ASN A 1 367 ? -47.852 -17.512 -48.379 1.00 29.97 367 ASN A N 1
ATOM 2959 C CA . ASN A 1 367 ? -49.192 -18.004 -47.978 1.00 29.97 367 ASN A CA 1
ATOM 2960 C C . ASN A 1 367 ? -49.411 -19.353 -47.244 1.00 29.97 367 ASN A C 1
ATOM 2962 O O . ASN A 1 367 ? -49.209 -20.414 -47.821 1.00 29.97 367 ASN A O 1
ATOM 2966 N N . LEU A 1 368 ? -50.098 -19.307 -46.084 1.00 32.62 368 LEU A N 1
ATOM 2967 C CA . LEU A 1 368 ? -51.528 -19.683 -45.923 1.00 32.62 368 LEU A CA 1
ATOM 2968 C C . LEU A 1 368 ? -52.008 -19.582 -44.448 1.00 32.62 368 LEU A C 1
ATOM 2970 O O . LEU A 1 368 ? -51.475 -20.232 -43.559 1.00 32.62 368 LEU A O 1
ATOM 2974 N N . VAL A 1 369 ? -53.035 -18.744 -44.252 1.00 35.75 369 VAL A N 1
ATOM 2975 C CA . VAL A 1 369 ? -54.275 -18.883 -43.446 1.00 35.75 369 VAL A CA 1
ATOM 2976 C C . VAL A 1 369 ? -54.251 -19.675 -42.124 1.00 35.75 369 VAL A C 1
ATOM 2978 O O . VAL A 1 369 ? -54.046 -20.883 -42.103 1.00 35.75 369 VAL A O 1
ATOM 2981 N N . GLY A 1 370 ? -54.679 -19.010 -41.041 1.00 32.53 370 GLY A N 1
ATOM 2982 C CA . GLY A 1 370 ? -55.178 -19.672 -39.831 1.00 32.53 370 GLY A CA 1
ATOM 2983 C C . GLY A 1 370 ? -55.363 -18.729 -38.642 1.00 32.53 370 GLY A C 1
ATOM 2984 O O . GLY A 1 370 ? -54.492 -18.636 -37.783 1.00 32.53 370 GLY A O 1
ATOM 2985 N N . GLU A 1 371 ? -56.498 -18.030 -38.588 1.00 32.69 371 GLU A N 1
ATOM 2986 C CA . GLU A 1 371 ? -56.928 -17.240 -37.429 1.00 32.69 371 GLU A CA 1
ATOM 2987 C C . GLU A 1 371 ? -57.213 -18.124 -36.201 1.00 32.69 371 GLU A C 1
ATOM 2989 O O . GLU A 1 371 ? -57.961 -19.099 -36.276 1.00 32.69 371 GLU A O 1
ATOM 2994 N N . SER A 1 372 ? -56.685 -17.733 -35.037 1.00 36.88 372 SER A N 1
ATOM 2995 C CA . SER A 1 372 ? -57.343 -17.896 -33.730 1.00 36.88 372 SER A CA 1
ATOM 2996 C C . SER A 1 372 ? -56.644 -17.040 -32.664 1.00 36.88 372 SER A C 1
ATOM 2998 O O . SER A 1 372 ? -55.412 -17.020 -32.609 1.00 36.88 372 SER A O 1
ATOM 3000 N N . PRO A 1 373 ? -57.391 -16.341 -31.789 1.00 44.31 373 PRO A N 1
ATOM 3001 C CA . PRO A 1 373 ? -56.817 -15.424 -30.816 1.00 44.31 373 PRO A CA 1
ATOM 3002 C C . PRO A 1 373 ? -56.414 -16.181 -29.547 1.00 44.31 373 PRO A C 1
ATOM 3004 O O . PRO A 1 373 ? -57.230 -16.855 -28.915 1.00 44.31 373 PRO A O 1
ATOM 3007 N N . ARG A 1 374 ? -55.153 -16.044 -29.128 1.00 35.06 374 ARG A N 1
ATOM 3008 C CA . ARG A 1 374 ? -54.716 -16.437 -27.784 1.00 35.06 374 ARG A CA 1
ATOM 3009 C C . ARG A 1 374 ? -53.901 -15.334 -27.107 1.00 35.06 374 ARG A C 1
ATOM 3011 O O . ARG A 1 374 ? -53.235 -14.558 -27.787 1.00 35.06 374 ARG A O 1
ATOM 3018 N N . PRO A 1 375 ? -54.005 -15.246 -25.771 1.00 41.75 375 PRO A N 1
ATOM 3019 C CA . PRO A 1 375 ? -53.683 -14.058 -24.998 1.00 41.75 375 PRO A CA 1
ATOM 3020 C C . PRO A 1 375 ? -52.179 -13.900 -24.770 1.00 41.75 375 PRO A C 1
ATOM 3022 O O . PRO A 1 375 ? -51.443 -14.876 -24.618 1.00 41.75 375 PRO A O 1
ATOM 3025 N N . SER A 1 376 ? -51.747 -12.644 -24.702 1.00 38.91 376 SER A N 1
ATOM 3026 C CA . SER A 1 376 ? -50.380 -12.225 -24.395 1.00 38.91 376 SER A CA 1
ATOM 3027 C C . SER A 1 376 ? -49.879 -12.808 -23.063 1.00 38.91 376 SER A C 1
ATOM 3029 O O . SER A 1 376 ? -50.543 -12.626 -22.039 1.00 38.91 376 SER A O 1
ATOM 3031 N N . PRO A 1 377 ? -48.694 -13.446 -23.020 1.00 39.91 377 PRO A N 1
ATOM 3032 C CA . PRO A 1 377 ? -48.054 -13.813 -21.771 1.00 39.91 377 PRO A CA 1
ATOM 3033 C C . PRO A 1 377 ? -47.270 -12.636 -21.175 1.00 39.91 377 PRO A C 1
ATOM 3035 O O . PRO A 1 377 ? -46.695 -11.796 -21.867 1.00 39.91 377 PRO A O 1
ATOM 3038 N N . ALA A 1 378 ? -47.282 -12.616 -19.846 1.00 32.97 378 ALA A N 1
ATOM 3039 C CA . ALA A 1 378 ? -46.707 -11.639 -18.940 1.00 32.97 378 ALA A CA 1
ATOM 3040 C C . ALA A 1 378 ? -45.280 -11.176 -19.290 1.00 32.97 378 ALA A C 1
ATOM 3042 O O . ALA A 1 378 ? -44.329 -11.957 -19.331 1.00 32.97 378 ALA A O 1
ATOM 3043 N N . GLY A 1 379 ? -45.116 -9.858 -19.417 1.00 34.16 379 GLY A N 1
ATOM 3044 C CA . GLY A 1 379 ? -43.817 -9.202 -19.356 1.00 34.16 379 GLY A CA 1
ATOM 3045 C C . GLY A 1 379 ? -43.340 -9.094 -17.909 1.00 34.16 379 GLY A C 1
ATOM 3046 O O . GLY A 1 379 ? -43.700 -8.155 -17.203 1.00 34.16 379 GLY A O 1
ATOM 3047 N N . ASN A 1 380 ? -42.487 -10.026 -17.482 1.00 34.69 380 ASN A N 1
ATOM 3048 C CA . ASN A 1 380 ? -41.673 -9.890 -16.275 1.00 34.69 380 ASN A CA 1
ATOM 3049 C C . ASN A 1 380 ? -40.656 -8.750 -16.459 1.00 34.69 380 ASN A C 1
ATOM 3051 O O . ASN A 1 380 ? -39.505 -8.968 -16.841 1.00 34.69 380 ASN A O 1
ATOM 3055 N N . LYS A 1 381 ? -41.070 -7.513 -16.169 1.00 38.16 381 LYS A N 1
ATOM 3056 C CA . LYS A 1 381 ? -40.138 -6.412 -15.917 1.00 38.16 381 LYS A CA 1
ATOM 3057 C C . LYS A 1 381 ? -39.529 -6.626 -14.534 1.00 38.16 381 LYS A C 1
ATOM 3059 O O . LYS A 1 381 ? -40.200 -6.467 -13.520 1.00 38.16 381 LYS A O 1
ATOM 3064 N N . LYS A 1 382 ? -38.243 -6.982 -14.497 1.00 35.16 382 LYS A N 1
ATOM 3065 C CA . LYS A 1 382 ? -37.423 -6.887 -13.285 1.00 35.16 382 LYS A CA 1
ATOM 3066 C C . LYS A 1 382 ? -37.437 -5.430 -12.822 1.00 35.16 382 LYS A C 1
ATOM 3068 O O . LYS A 1 382 ? -36.813 -4.576 -13.448 1.00 35.16 382 LYS A O 1
ATOM 3073 N N . ALA A 1 383 ? -38.171 -5.155 -11.750 1.00 32.56 383 ALA A N 1
ATOM 3074 C CA . ALA A 1 383 ? -38.083 -3.901 -11.027 1.00 32.5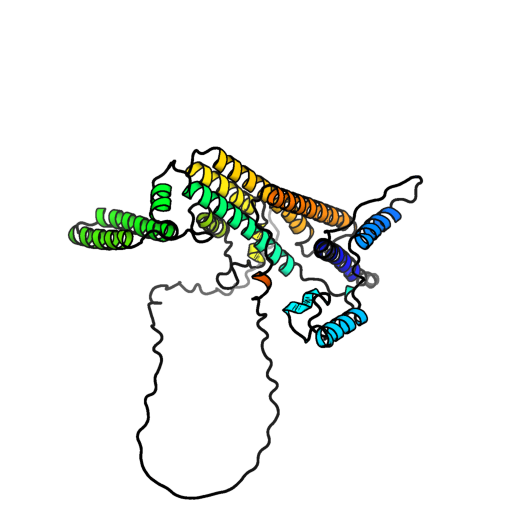6 383 ALA A CA 1
ATOM 3075 C C . ALA A 1 383 ? -36.681 -3.807 -10.409 1.00 32.56 383 ALA A C 1
ATOM 3077 O O . ALA A 1 383 ? -36.344 -4.546 -9.485 1.00 32.56 383 ALA A O 1
ATOM 3078 N N . TYR A 1 384 ? -35.842 -2.924 -10.947 1.00 32.81 384 TYR A N 1
ATOM 3079 C CA . TYR A 1 384 ? -34.691 -2.437 -10.202 1.00 32.81 384 TYR A CA 1
ATOM 3080 C C . TYR A 1 384 ? -35.217 -1.493 -9.126 1.00 32.81 384 TYR A C 1
ATOM 3082 O O . TYR A 1 384 ? -35.863 -0.492 -9.428 1.00 32.81 384 TYR A O 1
ATOM 3090 N N . ASN A 1 385 ? -34.951 -1.848 -7.872 1.00 31.34 385 ASN A N 1
ATOM 3091 C CA . ASN A 1 385 ? -35.236 -1.027 -6.706 1.00 31.34 385 ASN A CA 1
ATOM 3092 C C . ASN A 1 385 ? -34.497 0.312 -6.839 1.00 31.34 385 ASN A C 1
ATOM 3094 O O . ASN A 1 385 ? -33.275 0.375 -6.692 1.00 31.34 385 ASN A O 1
ATOM 3098 N N . SER A 1 386 ? -35.237 1.384 -7.118 1.00 37.47 386 SER A N 1
ATOM 3099 C CA . SER A 1 386 ? -34.769 2.753 -6.948 1.00 37.47 386 SER A CA 1
ATOM 3100 C C . SER A 1 386 ? -34.809 3.093 -5.457 1.00 37.47 386 SER A C 1
ATOM 3102 O O . SER A 1 386 ? -35.789 3.650 -4.968 1.00 37.47 386 SER A O 1
ATOM 3104 N N . MET A 1 387 ? -33.761 2.736 -4.716 1.00 33.88 387 MET A N 1
ATOM 3105 C CA . MET A 1 387 ? -33.518 3.353 -3.412 1.00 33.88 387 MET A CA 1
ATOM 3106 C C . MET A 1 387 ? -32.633 4.588 -3.595 1.00 33.88 387 MET A C 1
ATOM 3108 O O . MET A 1 387 ? -31.465 4.482 -3.961 1.00 33.88 387 MET A O 1
ATOM 3112 N N . GLU A 1 388 ? -33.259 5.740 -3.351 1.00 40.19 388 GLU A N 1
ATOM 3113 C CA . GLU A 1 388 ? -32.697 6.946 -2.730 1.00 40.19 388 GLU A CA 1
ATOM 3114 C C . GLU A 1 388 ? -31.406 7.528 -3.335 1.00 40.19 388 GLU A C 1
ATOM 3116 O O . GLU A 1 388 ? -30.295 7.344 -2.842 1.00 40.19 388 GLU A O 1
ATOM 3121 N N . LEU A 1 389 ? -31.588 8.345 -4.378 1.00 38.28 389 LEU A N 1
ATOM 3122 C CA . LEU A 1 389 ? -30.614 9.347 -4.842 1.00 38.28 389 LEU A CA 1
ATOM 3123 C C . LEU A 1 389 ? -31.143 10.791 -4.723 1.00 38.28 389 LEU A C 1
ATOM 3125 O O . LEU A 1 389 ? -30.559 11.722 -5.279 1.00 38.28 389 LEU A O 1
ATOM 3129 N N . SER A 1 390 ? -32.228 11.010 -3.981 1.00 36.72 390 SER A N 1
ATOM 3130 C CA . SER A 1 390 ? -32.637 12.354 -3.575 1.00 36.72 390 SER A CA 1
ATOM 3131 C C . SER A 1 390 ? -31.737 12.836 -2.434 1.00 36.72 390 SER A C 1
ATOM 3133 O O . SER A 1 390 ? -31.520 12.104 -1.481 1.00 36.72 390 SER A O 1
ATOM 3135 N N . GLU A 1 391 ? -31.250 14.078 -2.537 1.00 36.06 391 GLU A N 1
ATOM 3136 C CA . GLU A 1 391 ? -30.505 14.846 -1.511 1.00 36.06 391 GLU A CA 1
ATOM 3137 C C . GLU A 1 391 ? -28.972 14.948 -1.616 1.00 36.06 391 GLU A C 1
ATOM 3139 O O . GLU A 1 391 ? -28.276 15.198 -0.633 1.00 36.06 391 GLU A O 1
ATOM 3144 N N . ARG A 1 392 ? -28.414 14.952 -2.831 1.00 37.12 392 ARG A N 1
ATOM 3145 C CA . ARG A 1 392 ? -27.171 15.714 -3.077 1.00 37.12 392 ARG A CA 1
ATOM 3146 C C . ARG A 1 392 ? -27.340 16.712 -4.215 1.00 37.12 392 ARG A C 1
ATOM 3148 O O . ARG A 1 392 ? -26.865 16.504 -5.326 1.00 37.12 392 ARG A O 1
ATOM 3155 N N . LYS A 1 393 ? -27.997 17.837 -3.909 1.00 33.84 393 LYS A N 1
ATOM 3156 C CA . LYS A 1 393 ? -27.856 19.079 -4.683 1.00 33.84 393 LYS A CA 1
ATOM 3157 C C . LYS A 1 393 ? -26.430 19.601 -4.481 1.00 33.84 393 LYS A C 1
ATOM 3159 O O . LYS A 1 393 ? -26.148 20.271 -3.494 1.00 33.84 393 LYS A O 1
ATOM 3164 N N . TYR A 1 394 ? -25.524 19.284 -5.400 1.00 39.81 394 TYR A N 1
ATOM 3165 C CA . TYR A 1 394 ? -24.296 20.062 -5.550 1.00 39.81 394 TYR A CA 1
ATOM 3166 C C . TYR A 1 394 ? -24.647 21.351 -6.305 1.00 39.81 394 TYR A C 1
ATOM 3168 O O . TYR A 1 394 ? -25.247 21.255 -7.379 1.00 39.81 394 TYR A O 1
ATOM 3176 N N . PRO A 1 395 ? -24.317 22.549 -5.791 1.00 38.75 395 PRO A N 1
ATOM 3177 C CA . PRO A 1 395 ? -24.482 23.765 -6.569 1.00 38.75 395 PRO A CA 1
ATOM 3178 C C . PRO A 1 395 ? -23.532 23.710 -7.768 1.00 38.75 395 PRO A C 1
ATOM 3180 O O . PRO A 1 395 ? -22.315 23.591 -7.625 1.00 38.75 395 PRO A O 1
ATOM 3183 N N . TYR A 1 396 ? -24.119 23.762 -8.960 1.00 36.03 396 TYR A N 1
ATOM 3184 C CA . TYR A 1 396 ? -23.411 23.965 -10.213 1.00 36.03 396 TYR A CA 1
ATOM 3185 C C . TYR A 1 396 ? -22.712 25.328 -10.148 1.00 36.03 396 TYR A C 1
ATOM 3187 O O . TYR A 1 396 ? -23.375 26.358 -10.045 1.00 36.03 396 TYR A O 1
ATOM 3195 N N . ILE A 1 397 ? -21.378 25.336 -10.161 1.00 38.28 397 ILE A N 1
ATOM 3196 C CA . ILE A 1 397 ? -20.585 26.561 -10.302 1.00 38.28 397 ILE A CA 1
ATOM 3197 C C . ILE A 1 397 ? -20.470 26.822 -11.809 1.00 38.28 397 ILE A C 1
ATOM 3199 O O . ILE A 1 397 ? -19.781 26.053 -12.487 1.00 38.28 397 ILE A O 1
ATOM 3203 N N . PRO A 1 398 ? -21.128 27.851 -12.372 1.00 35.00 398 PRO A N 1
ATOM 3204 C CA . PRO A 1 398 ? -20.932 28.191 -13.770 1.00 35.00 398 PRO A CA 1
ATOM 3205 C C . PRO A 1 398 ? -19.483 28.643 -13.976 1.00 35.00 398 PRO A C 1
ATOM 3207 O O . PRO A 1 398 ? -18.982 29.532 -13.286 1.00 35.00 398 PRO A O 1
ATOM 3210 N N . LEU A 1 399 ? -18.799 28.010 -14.928 1.00 35.03 399 LEU A N 1
ATOM 3211 C CA . LEU A 1 399 ? -17.494 28.458 -15.399 1.00 35.03 399 LEU A CA 1
ATOM 3212 C C . LEU A 1 399 ? -17.682 29.814 -16.087 1.00 35.03 399 LEU A C 1
ATOM 3214 O O . LEU A 1 399 ? -18.142 29.885 -17.225 1.00 35.03 399 LEU A O 1
ATOM 3218 N N . ALA A 1 400 ? -17.349 30.891 -15.379 1.00 38.88 400 ALA A N 1
ATOM 3219 C CA . ALA A 1 400 ? -17.274 32.216 -15.967 1.00 38.88 400 ALA A CA 1
ATOM 3220 C C . ALA A 1 400 ? -16.182 32.227 -17.048 1.00 38.88 400 ALA A C 1
ATOM 3222 O O . ALA A 1 400 ? -15.012 31.926 -16.790 1.00 38.88 400 ALA A O 1
ATOM 3223 N N . VAL A 1 401 ? -16.592 32.574 -18.266 1.00 38.44 401 VAL A N 1
ATOM 3224 C CA . VAL A 1 401 ? -15.721 32.911 -19.391 1.00 38.44 401 VAL A CA 1
ATOM 3225 C C . VAL A 1 401 ? -14.803 34.049 -18.943 1.00 38.44 401 VAL A C 1
ATOM 3227 O O . VAL A 1 401 ? -15.273 35.131 -18.599 1.00 38.44 401 VAL A O 1
ATOM 3230 N N . ARG A 1 402 ? -13.487 33.808 -18.899 1.00 34.12 402 ARG A N 1
ATOM 3231 C CA . ARG A 1 402 ? -12.506 34.862 -18.616 1.00 34.12 402 ARG A CA 1
ATOM 3232 C C . ARG A 1 402 ? -12.500 35.858 -19.774 1.00 34.12 402 ARG A C 1
ATOM 3234 O O . ARG A 1 402 ? -12.029 35.541 -20.861 1.00 34.12 402 ARG A O 1
ATOM 3241 N N . SER A 1 403 ? -12.995 37.061 -19.511 1.00 37.16 403 SER A N 1
ATOM 3242 C CA . SER A 1 403 ? -12.742 38.252 -20.315 1.00 37.16 403 SER A CA 1
ATOM 3243 C C . SER A 1 403 ? -11.247 38.583 -20.305 1.00 37.16 403 SER A C 1
ATOM 3245 O O . SER A 1 403 ? -10.609 38.601 -19.252 1.00 37.16 403 SER A O 1
ATOM 3247 N N . SER A 1 404 ? -10.692 38.849 -21.482 1.00 41.94 404 SER A N 1
ATOM 3248 C CA . SER A 1 404 ? -9.333 39.340 -21.695 1.00 41.94 404 SER A CA 1
ATOM 3249 C C . SER A 1 404 ? -9.153 40.733 -21.082 1.00 41.94 404 SER A C 1
ATOM 3251 O O . SER A 1 404 ? -9.622 41.717 -21.651 1.00 41.94 404 SER A O 1
ATOM 3253 N N . SER A 1 405 ? -8.466 40.832 -19.942 1.00 38.66 405 SER A N 1
ATOM 3254 C CA . SER A 1 405 ? -8.069 42.113 -19.346 1.00 38.66 405 SER A CA 1
ATOM 3255 C C . SER A 1 405 ? -6.558 42.331 -19.466 1.00 38.66 405 SER A C 1
ATOM 3257 O O . SER A 1 405 ? -5.763 41.630 -18.843 1.00 38.66 405 SER A O 1
ATOM 3259 N N . GLN A 1 406 ? -6.226 43.292 -20.328 1.00 38.38 406 GLN A N 1
ATOM 3260 C CA . GLN A 1 406 ? -5.150 44.289 -20.268 1.00 38.38 406 GLN A CA 1
ATOM 3261 C C . GLN A 1 406 ? -4.000 44.059 -19.269 1.00 38.38 406 GLN A C 1
ATOM 3263 O O . GLN A 1 406 ? -4.159 44.130 -18.054 1.00 38.38 406 GLN A O 1
ATOM 3268 N N . SER A 1 407 ? -2.804 43.889 -19.829 1.00 37.78 407 SER A N 1
ATOM 3269 C CA . SER A 1 407 ? -1.506 44.047 -19.172 1.00 37.78 407 SER A CA 1
ATOM 3270 C C . SER A 1 407 ? -1.189 45.532 -18.907 1.00 37.78 407 SER A C 1
ATOM 3272 O O . SER A 1 407 ? -1.319 46.327 -19.841 1.00 37.78 407 SER A O 1
ATOM 3274 N N . PRO A 1 408 ? -0.739 45.925 -17.699 1.00 41.09 408 PRO A N 1
ATOM 3275 C CA . PRO A 1 408 ? -0.273 47.285 -17.438 1.00 41.09 408 PRO A CA 1
ATOM 3276 C C . PRO A 1 408 ? 1.166 47.517 -17.938 1.00 41.09 408 PRO A C 1
ATOM 3278 O O . PRO A 1 408 ? 2.009 46.620 -17.916 1.00 41.09 408 PRO A O 1
ATOM 3281 N N . SER A 1 409 ? 1.398 48.745 -18.405 1.00 43.16 409 SER A N 1
ATOM 3282 C CA . SER A 1 409 ? 2.662 49.296 -18.914 1.00 43.16 409 SER A CA 1
ATOM 3283 C C . SER A 1 409 ? 3.719 49.465 -17.810 1.00 43.16 409 SER A C 1
ATOM 3285 O O . SER A 1 409 ? 3.346 49.813 -16.689 1.00 43.16 409 SER A O 1
ATOM 3287 N N . PRO A 1 410 ? 5.024 49.293 -18.106 1.00 49.19 410 PRO A N 1
ATOM 3288 C CA . PRO A 1 410 ? 6.102 49.502 -17.151 1.00 49.19 410 PRO A CA 1
ATOM 3289 C C . PRO A 1 410 ? 6.634 50.940 -17.233 1.00 49.19 410 PRO A C 1
ATOM 3291 O O . PRO A 1 410 ? 7.498 51.238 -18.049 1.00 49.19 410 PRO A O 1
ATOM 3294 N N . THR A 1 411 ? 6.130 51.812 -16.368 1.00 55.88 411 THR A N 1
ATOM 3295 C CA . THR A 1 411 ? 6.799 53.054 -15.944 1.00 55.88 411 THR A CA 1
ATOM 3296 C C . THR A 1 411 ? 6.112 53.503 -14.668 1.00 55.88 411 THR A C 1
ATOM 3298 O O . THR A 1 411 ? 5.007 54.030 -14.737 1.00 55.88 411 THR A O 1
ATOM 3301 N N . ASP A 1 412 ? 6.697 53.147 -13.527 1.00 41.22 412 ASP A N 1
ATOM 3302 C CA . ASP A 1 412 ? 6.983 54.055 -12.412 1.00 41.22 412 ASP A CA 1
ATOM 3303 C C . ASP A 1 412 ? 7.582 53.256 -11.240 1.00 41.22 412 ASP A C 1
ATOM 3305 O O . ASP A 1 412 ? 7.017 52.247 -10.809 1.00 41.22 412 ASP A O 1
ATOM 3309 N N . ILE A 1 413 ? 8.701 53.795 -10.733 1.00 38.09 413 ILE A N 1
ATOM 3310 C CA . ILE A 1 413 ? 9.608 53.352 -9.650 1.00 38.09 413 ILE A CA 1
ATOM 3311 C C . ILE A 1 413 ? 10.765 52.447 -10.088 1.00 38.09 413 ILE A C 1
ATOM 3313 O O . ILE A 1 413 ? 10.565 51.234 -10.324 1.00 38.09 413 ILE A O 1
#

Solvent-accessible surface area (backbone atoms only — not comparable to full-atom values): 25754 Å² total; per-residue (Å²): 146,87,86,86,88,86,87,75,83,82,61,65,57,60,60,55,32,54,60,50,48,51,58,50,46,60,62,59,35,64,83,62,83,78,85,88,80,89,87,87,88,83,90,80,88,77,96,68,58,80,72,49,47,61,48,47,54,52,47,48,53,51,64,71,36,71,64,77,82,83,42,74,68,54,46,47,51,27,20,50,46,23,47,71,77,35,64,66,41,76,91,44,25,74,83,27,84,59,33,85,58,71,81,90,66,98,64,64,67,67,73,58,68,82,61,62,63,60,55,46,33,53,49,46,38,51,55,51,48,55,50,46,52,53,28,35,52,49,33,50,53,58,56,70,45,86,71,69,68,38,70,71,49,50,47,32,60,62,17,29,36,41,25,62,61,46,54,52,51,51,54,50,49,54,51,48,53,57,56,46,77,75,48,100,61,72,75,64,50,58,60,51,51,51,54,50,50,54,52,51,70,67,52,59,66,37,74,75,46,90,49,34,35,80,51,28,51,48,51,58,56,56,32,50,76,68,73,33,72,61,36,82,91,59,84,51,34,50,49,69,74,36,36,57,53,46,54,36,72,70,48,48,49,49,54,34,48,46,51,35,56,46,44,58,63,47,40,84,56,60,71,60,45,52,50,36,47,52,49,25,52,55,52,46,52,50,51,53,30,45,30,54,37,45,68,75,66,72,64,92,68,85,84,53,79,82,53,48,62,57,47,50,53,31,47,53,50,32,53,50,50,53,48,52,50,52,53,53,34,54,74,68,62,76,44,74,79,82,73,70,73,78,74,80,71,74,75,75,84,72,79,81,79,75,78,82,79,83,88,85,85,84,88,80,90,81,89,82,89,82,90,79,93,76,82,88,80,83,82,84,72,80,79,76,84,84,77,80,83,82,86,74,85,72,83,83,77,78,83,75,79,83,76,90,76,82,83,85,80,95,81,84,135

Sequence (413 aa):
MRAHIKTATCRASELSSVFYSLVLRHWLCRIRERGCHYVTTHNSTDRCRANHEASLVTQIIRLICRQPERTFSSLSTDYQRFMEFGKGEKKNASCYNNCIHQPMLDIPLDRVTPPYLHCLLGITKRHHTLLEDAADEIDRMVFTDDATKTNEIEVFKQYGGNYVTVTKKTAKLDFYKTCLAMTDAPNDEQQWQLKVEIHVENLGKTDLRKRGGPICSTLDAVLNKNRITPQAYHGRSFIGNHSHKYFKTDVHRQLTRHLLIKTTKYTDNQTIIDTAFAHKTKLDCINNAFSKIHLLVSHTYPIHCDRITEIEQAIEHYMTVITHMKRTCTRMGITRPFTEASRGQTTATSVDFVQQGPDSHESENGNLVGESPRPSPAGNKKAYNSMELSERKYPYIPLAVRSSSQSPSPTDI